Protein AF-A0AAD7WQC2-F1 (afdb_monomer_lite)

Secondary structure (DSSP, 8-state):
--HHHHHHHHHHHHHHHHHHHHHHHHHHHHHHHHHHHHHHHHHHHHHHHHHHHHHHHHHHHHHHHHHHHHHHHHHHHHHHHHHHHHHHHHHHHHHHHHHHHHHHHHHHHHHHHHHHHHHHHHHHHHHHHHHHHHHHHHHHHHHHHHHHHHHHHHHHHHHHHTTT-TTSSTTSSSSSSHHHHHHHHHHHHHHHHHHHHHHHHHHHHHHHHHHHHHHHHHHHHHHHHHHHHHHHHHHHHHHHHHHHHHHHHHHHHHHHHHHHHHHHHHHHHHHHHHHHHHHHHHHHHHHHHHHHHHHHHHHHHHHHHHTT---HHHHHHHTT-TT--S---BTTB---SS---S--TT------HHHHHHHHHHSTT-------------

Structure (mmCIF, N/CA/C/O backbone):
data_AF-A0AAD7WQC2-F1
#
_entry.id   AF-A0AAD7WQC2-F1
#
loop_
_atom_site.group_PDB
_atom_site.id
_atom_site.type_symbol
_atom_site.label_atom_id
_atom_site.label_alt_id
_atom_site.label_comp_id
_atom_site.label_asym_id
_atom_site.label_entity_id
_atom_site.label_seq_id
_atom_site.pdbx_PDB_ins_code
_atom_site.Cartn_x
_atom_site.Cartn_y
_atom_site.Cartn_z
_atom_site.occupancy
_atom_site.B_iso_or_equiv
_atom_site.auth_seq_id
_atom_site.auth_comp_id
_atom_site.auth_asym_id
_atom_site.auth_atom_id
_atom_site.pdbx_PDB_model_num
ATOM 1 N N . MET A 1 1 ? 65.958 4.303 -96.182 1.00 52.22 1 MET A N 1
ATOM 2 C CA . MET A 1 1 ? 64.596 4.334 -95.602 1.00 52.22 1 MET A CA 1
ATOM 3 C C . MET A 1 1 ? 64.155 5.788 -95.545 1.00 52.22 1 MET A C 1
ATOM 5 O O . MET A 1 1 ? 64.936 6.613 -95.093 1.00 52.22 1 MET A O 1
ATOM 9 N N . ASN A 1 2 ? 62.997 6.119 -96.120 1.00 58.69 2 ASN A N 1
ATOM 10 C CA . ASN A 1 2 ? 62.570 7.495 -96.389 1.00 58.69 2 ASN A CA 1
ATOM 11 C C . ASN A 1 2 ? 62.038 8.180 -95.117 1.00 58.69 2 ASN A C 1
ATOM 13 O O . ASN A 1 2 ? 61.086 7.698 -94.511 1.00 58.69 2 ASN A O 1
ATOM 17 N N . ILE A 1 3 ? 62.592 9.342 -94.757 1.00 68.31 3 ILE A N 1
ATOM 18 C CA . ILE A 1 3 ? 62.172 10.179 -93.609 1.00 68.31 3 ILE A CA 1
ATOM 19 C C . ILE A 1 3 ? 60.666 10.521 -93.676 1.00 68.31 3 ILE A C 1
ATOM 21 O O . ILE A 1 3 ? 59.980 10.627 -92.659 1.00 68.31 3 ILE A O 1
ATOM 25 N N . ILE A 1 4 ? 60.119 10.611 -94.889 1.00 72.12 4 ILE A N 1
ATOM 26 C CA . ILE A 1 4 ? 58.696 10.858 -95.150 1.00 72.12 4 ILE A CA 1
ATOM 27 C C . ILE A 1 4 ? 57.804 9.719 -94.618 1.00 72.12 4 ILE A C 1
ATOM 29 O O . ILE A 1 4 ? 56.710 9.984 -94.113 1.00 72.12 4 ILE A O 1
ATOM 33 N N . ASP A 1 5 ? 58.261 8.467 -94.673 1.00 72.88 5 ASP A N 1
ATOM 34 C CA . ASP A 1 5 ? 57.474 7.311 -94.230 1.00 72.88 5 ASP A CA 1
ATOM 35 C C . ASP A 1 5 ? 57.450 7.189 -92.698 1.00 72.88 5 ASP A C 1
ATOM 37 O O . ASP A 1 5 ? 56.428 6.816 -92.120 1.00 72.88 5 ASP A O 1
ATOM 41 N N . GLU A 1 6 ? 58.521 7.597 -92.010 1.00 73.81 6 GLU A N 1
ATOM 42 C CA . GLU A 1 6 ? 58.545 7.674 -90.543 1.00 73.81 6 GLU A CA 1
ATOM 43 C C . GLU A 1 6 ? 57.596 8.747 -89.996 1.00 73.81 6 GLU A C 1
ATOM 45 O O . GLU A 1 6 ? 56.908 8.514 -88.998 1.00 73.81 6 GLU A O 1
ATOM 50 N N . ILE A 1 7 ? 57.517 9.907 -90.658 1.00 78.94 7 ILE A N 1
ATOM 51 C CA . ILE A 1 7 ? 56.594 10.988 -90.282 1.00 78.94 7 ILE A CA 1
ATOM 52 C C . ILE A 1 7 ? 55.140 10.532 -90.470 1.00 78.94 7 ILE A C 1
ATOM 54 O O . ILE A 1 7 ? 54.322 10.710 -89.564 1.00 78.94 7 ILE A O 1
ATOM 58 N N . LYS A 1 8 ? 54.822 9.866 -91.590 1.00 80.31 8 LYS A N 1
ATOM 59 C CA . LYS A 1 8 ? 53.489 9.284 -91.831 1.00 80.31 8 LYS A CA 1
ATOM 60 C C . LYS A 1 8 ? 53.132 8.211 -90.801 1.00 80.31 8 LYS A C 1
ATOM 62 O O . LYS A 1 8 ? 52.029 8.231 -90.261 1.00 80.31 8 LYS A O 1
ATOM 67 N N . CYS A 1 9 ? 54.062 7.315 -90.471 1.00 80.31 9 CYS A N 1
ATOM 68 C CA . CYS A 1 9 ? 53.865 6.304 -89.431 1.00 80.31 9 CYS A CA 1
ATOM 69 C C . CYS A 1 9 ? 53.627 6.921 -88.045 1.00 80.31 9 CYS A C 1
ATOM 71 O O . CYS A 1 9 ? 52.752 6.452 -87.318 1.00 80.31 9 CYS A O 1
ATOM 73 N N . LYS A 1 10 ? 54.358 7.978 -87.668 1.00 81.19 10 LYS A N 1
ATOM 74 C CA . LYS A 1 10 ? 54.127 8.704 -86.405 1.00 81.19 10 LYS A CA 1
ATOM 75 C C . LYS A 1 10 ? 52.756 9.385 -86.383 1.00 81.19 10 LYS A C 1
ATOM 77 O O . LYS A 1 10 ? 52.055 9.284 -85.380 1.00 81.19 10 LYS A O 1
ATOM 82 N N . TRP A 1 11 ? 52.344 10.005 -87.488 1.00 81.44 11 TRP A N 1
ATOM 83 C CA . TRP A 1 11 ? 51.035 10.652 -87.602 1.00 81.44 11 TRP A CA 1
ATOM 84 C C . TRP A 1 11 ? 49.876 9.646 -87.525 1.00 81.44 11 TRP A C 1
ATOM 86 O O . TRP A 1 11 ? 48.934 9.848 -86.763 1.00 81.44 11 TRP A O 1
ATOM 96 N N . MET A 1 12 ? 49.979 8.507 -88.222 1.00 82.94 12 MET A N 1
ATOM 97 C CA . MET A 1 12 ? 48.986 7.427 -88.132 1.00 82.94 12 MET A CA 1
ATOM 98 C C . MET A 1 12 ? 48.903 6.818 -86.726 1.00 82.94 12 MET A C 1
ATOM 100 O O . MET A 1 12 ? 47.805 6.525 -86.257 1.00 82.94 12 MET A O 1
ATOM 104 N N . LYS A 1 13 ? 50.038 6.662 -86.029 1.00 84.81 13 LYS A N 1
ATOM 105 C CA . LYS A 1 13 ? 50.064 6.204 -84.629 1.00 84.81 13 LYS A CA 1
ATOM 106 C C . LYS A 1 13 ? 49.393 7.203 -83.683 1.00 84.81 13 LYS A C 1
ATOM 108 O O . LYS A 1 13 ? 48.610 6.778 -82.840 1.00 84.81 13 LYS A O 1
ATOM 113 N N . GLY A 1 14 ? 49.638 8.504 -83.854 1.00 86.12 14 GLY A N 1
ATOM 114 C CA . GLY A 1 14 ? 48.955 9.552 -83.087 1.00 86.12 14 GLY A CA 1
ATOM 115 C C . GLY A 1 14 ? 47.439 9.535 -83.306 1.00 86.12 14 GLY A C 1
ATOM 116 O O . GLY A 1 14 ? 46.674 9.508 -82.347 1.00 86.12 14 GLY A O 1
ATOM 117 N N . LEU A 1 15 ? 46.999 9.418 -84.564 1.00 86.12 15 LEU A N 1
ATOM 118 C CA . LEU A 1 15 ? 45.578 9.330 -84.912 1.00 86.12 15 LEU A CA 1
ATOM 119 C C . LEU A 1 15 ? 44.902 8.075 -84.325 1.00 86.12 15 LEU A C 1
ATOM 121 O O . LEU A 1 15 ? 43.753 8.131 -83.887 1.00 86.12 15 LEU A O 1
ATOM 125 N N . ALA A 1 16 ? 45.600 6.936 -84.310 1.00 86.94 16 ALA A N 1
ATOM 126 C CA . ALA A 1 16 ? 45.114 5.708 -83.683 1.00 86.94 16 ALA A CA 1
ATOM 127 C C . ALA A 1 16 ? 44.996 5.856 -82.155 1.00 86.94 16 ALA A C 1
ATOM 129 O O . ALA A 1 16 ? 43.985 5.462 -81.577 1.00 86.94 16 ALA A O 1
ATOM 130 N N . GLN A 1 17 ? 45.974 6.497 -81.514 1.00 87.31 17 GLN A N 1
ATOM 131 C CA . GLN A 1 17 ? 45.959 6.756 -80.076 1.00 87.31 17 GLN A CA 1
ATOM 132 C C . GLN A 1 17 ? 44.826 7.712 -79.667 1.00 87.31 17 GLN A C 1
ATOM 134 O O . GLN A 1 17 ? 44.162 7.480 -78.657 1.00 87.31 17 GLN A O 1
ATOM 139 N N . ASP A 1 18 ? 44.538 8.739 -80.468 1.00 85.50 18 ASP A N 1
ATOM 140 C CA . ASP A 1 18 ? 43.404 9.640 -80.234 1.00 85.50 18 ASP A CA 1
ATOM 141 C C . ASP A 1 18 ? 42.053 8.922 -80.381 1.00 85.50 18 ASP A C 1
ATOM 143 O O . ASP A 1 18 ? 41.130 9.135 -79.584 1.00 85.50 18 ASP A O 1
ATOM 147 N N . ARG A 1 19 ? 41.936 8.003 -81.348 1.00 85.31 19 ARG A N 1
ATOM 148 C CA . ARG A 1 19 ? 40.758 7.129 -81.492 1.00 85.31 19 ARG A CA 1
ATOM 149 C C . ARG A 1 19 ? 40.580 6.198 -80.288 1.00 85.31 19 ARG A C 1
ATOM 151 O O . ARG A 1 19 ? 39.465 6.048 -79.793 1.00 85.31 19 ARG A O 1
ATOM 158 N N . ASP A 1 20 ? 41.656 5.625 -79.762 1.00 89.19 20 ASP A N 1
ATOM 159 C CA . ASP A 1 20 ? 41.582 4.778 -78.568 1.00 89.19 20 ASP A CA 1
ATOM 160 C C . ASP A 1 20 ? 41.245 5.579 -77.304 1.00 89.19 20 ASP A C 1
ATOM 162 O O . ASP A 1 20 ? 40.431 5.140 -76.489 1.00 89.19 20 ASP A O 1
ATOM 166 N N . ASN A 1 21 ? 41.809 6.778 -77.152 1.00 89.81 21 ASN A N 1
ATOM 167 C CA . ASN A 1 21 ? 41.521 7.667 -76.026 1.00 89.81 21 ASN A CA 1
ATOM 168 C C . ASN A 1 21 ? 40.066 8.149 -76.034 1.00 89.81 21 ASN A C 1
ATOM 170 O O . ASN A 1 21 ? 39.415 8.174 -74.990 1.00 89.81 21 ASN A O 1
ATOM 174 N N . THR A 1 22 ? 39.523 8.497 -77.202 1.00 89.31 22 THR A N 1
ATOM 175 C CA . THR A 1 22 ? 38.102 8.853 -77.334 1.00 89.31 22 THR A CA 1
ATOM 176 C C . THR A 1 22 ? 37.194 7.664 -77.026 1.00 89.31 22 THR A C 1
ATOM 178 O O . THR A 1 22 ? 36.212 7.834 -76.302 1.00 89.31 22 THR A O 1
ATOM 181 N N . ARG A 1 23 ? 37.554 6.447 -77.461 1.00 88.75 23 ARG A N 1
ATOM 182 C CA . ARG A 1 23 ? 36.821 5.222 -77.103 1.00 88.75 23 ARG A CA 1
ATOM 183 C C . ARG A 1 23 ? 36.840 4.953 -75.596 1.00 88.75 23 ARG A C 1
ATOM 185 O O . ARG A 1 23 ? 35.794 4.648 -75.031 1.00 88.75 23 ARG A O 1
ATOM 192 N N . LYS A 1 24 ? 37.990 5.105 -74.928 1.00 90.31 24 LYS A N 1
ATOM 193 C CA . LYS A 1 24 ? 38.105 4.953 -73.463 1.00 90.31 24 LYS A CA 1
ATOM 194 C C . LYS A 1 24 ? 37.222 5.952 -72.719 1.00 90.31 24 LYS A C 1
ATOM 196 O O . LYS A 1 24 ? 36.406 5.537 -71.905 1.00 90.31 24 LYS A O 1
ATOM 201 N N . ARG A 1 25 ? 37.279 7.235 -73.094 1.00 90.50 25 ARG A N 1
ATOM 202 C CA . ARG A 1 25 ? 36.416 8.283 -72.517 1.00 90.50 25 ARG A CA 1
ATOM 203 C C . ARG A 1 25 ? 34.928 7.983 -72.701 1.00 90.50 25 ARG A C 1
ATOM 205 O O . ARG A 1 25 ? 34.137 8.233 -71.799 1.00 90.50 25 ARG A O 1
ATOM 212 N N . GLN A 1 26 ? 34.533 7.433 -73.851 1.00 90.81 26 GLN A N 1
ATOM 213 C CA . GLN A 1 26 ? 33.146 7.019 -74.084 1.00 90.81 26 GLN A CA 1
ATOM 214 C C . GLN A 1 26 ? 32.723 5.859 -73.177 1.00 90.81 26 GLN A C 1
ATOM 216 O O . GLN A 1 26 ? 31.599 5.861 -72.681 1.00 90.81 26 GLN A O 1
ATOM 221 N N . VAL A 1 27 ? 33.594 4.872 -72.954 1.00 93.75 27 VAL A N 1
ATOM 222 C CA . VAL A 1 27 ? 33.313 3.743 -72.052 1.00 93.75 27 VAL A CA 1
ATOM 223 C C . VAL A 1 27 ? 33.231 4.213 -70.599 1.00 93.75 27 VAL A C 1
ATOM 225 O O . VAL A 1 27 ? 32.269 3.881 -69.915 1.00 93.75 27 VAL A O 1
ATOM 228 N N . GLU A 1 28 ? 34.175 5.038 -70.150 1.00 92.88 28 GLU A N 1
ATOM 229 C CA . GLU A 1 28 ? 34.177 5.626 -68.804 1.00 92.88 28 GLU A CA 1
ATOM 230 C C . GLU A 1 28 ? 32.934 6.491 -68.569 1.00 92.88 28 GLU A C 1
ATOM 232 O O . GLU A 1 28 ? 32.253 6.341 -67.559 1.00 92.88 28 GLU A O 1
ATOM 237 N N . SER A 1 29 ? 32.572 7.342 -69.533 1.00 91.19 29 SER A N 1
ATOM 238 C CA . SER A 1 29 ? 31.359 8.162 -69.455 1.00 91.19 29 SER A CA 1
ATOM 239 C C . SER A 1 29 ? 30.089 7.309 -69.371 1.00 91.19 29 SER A C 1
ATOM 241 O O . SER A 1 29 ? 29.187 7.634 -68.596 1.00 91.19 29 SER A O 1
ATOM 243 N N . LYS A 1 30 ? 30.024 6.194 -70.113 1.00 94.88 30 LYS A N 1
ATOM 244 C CA . LYS A 1 30 ? 28.917 5.233 -70.004 1.00 94.88 30 LYS A CA 1
ATOM 245 C C . LYS A 1 30 ? 28.871 4.578 -68.623 1.00 94.88 30 LYS A C 1
ATOM 247 O O . LYS A 1 30 ? 27.803 4.576 -68.023 1.00 94.88 30 LYS A O 1
ATOM 252 N N . ALA A 1 31 ? 30.009 4.120 -68.099 1.00 94.25 31 ALA A N 1
ATOM 253 C CA . ALA A 1 31 ? 30.100 3.490 -66.781 1.00 94.25 31 ALA A CA 1
ATOM 254 C C . ALA A 1 31 ? 29.697 4.445 -65.643 1.00 94.25 31 ALA A C 1
ATOM 256 O O . ALA A 1 31 ? 28.931 4.063 -64.761 1.00 94.25 31 ALA A O 1
ATOM 257 N N . VAL A 1 32 ? 30.135 5.709 -65.693 1.00 95.44 32 VAL A N 1
ATOM 258 C CA . VAL A 1 32 ? 29.693 6.749 -64.748 1.00 95.44 32 VAL A CA 1
ATOM 259 C C . VAL A 1 32 ? 28.186 6.982 -64.871 1.00 95.44 32 VAL A C 1
ATOM 261 O O . VAL A 1 32 ? 27.492 7.077 -63.861 1.00 95.44 32 VAL A O 1
ATOM 264 N N . GLY A 1 33 ? 27.656 7.024 -66.097 1.00 95.38 33 GLY A N 1
ATOM 265 C CA . GLY A 1 33 ? 26.219 7.144 -66.338 1.00 95.38 33 GLY A CA 1
ATOM 266 C C . GLY A 1 33 ? 25.408 5.972 -65.773 1.00 95.38 33 GLY A C 1
ATOM 267 O O . GLY A 1 33 ? 24.350 6.197 -65.189 1.00 95.38 33 GLY A O 1
ATOM 268 N N . ASP A 1 34 ? 25.896 4.738 -65.913 1.00 95.62 34 ASP A N 1
ATOM 269 C CA . ASP A 1 34 ? 25.281 3.538 -65.330 1.00 95.62 34 ASP A CA 1
ATOM 270 C C . ASP A 1 34 ? 25.308 3.563 -63.799 1.00 95.62 34 ASP A C 1
ATOM 272 O O . ASP A 1 34 ? 24.289 3.292 -63.165 1.00 95.62 34 ASP A O 1
ATOM 276 N N . TYR A 1 35 ? 26.431 3.963 -63.203 1.00 96.12 35 TYR A N 1
ATOM 277 C CA . TYR A 1 35 ? 26.565 4.081 -61.753 1.00 96.12 35 TYR A CA 1
ATOM 278 C C . TYR A 1 35 ? 25.604 5.123 -61.162 1.00 96.12 35 TYR A C 1
ATOM 280 O O . TYR A 1 35 ? 24.885 4.841 -60.204 1.00 96.12 35 TYR A O 1
ATOM 288 N N . VAL A 1 36 ? 25.511 6.309 -61.775 1.00 95.94 36 VAL A N 1
ATOM 289 C CA . VAL A 1 36 ? 24.562 7.350 -61.341 1.00 95.94 36 VAL A CA 1
ATOM 290 C C . VAL A 1 36 ? 23.115 6.860 -61.465 1.00 95.94 36 VAL A C 1
ATOM 292 O O . VAL A 1 36 ? 22.307 7.106 -60.569 1.00 95.94 36 VAL A O 1
ATOM 295 N N . ARG A 1 37 ? 22.779 6.111 -62.527 1.00 95.62 37 ARG A N 1
ATOM 296 C CA . ARG A 1 37 ? 21.454 5.481 -62.665 1.00 95.62 37 ARG A CA 1
ATOM 297 C C . ARG A 1 37 ? 21.161 4.502 -61.527 1.00 95.62 37 ARG A C 1
ATOM 299 O O . ARG A 1 37 ? 20.058 4.535 -60.986 1.00 95.62 37 ARG A O 1
ATOM 306 N N . GLN A 1 38 ? 22.123 3.663 -61.143 1.00 95.69 38 GLN A N 1
ATOM 307 C CA . GLN A 1 38 ? 21.961 2.727 -60.025 1.00 95.69 38 GLN A CA 1
ATOM 308 C C . GLN A 1 38 ? 21.729 3.463 -58.702 1.00 95.69 38 GLN A C 1
ATOM 310 O O . GLN A 1 38 ? 20.760 3.161 -58.006 1.00 95.69 38 GLN A O 1
ATOM 315 N N . GLN A 1 39 ? 22.518 4.502 -58.411 1.00 95.50 39 GLN A N 1
ATOM 316 C CA . GLN A 1 39 ? 22.320 5.324 -57.213 1.00 95.50 39 GLN A CA 1
ATOM 317 C C . GLN A 1 39 ? 20.933 5.980 -57.174 1.00 95.50 39 GLN A C 1
ATOM 319 O O . GLN A 1 39 ? 20.293 6.023 -56.123 1.00 95.50 39 GLN A O 1
ATOM 324 N N . MET A 1 40 ? 20.432 6.477 -58.311 1.00 95.31 40 MET A N 1
ATOM 325 C CA . MET A 1 40 ? 19.078 7.036 -58.383 1.00 95.31 40 MET A CA 1
ATOM 326 C C . MET A 1 40 ? 18.012 5.987 -58.045 1.00 95.31 40 MET A C 1
ATOM 328 O O . MET A 1 40 ? 17.113 6.271 -57.252 1.00 95.31 40 MET A O 1
ATOM 332 N N . MET A 1 41 ? 18.139 4.772 -58.583 1.00 96.62 41 MET A N 1
ATOM 333 C CA . MET A 1 41 ? 17.212 3.669 -58.306 1.00 96.62 41 MET A CA 1
ATOM 334 C C . MET A 1 41 ? 17.243 3.252 -56.828 1.00 96.62 41 MET A C 1
ATOM 336 O O . MET A 1 41 ? 16.187 3.068 -56.219 1.00 96.62 41 MET A O 1
ATOM 340 N N . GLU A 1 42 ? 18.429 3.166 -56.222 1.00 95.50 42 GLU A N 1
ATOM 341 C CA . GLU A 1 42 ? 18.589 2.892 -54.789 1.00 95.50 42 GLU A CA 1
ATOM 342 C C . GLU A 1 42 ? 17.952 3.989 -53.932 1.00 95.50 42 GLU A C 1
ATOM 344 O O . GLU A 1 42 ? 17.179 3.705 -53.014 1.00 95.50 42 GLU A O 1
ATOM 349 N N . HIS A 1 43 ? 18.197 5.260 -54.255 1.00 95.81 43 HIS A N 1
ATOM 350 C CA . HIS A 1 43 ? 17.582 6.379 -53.546 1.00 95.81 43 HIS A CA 1
ATOM 351 C C . HIS A 1 43 ? 16.055 6.377 -53.660 1.00 95.81 43 HIS A C 1
ATOM 353 O O . HIS A 1 43 ? 15.366 6.668 -52.677 1.00 95.81 43 HIS A O 1
ATOM 359 N N . GLU A 1 44 ? 15.503 6.048 -54.827 1.00 96.00 44 GLU A N 1
ATOM 360 C CA . GLU A 1 44 ? 14.060 5.899 -55.008 1.00 96.00 44 GLU A CA 1
ATOM 361 C C . GLU A 1 44 ? 13.491 4.740 -54.190 1.00 96.00 44 GLU A C 1
ATOM 363 O O . GLU A 1 44 ? 12.449 4.900 -53.545 1.00 96.00 44 GLU A O 1
ATOM 368 N N . PHE A 1 45 ? 14.179 3.600 -54.164 1.00 96.38 45 PHE A N 1
ATOM 369 C CA . PHE A 1 45 ? 13.796 2.457 -53.344 1.00 96.38 45 PHE A CA 1
ATOM 370 C C . PHE A 1 45 ? 13.789 2.813 -51.852 1.00 96.38 45 PHE A C 1
ATOM 372 O O . PHE A 1 45 ? 12.777 2.623 -51.175 1.00 96.38 45 PHE A O 1
ATOM 379 N N . MET A 1 46 ? 14.855 3.448 -51.358 1.00 94.06 46 MET A N 1
ATOM 380 C CA . MET A 1 46 ? 14.947 3.906 -49.969 1.00 94.06 46 MET A CA 1
ATOM 381 C C . MET A 1 46 ? 13.867 4.940 -49.630 1.00 94.06 46 MET A C 1
ATOM 383 O O . MET A 1 46 ? 13.310 4.930 -48.532 1.00 94.06 46 MET A O 1
ATOM 387 N N . ARG A 1 47 ? 13.512 5.829 -50.568 1.00 94.31 47 ARG A N 1
ATOM 388 C CA . ARG A 1 47 ? 12.388 6.763 -50.389 1.00 94.31 47 ARG A CA 1
ATOM 389 C C . ARG A 1 47 ? 11.054 6.033 -50.260 1.00 94.31 47 ARG A C 1
ATOM 391 O O . ARG A 1 47 ? 10.238 6.450 -49.442 1.00 94.31 47 ARG A O 1
ATOM 398 N N . LYS A 1 48 ? 10.820 4.976 -51.044 1.00 96.44 48 LYS A N 1
ATOM 399 C CA . LYS A 1 48 ? 9.602 4.156 -50.950 1.00 96.44 48 LYS A CA 1
ATOM 400 C C . LYS A 1 48 ? 9.538 3.411 -49.616 1.00 96.44 48 LYS A C 1
ATOM 402 O O . LYS A 1 48 ? 8.505 3.480 -48.960 1.00 96.44 48 LYS A O 1
ATOM 407 N N . GLN A 1 49 ? 10.639 2.803 -49.171 1.00 94.00 49 GLN A N 1
ATOM 408 C CA . GLN A 1 49 ? 10.698 2.151 -47.857 1.00 94.00 49 GLN A CA 1
ATOM 409 C C . GLN A 1 49 ? 10.395 3.127 -46.716 1.00 94.00 49 GLN A C 1
ATOM 411 O O . GLN A 1 49 ? 9.488 2.882 -45.932 1.00 94.00 49 GLN A O 1
ATOM 416 N N . ARG A 1 50 ? 11.035 4.304 -46.701 1.00 95.38 50 ARG A N 1
ATOM 417 C CA . ARG A 1 50 ? 10.766 5.335 -45.681 1.00 95.38 50 ARG A CA 1
ATOM 418 C C . ARG A 1 50 ? 9.310 5.801 -45.647 1.00 95.38 50 ARG A C 1
ATOM 420 O O . ARG A 1 50 ? 8.853 6.257 -44.605 1.00 95.38 50 ARG A O 1
ATOM 427 N N . LYS A 1 51 ? 8.593 5.773 -46.775 1.00 96.44 51 LYS A N 1
ATOM 428 C CA . LYS A 1 51 ? 7.158 6.101 -46.799 1.00 96.44 51 LYS A CA 1
ATOM 429 C C . LYS A 1 51 ? 6.337 5.007 -46.120 1.00 96.44 51 LYS A C 1
ATOM 431 O O . LYS A 1 51 ? 5.515 5.336 -45.276 1.00 96.44 51 LYS A O 1
ATOM 436 N N . LEU A 1 52 ? 6.620 3.743 -46.432 1.00 96.75 52 LEU A N 1
ATOM 437 C CA . LEU A 1 52 ? 5.955 2.598 -45.807 1.00 96.75 52 LEU A CA 1
ATOM 438 C C . LEU A 1 52 ? 6.209 2.545 -44.297 1.00 96.75 52 LEU A C 1
ATOM 440 O O . LEU A 1 52 ? 5.282 2.303 -43.531 1.00 96.75 52 LEU A O 1
ATOM 444 N N . ASP A 1 53 ? 7.438 2.814 -43.857 1.00 94.69 53 ASP A N 1
ATOM 445 C CA . ASP A 1 53 ? 7.759 2.826 -42.427 1.00 94.69 53 ASP A CA 1
ATOM 446 C C . ASP A 1 53 ? 7.016 3.949 -41.695 1.00 94.69 53 ASP A C 1
ATOM 448 O O . ASP A 1 53 ? 6.437 3.711 -40.642 1.00 94.69 53 ASP A O 1
ATOM 452 N N . LYS A 1 54 ? 6.916 5.143 -42.295 1.00 95.69 54 LYS A N 1
ATOM 453 C CA . LYS A 1 54 ? 6.110 6.241 -41.737 1.00 95.69 54 LYS A CA 1
ATOM 454 C C . LYS A 1 54 ? 4.628 5.892 -41.628 1.00 95.69 54 LYS A C 1
ATOM 456 O O . LYS A 1 54 ? 3.985 6.284 -40.661 1.00 95.69 54 LYS A O 1
ATOM 461 N N . GLU A 1 55 ? 4.074 5.192 -42.615 1.00 96.94 55 GLU A N 1
ATOM 462 C CA . GLU A 1 55 ? 2.680 4.736 -42.575 1.00 96.94 55 GLU A CA 1
ATOM 463 C C . GLU A 1 55 ? 2.463 3.744 -41.425 1.00 96.94 55 GLU A C 1
ATOM 465 O O . GLU A 1 55 ? 1.540 3.929 -40.631 1.00 96.94 55 GLU A O 1
ATOM 470 N N . ARG A 1 56 ? 3.373 2.775 -41.256 1.00 96.38 56 ARG A N 1
ATOM 471 C CA . ARG A 1 56 ? 3.353 1.830 -40.126 1.00 96.38 56 ARG A CA 1
ATOM 472 C C . ARG A 1 56 ? 3.476 2.538 -38.778 1.00 96.38 56 ARG A C 1
ATOM 474 O O . ARG A 1 56 ? 2.687 2.274 -37.876 1.00 96.38 56 ARG A O 1
ATOM 481 N N . GLU A 1 57 ? 4.411 3.479 -38.651 1.00 96.25 57 GLU A N 1
ATOM 482 C CA . GLU A 1 57 ? 4.584 4.285 -37.438 1.00 96.25 57 GLU A CA 1
ATOM 483 C C . GLU A 1 57 ? 3.313 5.080 -37.103 1.00 96.25 57 GLU A C 1
ATOM 485 O O . GLU A 1 57 ? 2.905 5.142 -35.943 1.00 96.25 57 GLU A O 1
ATOM 490 N N . MET A 1 58 ? 2.639 5.655 -38.106 1.00 95.81 58 MET A N 1
ATOM 491 C CA . MET A 1 58 ? 1.376 6.365 -37.891 1.00 95.81 58 MET A CA 1
ATOM 492 C C . MET A 1 58 ? 0.255 5.437 -37.412 1.00 95.81 58 MET A C 1
ATOM 494 O O . MET A 1 58 ? -0.509 5.814 -36.517 1.00 95.81 58 MET A O 1
ATOM 498 N N . GLU A 1 59 ? 0.149 4.235 -37.978 1.00 97.06 59 GLU A N 1
ATOM 499 C CA . GLU A 1 59 ? -0.815 3.222 -37.539 1.00 97.06 59 GLU A CA 1
ATOM 500 C C . GLU A 1 59 ? -0.541 2.768 -36.101 1.00 97.06 59 GLU A C 1
ATOM 502 O O . GLU A 1 59 ? -1.468 2.691 -35.289 1.00 97.06 59 GLU A O 1
ATOM 507 N N . ASP A 1 60 ? 0.725 2.561 -35.745 1.00 95.81 60 ASP A N 1
ATOM 508 C CA . ASP A 1 60 ? 1.132 2.216 -34.386 1.00 95.81 60 ASP A CA 1
ATOM 509 C C . ASP A 1 60 ? 0.815 3.336 -33.392 1.00 95.81 60 ASP A C 1
ATOM 511 O O . ASP A 1 60 ? 0.203 3.085 -32.348 1.00 95.81 60 ASP A O 1
ATOM 515 N N . CYS A 1 61 ? 1.132 4.587 -33.734 1.00 95.81 61 CYS A N 1
ATOM 516 C CA . CYS A 1 61 ? 0.762 5.746 -32.924 1.00 95.81 61 CYS A CA 1
ATOM 517 C C . CYS A 1 61 ? -0.756 5.847 -32.728 1.00 95.81 61 CYS A C 1
ATOM 519 O O . CYS A 1 61 ? -1.221 6.165 -31.627 1.00 95.81 61 CYS A O 1
ATOM 521 N N . ARG A 1 62 ? -1.544 5.564 -33.772 1.00 96.62 62 ARG A N 1
ATOM 522 C CA . ARG A 1 62 ? -3.008 5.551 -33.687 1.00 96.62 62 ARG A CA 1
ATOM 523 C C . ARG A 1 62 ? -3.499 4.440 -32.761 1.00 96.62 62 ARG A C 1
ATOM 525 O O . ARG A 1 62 ? -4.301 4.712 -31.867 1.00 96.62 62 ARG A O 1
ATOM 532 N N . ARG A 1 63 ? -2.985 3.219 -32.917 1.00 97.62 63 ARG A N 1
ATOM 533 C CA . ARG A 1 63 ? -3.338 2.061 -32.082 1.00 97.62 63 ARG A CA 1
ATOM 534 C C . ARG A 1 63 ? -3.042 2.316 -30.604 1.00 97.62 63 ARG A C 1
ATOM 536 O O . ARG A 1 63 ? -3.897 2.050 -29.759 1.00 97.62 63 ARG A O 1
ATOM 543 N N . ILE A 1 64 ? -1.871 2.875 -30.296 1.00 96.06 64 ILE A N 1
ATOM 544 C CA . ILE A 1 64 ? -1.469 3.215 -28.923 1.00 96.06 64 ILE A CA 1
ATOM 545 C C . ILE A 1 64 ? -2.400 4.282 -28.336 1.00 96.06 64 ILE A C 1
ATOM 547 O O . ILE A 1 64 ? -2.848 4.153 -27.197 1.00 96.06 64 ILE A O 1
ATOM 551 N N . ARG A 1 65 ? -2.763 5.310 -29.115 1.00 96.81 65 ARG A N 1
ATOM 552 C CA . ARG A 1 65 ? -3.710 6.346 -28.671 1.00 96.81 65 ARG A CA 1
ATOM 553 C C . ARG A 1 65 ? -5.082 5.757 -28.332 1.00 96.81 65 ARG A C 1
ATOM 555 O O . ARG A 1 65 ? -5.629 6.039 -27.271 1.00 96.81 65 ARG A O 1
ATOM 562 N N . GLU A 1 66 ? -5.611 4.890 -29.191 1.00 97.44 66 GLU A N 1
ATOM 563 C CA . GLU A 1 66 ? -6.903 4.229 -28.969 1.00 97.44 66 GLU A CA 1
ATOM 564 C C . GLU A 1 66 ? -6.890 3.289 -27.750 1.00 97.44 66 GLU A C 1
ATOM 566 O O . GLU A 1 66 ? -7.915 3.114 -27.084 1.00 97.44 66 GLU A O 1
ATOM 571 N N . GLN A 1 67 ? -5.753 2.656 -27.447 1.00 97.38 67 GLN A N 1
ATOM 572 C CA . GLN A 1 67 ? -5.569 1.878 -26.217 1.00 97.38 67 GLN A CA 1
ATOM 573 C C . GLN A 1 67 ? -5.556 2.786 -24.986 1.00 97.38 67 GLN A C 1
ATOM 575 O O . GLN A 1 67 ? -6.330 2.557 -24.056 1.00 97.38 67 GLN A O 1
ATOM 580 N N . TYR A 1 68 ? -4.770 3.863 -25.016 1.00 96.69 68 TYR A N 1
ATOM 581 C CA . TYR A 1 68 ? -4.703 4.839 -23.931 1.00 96.69 68 TYR A CA 1
ATOM 582 C C . TYR A 1 68 ? -6.080 5.438 -23.601 1.00 96.69 68 TYR A C 1
ATOM 584 O O . TYR A 1 68 ? -6.490 5.480 -22.439 1.00 96.69 68 TYR A O 1
ATOM 592 N N . ASP A 1 69 ? -6.851 5.832 -24.616 1.00 96.81 69 ASP A N 1
ATOM 593 C CA . ASP A 1 69 ? -8.190 6.395 -24.420 1.00 96.81 69 ASP A CA 1
ATOM 594 C C . ASP A 1 69 ? -9.196 5.364 -23.885 1.00 96.81 69 ASP A C 1
ATOM 596 O O . ASP A 1 69 ? -10.140 5.713 -23.164 1.00 96.81 69 ASP A O 1
ATOM 600 N N . ARG A 1 70 ? -9.024 4.079 -24.216 1.00 97.44 70 ARG A N 1
ATOM 601 C CA . ARG A 1 70 ? -9.812 2.988 -23.621 1.00 97.44 70 ARG A CA 1
ATOM 602 C C . ARG A 1 70 ? -9.467 2.794 -22.150 1.00 97.44 70 ARG A C 1
ATOM 604 O O . ARG A 1 70 ? -10.378 2.801 -21.323 1.00 97.44 70 ARG A O 1
ATOM 611 N N . GLU A 1 71 ? -8.187 2.697 -21.808 1.00 96.38 71 GLU A N 1
ATOM 612 C CA . GLU A 1 71 ? -7.746 2.561 -20.415 1.00 96.38 71 GLU A CA 1
ATOM 613 C C . GLU A 1 71 ? -8.195 3.745 -19.559 1.00 96.38 71 GLU A C 1
ATOM 615 O O . GLU A 1 71 ? -8.705 3.564 -18.453 1.00 96.38 71 GLU A O 1
ATOM 620 N N . LYS A 1 72 ? -8.090 4.965 -20.092 1.00 96.94 72 LYS A N 1
ATOM 621 C CA . LYS A 1 72 ? -8.555 6.178 -19.416 1.00 96.94 72 LYS A CA 1
ATOM 622 C C . LYS A 1 72 ? -10.055 6.132 -19.118 1.00 96.94 72 LYS A C 1
ATOM 624 O O . LYS A 1 72 ? -10.470 6.544 -18.036 1.00 96.94 72 LYS A O 1
ATOM 629 N N . ARG A 1 73 ? -10.877 5.625 -20.046 1.00 97.75 73 ARG A N 1
ATOM 630 C CA . ARG A 1 73 ? -12.323 5.439 -19.827 1.00 97.75 73 ARG A CA 1
ATOM 631 C C . ARG A 1 73 ? -12.609 4.376 -18.769 1.00 97.75 73 ARG A C 1
ATOM 633 O O . ARG A 1 73 ? -13.431 4.625 -17.892 1.00 97.75 73 ARG A O 1
ATOM 640 N N . LEU A 1 74 ? -11.905 3.246 -18.810 1.00 97.38 74 LEU A N 1
ATOM 641 C CA . LEU A 1 74 ? -12.057 2.174 -17.821 1.00 97.38 74 LEU A CA 1
ATOM 642 C C . LEU A 1 74 ? -11.681 2.638 -16.412 1.00 97.38 74 LEU A C 1
ATOM 644 O O . LEU A 1 74 ? -12.428 2.384 -15.473 1.00 97.38 74 LEU A O 1
ATOM 648 N N . ARG A 1 75 ? -10.578 3.381 -16.258 1.00 95.25 75 ARG A N 1
ATOM 649 C CA . ARG A 1 75 ? -10.180 3.953 -14.960 1.00 95.25 75 ARG A CA 1
ATOM 650 C C . ARG A 1 75 ? -11.248 4.883 -14.398 1.00 95.25 75 ARG A C 1
ATOM 652 O O . ARG A 1 75 ? -11.633 4.729 -13.246 1.00 95.25 75 ARG A O 1
ATOM 659 N N . LYS A 1 76 ? -11.793 5.779 -15.228 1.00 96.44 76 LYS A N 1
ATOM 660 C CA . LYS A 1 76 ? -12.905 6.652 -14.819 1.00 96.44 76 LYS A CA 1
ATOM 661 C C . LYS A 1 76 ? -14.130 5.851 -14.379 1.00 96.44 76 LYS A C 1
ATOM 663 O O . LYS A 1 76 ? -14.716 6.160 -13.353 1.00 96.44 76 LYS A O 1
ATOM 668 N N . GLN A 1 77 ? -14.503 4.806 -15.118 1.00 96.62 77 GLN A N 1
ATOM 669 C CA . GLN A 1 77 ? -15.621 3.939 -14.729 1.00 96.62 77 GLN A CA 1
ATOM 670 C C . GLN A 1 77 ? -15.361 3.230 -13.396 1.00 96.62 77 GLN A C 1
ATOM 672 O O . GLN A 1 77 ? -16.238 3.209 -12.540 1.00 96.62 77 GLN A O 1
ATOM 677 N N . GLN A 1 78 ? -14.154 2.700 -13.185 1.00 95.56 78 GLN A N 1
ATOM 678 C CA . GLN A 1 78 ? -13.773 2.075 -11.917 1.00 95.56 78 GLN A CA 1
ATOM 679 C C . GLN A 1 78 ? -13.805 3.065 -10.750 1.00 95.56 78 GLN A C 1
ATOM 681 O O . GLN A 1 78 ? -14.239 2.707 -9.659 1.00 95.56 78 GLN A O 1
ATOM 686 N N . GLU A 1 79 ? -13.363 4.304 -10.959 1.00 95.56 79 GLU A N 1
ATOM 687 C CA . GLU A 1 79 ? -13.455 5.361 -9.950 1.00 95.56 79 GLU A CA 1
ATOM 688 C C . GLU A 1 79 ? -14.909 5.691 -9.603 1.00 95.56 79 GLU A C 1
ATOM 690 O O . GLU A 1 79 ? -15.239 5.799 -8.424 1.00 95.56 79 GLU A O 1
ATOM 695 N N . GLU A 1 80 ? -15.792 5.801 -10.597 1.00 96.62 80 GLU A N 1
ATOM 696 C CA . GLU A 1 80 ? -17.218 6.038 -10.351 1.00 96.62 80 GLU A CA 1
ATOM 697 C C . GLU A 1 80 ? -17.883 4.866 -9.616 1.00 96.62 80 GLU A C 1
ATOM 699 O O . GLU A 1 80 ? -18.639 5.093 -8.672 1.00 96.62 80 GLU A O 1
ATOM 704 N N . VAL A 1 81 ? -17.543 3.619 -9.960 1.00 97.38 81 VAL A N 1
ATOM 705 C CA . VAL A 1 81 ? -18.016 2.432 -9.226 1.00 97.38 81 VAL A CA 1
ATOM 706 C C . VAL A 1 81 ? -17.538 2.466 -7.774 1.00 97.38 81 VAL A C 1
ATOM 708 O O . VAL A 1 81 ? -18.360 2.373 -6.868 1.00 97.38 81 VAL A O 1
ATOM 711 N N . LYS A 1 82 ? -16.247 2.725 -7.528 1.00 95.81 82 LYS A N 1
ATOM 712 C CA . LYS A 1 82 ? -15.704 2.854 -6.163 1.00 95.81 82 LYS A CA 1
ATOM 713 C C . LYS A 1 82 ? -16.411 3.946 -5.358 1.00 95.81 82 LYS A C 1
ATOM 715 O O . LYS A 1 82 ? -16.696 3.749 -4.180 1.00 95.81 82 LYS A O 1
ATOM 720 N N . LYS A 1 83 ? -16.716 5.093 -5.977 1.00 97.00 83 LYS A N 1
ATOM 721 C CA . LYS A 1 83 ? -17.486 6.167 -5.329 1.00 97.00 83 LYS A CA 1
ATOM 722 C C . LYS A 1 83 ? -18.907 5.719 -4.995 1.00 97.00 83 LYS A C 1
ATOM 724 O O . LYS A 1 83 ? -19.400 6.052 -3.919 1.00 97.00 83 LYS A O 1
ATOM 729 N N . MET A 1 84 ? -19.573 4.994 -5.895 1.00 96.69 84 MET A N 1
ATOM 730 C CA . MET A 1 84 ? -20.909 4.457 -5.632 1.00 96.69 84 MET A CA 1
ATOM 731 C C . MET A 1 84 ? -20.894 3.444 -4.489 1.00 96.69 84 MET A C 1
ATOM 733 O O . MET A 1 84 ? -21.726 3.548 -3.591 1.00 96.69 84 MET A O 1
ATOM 737 N N . ASP A 1 85 ? -19.938 2.521 -4.484 1.00 96.25 85 ASP A N 1
ATOM 738 C CA . ASP A 1 85 ? -19.819 1.502 -3.442 1.00 96.25 85 ASP A CA 1
ATOM 739 C C . ASP A 1 85 ? -19.501 2.133 -2.081 1.00 96.25 85 ASP A C 1
ATOM 741 O O . ASP A 1 85 ? -20.138 1.796 -1.085 1.00 96.25 85 ASP A O 1
ATOM 745 N N . ALA A 1 86 ? -18.620 3.138 -2.039 1.00 96.88 86 ALA A N 1
ATOM 746 C CA . ALA A 1 86 ? -18.346 3.900 -0.821 1.00 96.88 86 ALA A CA 1
ATOM 747 C C . ALA A 1 86 ? -19.599 4.615 -0.284 1.00 96.88 86 ALA A C 1
ATOM 749 O O . ALA A 1 86 ? -19.856 4.603 0.921 1.00 96.88 86 ALA A O 1
ATOM 750 N N . ARG A 1 87 ? -20.414 5.210 -1.168 1.00 96.81 87 ARG A N 1
ATOM 751 C CA . ARG A 1 87 ? -21.692 5.830 -0.776 1.00 96.81 87 ARG A CA 1
ATOM 752 C C . ARG A 1 87 ? -22.682 4.798 -0.241 1.00 96.81 87 ARG A C 1
ATOM 754 O O . ARG A 1 87 ? -23.323 5.066 0.769 1.00 96.81 87 ARG A O 1
ATOM 761 N N . LYS A 1 88 ? -22.800 3.635 -0.889 1.00 97.50 88 LYS A N 1
ATOM 762 C CA . LYS A 1 88 ? -23.683 2.547 -0.438 1.00 97.50 88 LYS A CA 1
ATOM 763 C C . LYS A 1 88 ? -23.273 2.033 0.938 1.00 97.50 88 LYS A C 1
ATOM 765 O O . LYS A 1 88 ? -24.103 2.038 1.838 1.00 97.50 88 LYS A O 1
ATOM 770 N N . ALA A 1 89 ? -21.992 1.720 1.131 1.00 97.25 89 ALA A N 1
ATOM 771 C CA . ALA A 1 89 ? -21.466 1.270 2.418 1.00 97.25 89 ALA A CA 1
ATOM 772 C C . ALA A 1 89 ? -21.704 2.303 3.533 1.00 97.25 89 ALA A C 1
ATOM 774 O O . ALA A 1 89 ? -22.084 1.948 4.647 1.00 97.25 89 ALA A O 1
ATOM 775 N N . HIS A 1 90 ? -21.539 3.598 3.236 1.00 97.25 90 HIS A N 1
ATOM 776 C CA . HIS A 1 90 ? -21.840 4.656 4.200 1.00 97.25 90 HIS A CA 1
ATOM 777 C C . HIS A 1 90 ? -23.332 4.709 4.563 1.00 97.25 90 HIS A C 1
ATOM 779 O O . HIS A 1 90 ? -23.675 4.808 5.739 1.00 97.25 90 HIS A O 1
ATOM 785 N N . MET A 1 91 ? -24.224 4.598 3.576 1.00 97.38 91 MET A N 1
ATOM 786 C CA . MET A 1 91 ? -25.672 4.570 3.808 1.00 97.38 91 MET A CA 1
ATOM 787 C C . MET A 1 91 ? -26.109 3.342 4.612 1.00 97.38 91 MET A C 1
ATOM 789 O O . MET A 1 91 ? -26.918 3.470 5.530 1.00 97.38 91 MET A O 1
ATOM 793 N N . GLU A 1 92 ? -25.555 2.170 4.308 1.00 97.19 92 GLU A N 1
ATOM 794 C CA . GLU A 1 92 ? -25.786 0.941 5.071 1.00 97.19 92 GLU A CA 1
ATOM 795 C C . GLU A 1 92 ? -25.324 1.107 6.519 1.00 97.19 92 GLU A C 1
ATOM 797 O O . GLU A 1 92 ? -26.077 0.811 7.445 1.00 97.19 92 GLU A O 1
ATOM 802 N N . HIS A 1 93 ? -24.138 1.681 6.733 1.00 96.44 93 HIS A N 1
ATOM 803 C CA . HIS A 1 93 ? -23.644 1.973 8.072 1.00 96.44 93 HIS A CA 1
ATOM 804 C C . HIS A 1 93 ? -24.580 2.918 8.840 1.00 96.44 93 HIS A C 1
ATOM 806 O O . HIS A 1 93 ? -24.968 2.609 9.967 1.00 96.44 93 HIS A O 1
ATOM 812 N N . LEU A 1 94 ? -25.026 4.020 8.230 1.00 97.38 94 LEU A N 1
ATOM 813 C CA . LEU A 1 94 ? -25.998 4.920 8.859 1.00 97.38 94 LEU A CA 1
ATOM 814 C C . LEU A 1 94 ? -27.315 4.208 9.191 1.00 97.38 94 LEU A C 1
ATOM 816 O O . LEU A 1 94 ? -27.866 4.411 10.273 1.00 97.38 94 LEU A O 1
ATOM 820 N N . SER A 1 95 ? -27.800 3.341 8.299 1.00 97.19 95 SER A N 1
ATOM 821 C CA . SER A 1 95 ? -28.987 2.525 8.556 1.00 97.19 95 SER A CA 1
ATOM 822 C C . SER A 1 95 ? -28.782 1.604 9.760 1.00 97.19 95 SER A C 1
ATOM 824 O O . SER A 1 95 ? -29.641 1.561 10.636 1.00 97.19 95 SER A O 1
ATOM 826 N N . THR A 1 96 ? -27.645 0.904 9.847 1.00 96.62 96 THR A N 1
ATOM 827 C CA . THR A 1 96 ? -27.336 0.034 10.997 1.00 96.62 96 THR A CA 1
ATOM 828 C C . THR A 1 96 ? -27.242 0.817 12.304 1.00 96.62 96 THR A C 1
ATOM 830 O O . THR A 1 96 ? -27.811 0.389 13.305 1.00 96.62 96 THR A O 1
ATOM 833 N N . MET A 1 97 ? -26.611 1.996 12.293 1.00 96.88 97 MET A N 1
ATOM 834 C CA . MET A 1 97 ? -26.522 2.876 13.462 1.00 96.88 97 MET A CA 1
ATOM 835 C C . MET A 1 97 ? -27.897 3.359 13.926 1.00 96.88 97 MET A C 1
ATOM 837 O O . MET A 1 97 ? -28.167 3.380 15.125 1.00 96.88 97 MET A O 1
ATOM 841 N N . ASN A 1 98 ? -28.788 3.705 12.996 1.00 96.69 98 ASN A N 1
ATOM 842 C CA . ASN A 1 98 ? -30.158 4.087 13.332 1.00 96.69 98 ASN A CA 1
ATOM 843 C C . ASN A 1 98 ? -30.934 2.916 13.945 1.00 96.69 98 ASN A C 1
ATOM 845 O O . ASN A 1 98 ? -31.608 3.106 14.955 1.00 96.69 98 ASN A O 1
ATOM 849 N N . THR A 1 99 ? -30.803 1.705 13.396 1.00 96.81 99 THR A N 1
ATOM 850 C CA . THR A 1 99 ? -31.432 0.506 13.970 1.00 96.81 99 THR A CA 1
ATOM 851 C C . THR A 1 99 ? -30.921 0.225 15.381 1.00 96.81 99 THR A C 1
ATOM 853 O O . THR A 1 99 ? -31.725 -0.017 16.277 1.00 96.81 99 THR A O 1
ATOM 856 N N . ILE A 1 100 ? -29.604 0.308 15.607 1.00 95.81 100 ILE A N 1
ATOM 857 C CA . ILE A 1 100 ? -29.007 0.133 16.940 1.00 95.81 100 ILE A CA 1
ATOM 858 C C . ILE A 1 100 ? -29.548 1.184 17.906 1.00 95.81 100 ILE A C 1
ATOM 860 O O . ILE A 1 100 ? -30.008 0.828 18.984 1.00 95.81 100 ILE A O 1
ATOM 864 N N . ARG A 1 101 ? -29.584 2.457 17.498 1.00 97.44 101 ARG A N 1
ATOM 865 C CA . ARG A 1 101 ? -30.119 3.541 18.329 1.00 97.44 101 ARG A CA 1
ATOM 866 C C . ARG A 1 101 ? -31.573 3.289 18.731 1.00 97.44 101 ARG A C 1
ATOM 868 O O . ARG A 1 101 ? -31.914 3.474 19.891 1.00 97.44 101 ARG A O 1
ATOM 875 N N . VAL A 1 102 ? -32.419 2.848 17.798 1.00 97.31 102 VAL A N 1
ATOM 876 C CA . VAL A 1 102 ? -33.823 2.513 18.094 1.00 97.31 102 VAL A CA 1
ATOM 877 C C . VAL A 1 102 ? -33.913 1.354 19.088 1.00 97.31 102 VAL A C 1
ATOM 879 O O . VAL A 1 102 ? -34.684 1.435 20.041 1.00 97.31 102 VAL A O 1
ATOM 882 N N . LEU A 1 103 ? -33.107 0.304 18.912 1.00 96.88 103 LEU A N 1
ATOM 883 C CA . LEU A 1 103 ? -33.066 -0.832 19.839 1.00 96.88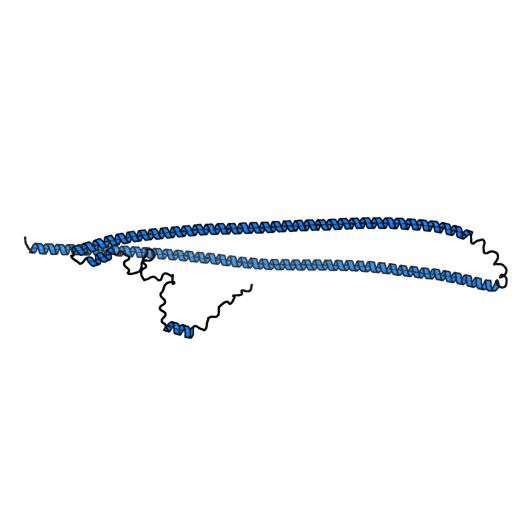 103 LEU A CA 1
ATOM 884 C C . LEU A 1 103 ? -32.583 -0.423 21.237 1.00 96.88 103 LEU A C 1
ATOM 886 O O . LEU A 1 103 ? -33.129 -0.882 22.239 1.00 96.88 103 LEU A O 1
ATOM 890 N N . GLU A 1 104 ? -31.581 0.449 21.321 1.00 94.12 104 GLU A N 1
ATOM 891 C CA . GLU A 1 104 ? -31.087 0.991 22.588 1.00 94.12 104 GLU A CA 1
ATOM 892 C C . GLU A 1 104 ? -32.146 1.842 23.290 1.00 94.12 104 GLU A C 1
ATOM 894 O O . GLU A 1 104 ? -32.362 1.663 24.488 1.00 94.12 104 GLU A O 1
ATOM 899 N N . SER A 1 105 ? -32.850 2.711 22.557 1.00 95.75 105 SER A N 1
ATOM 900 C CA . SER A 1 105 ? -33.964 3.492 23.105 1.00 95.75 105 SER A CA 1
ATOM 901 C C . SER A 1 105 ? -35.081 2.589 23.631 1.00 95.75 105 SER A C 1
ATOM 903 O O . SER A 1 105 ? -35.509 2.761 24.768 1.00 95.75 105 SER A O 1
ATOM 905 N N . GLN A 1 106 ? -35.480 1.562 22.875 1.00 96.06 106 GLN A N 1
ATOM 906 C CA . GLN A 1 106 ? -36.468 0.581 23.341 1.00 96.06 106 GLN A CA 1
ATOM 907 C C . GLN A 1 106 ? -36.002 -0.147 24.606 1.00 96.06 106 GLN A C 1
ATOM 909 O O . GLN A 1 106 ? -36.775 -0.347 25.540 1.00 96.06 106 GLN A O 1
ATOM 914 N N . LYS A 1 107 ? -34.723 -0.531 24.678 1.00 96.00 107 LYS A N 1
ATOM 915 C CA . LYS A 1 107 ? -34.165 -1.166 25.877 1.00 96.00 107 LYS A CA 1
ATOM 916 C C . LYS A 1 107 ? -34.220 -0.230 27.088 1.00 96.00 107 LYS A C 1
ATOM 918 O O . LYS A 1 107 ? -34.580 -0.680 28.174 1.00 96.00 107 LYS A O 1
ATOM 923 N N . GLN A 1 108 ? -33.892 1.049 26.907 1.00 94.50 108 GLN A N 1
ATOM 924 C CA . GLN A 1 108 ? -33.970 2.056 27.968 1.00 94.50 108 GLN A CA 1
ATOM 925 C C . GLN A 1 108 ? -35.407 2.259 28.456 1.00 94.50 108 GLN A C 1
ATOM 927 O O . GLN A 1 108 ? -35.630 2.279 29.665 1.00 94.50 108 GLN A O 1
ATOM 932 N N . GLU A 1 109 ? -36.382 2.328 27.547 1.00 95.56 109 GLU A N 1
ATOM 933 C CA . GLU A 1 109 ? -37.807 2.416 27.895 1.00 95.56 109 GLU A CA 1
ATOM 934 C C . GLU A 1 109 ? -38.255 1.202 28.723 1.00 95.56 109 GLU A C 1
ATOM 936 O O . GLU A 1 109 ? -38.827 1.361 29.801 1.00 95.56 109 GLU A O 1
ATOM 941 N N . MET A 1 110 ? -37.892 -0.015 28.303 1.00 93.56 110 MET A N 1
ATOM 942 C CA . MET A 1 110 ? -38.198 -1.239 29.056 1.00 93.56 110 MET A CA 1
ATOM 943 C C . MET A 1 110 ? -37.537 -1.260 30.447 1.00 93.56 110 MET A C 1
ATOM 945 O O . MET A 1 110 ? -38.116 -1.757 31.416 1.00 93.56 110 MET A O 1
ATOM 949 N N . GLU A 1 111 ? -36.315 -0.738 30.583 1.00 94.81 111 GLU A N 1
ATOM 950 C CA . GLU A 1 111 ? -35.640 -0.604 31.880 1.00 94.81 111 GLU A CA 1
ATOM 951 C C . GLU A 1 111 ? -36.291 0.469 32.768 1.00 94.81 111 GLU A C 1
ATOM 953 O O . GLU A 1 111 ? -36.392 0.290 33.984 1.00 94.81 111 GLU A O 1
ATOM 958 N N . GLU A 1 112 ? -36.772 1.570 32.191 1.00 95.06 112 GLU A N 1
ATOM 959 C CA . GLU A 1 112 ? -37.553 2.587 32.898 1.00 95.06 112 GLU A CA 1
ATOM 960 C C . GLU A 1 112 ? -38.888 2.052 33.402 1.00 95.06 112 GLU A C 1
ATOM 962 O O . GLU A 1 112 ? -39.233 2.285 34.562 1.00 95.06 112 GLU A O 1
ATOM 967 N N . GLU A 1 113 ? -39.610 1.288 32.588 1.00 95.38 113 GLU A N 1
ATOM 968 C CA . GLU A 1 113 ? -40.846 0.631 33.011 1.00 95.38 113 GLU A CA 1
ATOM 969 C C . GLU A 1 113 ? -40.601 -0.338 34.169 1.00 95.38 113 GLU A C 1
ATOM 971 O O . GLU A 1 113 ? -41.331 -0.310 35.163 1.00 95.38 113 GLU A O 1
ATOM 976 N N . ARG A 1 114 ? -39.521 -1.130 34.111 1.00 93.94 114 ARG A N 1
ATOM 977 C CA . ARG A 1 114 ? -39.108 -1.991 35.231 1.00 93.94 114 ARG A CA 1
ATOM 978 C C . ARG A 1 114 ? -38.814 -1.182 36.490 1.00 93.94 114 ARG A C 1
ATOM 980 O O . ARG A 1 114 ? -39.259 -1.564 37.571 1.00 93.94 114 ARG A O 1
ATOM 987 N N . ARG A 1 115 ? -38.101 -0.057 36.374 1.00 94.00 115 ARG A N 1
ATOM 988 C CA . ARG A 1 115 ? -37.834 0.837 37.516 1.00 94.00 115 ARG A CA 1
ATOM 989 C C . ARG A 1 115 ? -39.130 1.376 38.120 1.00 94.00 115 ARG A C 1
ATOM 991 O O . ARG A 1 115 ? -39.299 1.288 39.333 1.00 94.00 115 ARG A O 1
ATOM 998 N N . ARG A 1 116 ? -40.063 1.853 37.289 1.00 95.75 116 ARG A N 1
ATOM 999 C CA . ARG A 1 116 ? -41.381 2.340 37.734 1.00 95.75 116 ARG A CA 1
ATOM 1000 C C . ARG A 1 116 ? -42.190 1.247 38.428 1.00 95.75 116 ARG A C 1
ATOM 1002 O O . ARG A 1 116 ? -42.824 1.517 39.445 1.00 95.75 116 ARG A O 1
ATOM 1009 N N . PHE A 1 117 ? -42.145 0.018 37.915 1.00 96.00 117 PHE A N 1
ATOM 1010 C CA . PHE A 1 117 ? -42.810 -1.127 38.534 1.00 96.00 117 PHE A CA 1
ATOM 1011 C C . PHE A 1 117 ? -42.278 -1.390 39.950 1.00 96.00 117 PHE A C 1
ATOM 1013 O O . PHE A 1 117 ? -43.059 -1.418 40.901 1.00 96.00 117 PHE A O 1
ATOM 1020 N N . PHE A 1 118 ? -40.955 -1.480 40.116 1.00 95.19 118 PHE A N 1
ATOM 1021 C CA . PHE A 1 118 ? -40.342 -1.669 41.435 1.00 95.19 118 PHE A CA 1
ATOM 1022 C C . PHE A 1 118 ? -40.603 -0.502 42.390 1.00 95.19 118 PHE A C 1
ATOM 1024 O O . PHE A 1 118 ? -40.774 -0.711 43.593 1.00 95.19 118 PHE A O 1
ATOM 1031 N N . GLU A 1 119 ? -40.630 0.730 41.882 1.00 95.38 119 GLU A N 1
ATOM 1032 C CA . GLU A 1 119 ? -40.945 1.905 42.691 1.00 95.38 119 GLU A CA 1
ATOM 1033 C C . GLU A 1 119 ? -42.390 1.860 43.205 1.00 95.38 119 GLU A C 1
ATOM 1035 O O . GLU A 1 119 ? -42.608 2.022 44.405 1.00 95.38 119 GLU A O 1
ATOM 1040 N N . ASN A 1 120 ? -43.354 1.504 42.353 1.00 95.94 120 ASN A N 1
ATOM 1041 C CA . ASN A 1 120 ? -44.749 1.315 42.753 1.00 95.94 120 ASN A CA 1
ATOM 1042 C C . ASN A 1 120 ? -44.908 0.178 43.784 1.00 95.94 120 ASN A C 1
ATOM 1044 O O . ASN A 1 120 ? -45.542 0.363 44.823 1.00 95.94 120 ASN A O 1
ATOM 1048 N N . GLU A 1 121 ? -44.276 -0.983 43.573 1.00 96.25 121 GLU A N 1
ATOM 1049 C CA . GLU A 1 121 ? -44.290 -2.075 44.563 1.00 96.25 121 GLU A CA 1
ATOM 1050 C C . GLU A 1 121 ? -43.697 -1.639 45.913 1.00 96.25 121 GLU A C 1
ATOM 1052 O O . GLU A 1 121 ? -44.225 -1.957 46.987 1.00 96.25 121 GLU A O 1
ATOM 1057 N N . ARG A 1 122 ? -42.606 -0.866 45.883 1.00 95.38 122 ARG A N 1
ATOM 1058 C CA . ARG A 1 122 ? -41.982 -0.303 47.083 1.00 95.38 122 ARG A CA 1
ATOM 1059 C C . ARG A 1 122 ? -42.918 0.678 47.789 1.00 95.38 122 ARG A C 1
ATOM 1061 O O . ARG A 1 122 ? -43.023 0.623 49.018 1.00 95.38 122 ARG A O 1
ATOM 1068 N N . GLU A 1 123 ? -43.600 1.551 47.054 1.00 95.12 123 GLU A N 1
ATOM 1069 C CA . GLU A 1 123 ? -44.592 2.481 47.599 1.00 95.12 123 GLU A CA 1
ATOM 1070 C C . GLU A 1 123 ? -45.769 1.745 48.250 1.00 95.12 123 GLU A C 1
ATOM 1072 O O . GLU A 1 123 ? -46.129 2.056 49.391 1.00 95.12 123 GLU A O 1
ATOM 1077 N N . GLN A 1 124 ? -46.310 0.713 47.598 1.00 94.56 124 GLN A N 1
ATOM 1078 C CA . GLN A 1 124 ? -47.360 -0.152 48.156 1.00 94.56 124 GLN A CA 1
ATOM 1079 C C . GLN A 1 124 ? -46.902 -0.857 49.440 1.00 94.56 124 GLN A C 1
ATOM 1081 O O . GLN A 1 124 ? -47.622 -0.927 50.438 1.00 94.56 124 GLN A O 1
ATOM 1086 N N . MET A 1 125 ? -45.656 -1.327 49.478 1.00 91.62 125 MET A N 1
ATOM 1087 C CA . MET A 1 125 ? -45.094 -1.930 50.683 1.00 91.62 125 MET A CA 1
ATOM 1088 C C . MET A 1 125 ? -44.953 -0.910 51.828 1.00 91.62 125 MET A C 1
ATOM 1090 O O . MET A 1 125 ? -45.233 -1.227 52.989 1.00 91.62 125 MET A O 1
ATOM 1094 N N . ILE A 1 126 ? -44.520 0.320 51.533 1.00 94.12 126 ILE A N 1
ATOM 1095 C CA . ILE A 1 126 ? -44.382 1.394 52.530 1.00 94.12 126 ILE A CA 1
ATOM 1096 C C . ILE A 1 126 ? -45.752 1.826 53.061 1.00 94.12 126 ILE A C 1
ATOM 1098 O O . ILE A 1 126 ? -45.907 1.977 54.277 1.00 94.12 126 ILE A O 1
ATOM 1102 N N . THR A 1 127 ? -46.740 2.016 52.186 1.00 94.44 127 THR A N 1
ATOM 1103 C CA . THR A 1 127 ? -48.117 2.361 52.575 1.00 94.44 127 THR A CA 1
ATOM 1104 C C . THR A 1 127 ? -48.727 1.253 53.430 1.00 94.44 127 THR A C 1
ATOM 1106 O O . THR A 1 127 ? -49.126 1.532 54.561 1.00 94.44 127 THR A O 1
ATOM 1109 N N . GLY A 1 128 ? -48.620 -0.014 53.018 1.00 93.44 128 GLY A N 1
ATOM 1110 C CA . GLY A 1 128 ? -49.067 -1.156 53.821 1.00 93.44 128 GLY A CA 1
ATOM 1111 C C . GLY A 1 128 ? -48.368 -1.268 55.187 1.00 93.44 128 GLY A C 1
ATOM 1112 O O . GLY A 1 128 ? -48.991 -1.618 56.193 1.00 93.44 128 GLY A O 1
ATOM 1113 N N . LYS A 1 129 ? -47.075 -0.916 55.290 1.00 92.94 129 LYS A N 1
ATOM 1114 C CA . LYS A 1 129 ? -46.367 -0.821 56.585 1.00 92.94 129 LYS A CA 1
ATOM 1115 C C . LYS A 1 129 ? -46.914 0.311 57.461 1.00 92.94 129 LYS A C 1
ATOM 1117 O O . LYS A 1 129 ? -47.054 0.123 58.674 1.00 92.94 129 LYS A O 1
ATOM 1122 N N . LYS A 1 130 ? -47.212 1.478 56.879 1.00 94.00 130 LYS A N 1
ATOM 1123 C CA . LYS A 1 130 ? -47.804 2.622 57.595 1.00 94.00 130 LYS A CA 1
ATOM 1124 C C . LYS A 1 130 ? -49.208 2.286 58.099 1.00 94.00 130 LYS A C 1
ATOM 1126 O O . LYS A 1 130 ? -49.477 2.541 59.270 1.00 94.00 130 LYS A O 1
ATOM 1131 N N . GLU A 1 131 ? -50.040 1.653 57.277 1.00 93.38 131 GLU A N 1
ATOM 1132 C CA . GLU A 1 131 ? -51.390 1.200 57.640 1.00 93.38 131 GLU A CA 1
ATOM 1133 C C . GLU A 1 131 ? -51.372 0.157 58.758 1.00 93.38 131 GLU A C 1
ATOM 1135 O O . GLU A 1 131 ? -52.060 0.299 59.764 1.00 93.38 131 GLU A O 1
ATOM 1140 N N . LYS A 1 132 ? -50.500 -0.856 58.673 1.00 93.12 132 LYS A N 1
ATOM 1141 C CA . LYS A 1 132 ? -50.329 -1.822 59.773 1.00 93.12 132 LYS A CA 1
ATOM 1142 C C . LYS A 1 132 ? -49.897 -1.137 61.071 1.00 93.12 132 LYS A C 1
ATOM 1144 O O . LYS A 1 132 ? -50.323 -1.534 62.156 1.00 93.12 132 LYS A O 1
ATOM 1149 N N . LYS A 1 133 ? -49.053 -0.103 60.989 1.00 91.38 133 LYS A N 1
ATOM 1150 C CA . LYS A 1 133 ? -48.622 0.680 62.156 1.00 91.38 133 LYS A CA 1
ATOM 1151 C C . LYS A 1 133 ? -49.759 1.536 62.721 1.00 91.38 133 LYS A C 1
ATOM 1153 O O . LYS A 1 133 ? -49.880 1.619 63.943 1.00 91.38 133 LYS A O 1
ATOM 1158 N N . THR A 1 134 ? -50.573 2.173 61.880 1.00 91.56 134 THR A N 1
ATOM 1159 C CA . THR A 1 134 ? -51.724 2.976 62.324 1.00 91.56 134 THR A CA 1
ATOM 1160 C C . THR A 1 134 ? -52.815 2.091 62.917 1.00 91.56 134 THR A C 1
ATOM 1162 O O . THR A 1 134 ? -53.359 2.442 63.960 1.00 91.56 134 THR A O 1
ATOM 1165 N N . GLU A 1 135 ? -53.055 0.907 62.357 1.00 92.06 135 GLU A N 1
ATOM 1166 C CA . GLU A 1 135 ? -54.028 -0.043 62.893 1.00 92.06 135 GLU A CA 1
ATOM 1167 C C . GLU A 1 135 ? -53.584 -0.607 64.248 1.00 92.06 135 GLU A C 1
ATOM 1169 O O . GLU A 1 135 ? -54.344 -0.570 65.212 1.00 92.06 135 GLU A O 1
ATOM 1174 N N . ARG A 1 136 ? -52.306 -0.992 64.399 1.00 90.94 136 ARG A N 1
ATOM 1175 C CA . ARG A 1 136 ? -51.750 -1.355 65.718 1.00 90.94 136 ARG A CA 1
ATOM 1176 C C . ARG A 1 136 ? -51.911 -0.230 66.743 1.00 90.94 136 ARG A C 1
ATOM 1178 O O . ARG A 1 136 ? -52.213 -0.504 67.901 1.00 90.94 136 ARG A O 1
ATOM 1185 N N . ARG A 1 137 ? -51.728 1.032 66.329 1.00 91.12 137 ARG A N 1
ATOM 1186 C CA . ARG A 1 137 ? -51.966 2.198 67.197 1.00 91.12 137 ARG A CA 1
ATOM 1187 C C . ARG A 1 137 ? -53.440 2.329 67.582 1.00 91.12 137 ARG A C 1
ATOM 1189 O O . ARG A 1 137 ? -53.706 2.564 68.753 1.00 91.12 137 ARG A O 1
ATOM 1196 N N . ARG A 1 138 ? -54.382 2.138 66.650 1.00 92.88 138 ARG A N 1
ATOM 1197 C CA . ARG A 1 138 ? -55.830 2.152 66.934 1.00 92.88 138 ARG A CA 1
ATOM 1198 C C . ARG A 1 138 ? -56.233 1.046 67.904 1.00 92.88 138 ARG A C 1
ATOM 1200 O O . ARG A 1 138 ? -56.941 1.323 68.863 1.00 92.88 138 ARG A O 1
ATOM 1207 N N . VAL A 1 139 ? -55.751 -0.180 67.703 1.00 91.75 139 VAL A N 1
ATOM 1208 C CA . VAL A 1 139 ? -56.014 -1.311 68.610 1.00 91.75 139 VAL A CA 1
ATOM 1209 C C . VAL A 1 139 ? -55.451 -1.036 70.005 1.00 91.75 139 VAL A C 1
ATOM 1211 O O . VAL A 1 139 ? -56.160 -1.205 70.995 1.00 91.75 139 VAL A O 1
ATOM 1214 N N . ALA A 1 140 ? -54.210 -0.548 70.100 1.00 90.62 140 ALA A N 1
ATOM 1215 C CA . ALA A 1 140 ? -53.615 -0.165 71.379 1.00 90.62 140 ALA A CA 1
ATOM 1216 C C . ALA A 1 140 ? -54.392 0.973 72.057 1.00 90.62 140 ALA A C 1
ATOM 1218 O O . ALA A 1 140 ? -54.551 0.963 73.275 1.00 90.62 140 ALA A O 1
ATOM 1219 N N . GLN A 1 141 ? -54.899 1.934 71.281 1.00 88.38 141 GLN A N 1
ATOM 1220 C CA . GLN A 1 141 ? -55.717 3.030 71.788 1.00 88.38 141 GLN A CA 1
ATOM 1221 C C . GLN A 1 141 ? -57.070 2.533 72.312 1.00 88.38 141 GLN A C 1
ATOM 1223 O O . GLN A 1 141 ? -57.422 2.864 73.436 1.00 88.38 141 GLN A O 1
ATOM 1228 N N . ARG A 1 142 ? -57.764 1.651 71.582 1.00 87.38 142 ARG A N 1
ATOM 1229 C CA . ARG A 1 142 ? -58.995 0.996 72.060 1.00 87.38 142 ARG A CA 1
ATOM 1230 C C . ARG A 1 142 ? -58.759 0.196 73.338 1.00 87.38 142 ARG A C 1
ATOM 1232 O O . ARG A 1 142 ? -59.589 0.215 74.238 1.00 87.38 142 ARG A O 1
ATOM 1239 N N . TYR A 1 143 ? -57.624 -0.499 73.437 1.00 88.19 143 TYR A N 1
ATOM 1240 C CA . TYR A 1 143 ? -57.248 -1.210 74.658 1.00 88.19 143 TYR A CA 1
ATOM 1241 C C . TYR A 1 143 ? -57.006 -0.241 75.822 1.00 88.19 143 TYR A C 1
ATOM 1243 O O . TYR A 1 143 ? -57.511 -0.472 76.915 1.00 88.19 143 TYR A O 1
ATOM 1251 N N . LYS A 1 144 ? -56.301 0.874 75.589 1.00 87.62 144 LYS A N 1
ATOM 1252 C CA . LYS A 1 144 ? -56.131 1.937 76.592 1.00 87.62 144 LYS A CA 1
ATOM 1253 C C . LYS A 1 144 ? -57.467 2.538 77.012 1.00 87.62 144 LYS A C 1
ATOM 1255 O O . LYS A 1 144 ? -57.686 2.681 78.201 1.00 87.62 144 LYS A O 1
ATOM 1260 N N . GLU A 1 145 ? -58.360 2.845 76.079 1.00 88.12 145 GLU A N 1
ATOM 1261 C CA . GLU A 1 145 ? -59.700 3.374 76.362 1.00 88.12 145 GLU A CA 1
ATOM 1262 C C . GLU A 1 145 ? -60.560 2.367 77.129 1.00 88.12 145 GLU A C 1
ATOM 1264 O O . GLU A 1 145 ? -61.246 2.752 78.067 1.00 88.12 145 GLU A O 1
ATOM 1269 N N . MET A 1 146 ? -60.472 1.072 76.810 1.00 88.56 146 MET A N 1
ATOM 1270 C CA . MET A 1 146 ? -61.129 0.012 77.580 1.00 88.56 146 MET A CA 1
ATOM 1271 C C . MET A 1 146 ? -60.572 -0.068 79.004 1.00 88.56 146 MET A C 1
ATOM 1273 O O . MET A 1 146 ? -61.341 -0.175 79.954 1.00 88.56 146 MET A O 1
ATOM 1277 N N . VAL A 1 147 ? -59.248 -0.033 79.161 1.00 85.56 147 VAL A N 1
ATOM 1278 C CA . VAL A 1 147 ? -58.585 -0.073 80.470 1.00 85.56 147 VAL A CA 1
ATOM 1279 C C . VAL A 1 147 ? -58.912 1.181 81.274 1.00 85.56 147 VAL A C 1
ATOM 1281 O O . VAL A 1 147 ? -59.257 1.051 82.437 1.00 85.56 147 VAL A O 1
ATOM 1284 N N . VAL A 1 148 ? -58.892 2.368 80.662 1.00 87.25 148 VAL A N 1
ATOM 1285 C CA . VAL A 1 148 ? -59.291 3.638 81.287 1.00 87.25 148 VAL A CA 1
ATOM 1286 C C . VAL A 1 148 ? -60.777 3.639 81.632 1.00 87.25 148 VAL A C 1
ATOM 1288 O O . VAL A 1 148 ? -61.128 4.091 82.709 1.00 87.25 148 VAL A O 1
ATOM 1291 N N . GLY A 1 149 ? -61.648 3.091 80.783 1.00 85.19 149 GLY A N 1
ATOM 1292 C CA . GLY A 1 149 ? -63.073 2.933 81.073 1.00 85.19 149 GLY A CA 1
ATOM 1293 C C . GLY A 1 149 ? -63.317 1.998 82.258 1.00 85.19 149 GLY A C 1
ATOM 1294 O O . GLY A 1 149 ? -64.054 2.357 83.169 1.00 85.19 149 GLY A O 1
ATOM 1295 N N . LYS A 1 150 ? -62.630 0.847 82.296 1.00 82.44 150 LYS A N 1
ATOM 1296 C CA . LYS A 1 150 ? -62.654 -0.082 83.438 1.00 82.44 150 LYS A CA 1
ATOM 1297 C C . LYS A 1 150 ? -62.081 0.555 84.704 1.00 82.44 150 LYS A C 1
ATOM 1299 O O . LYS A 1 150 ? -62.687 0.438 85.758 1.00 82.44 150 LYS A O 1
ATOM 1304 N N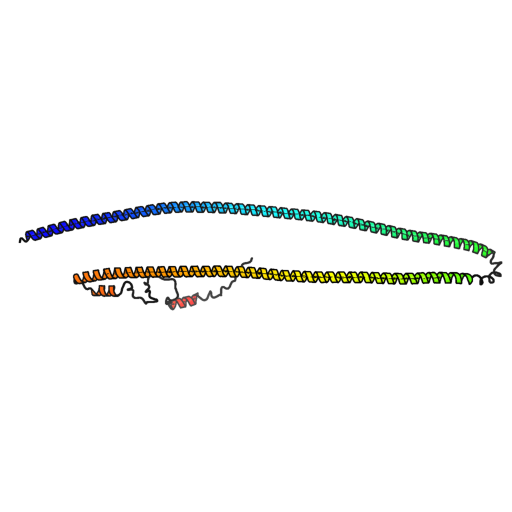 . LEU A 1 151 ? -60.966 1.279 84.601 1.00 80.94 151 LEU A N 1
ATOM 1305 C CA . LEU A 1 151 ? -60.378 2.046 85.702 1.00 80.94 151 LEU A CA 1
ATOM 1306 C C . LEU A 1 151 ? -61.304 3.165 86.172 1.00 80.94 151 LEU A C 1
ATOM 1308 O O . LEU A 1 151 ? -61.371 3.402 87.363 1.00 80.94 151 LEU A O 1
ATOM 1312 N N . ALA A 1 152 ? -62.041 3.831 85.287 1.00 79.00 152 ALA A N 1
ATOM 1313 C CA . ALA A 1 152 ? -63.006 4.860 85.659 1.00 79.00 152 ALA A CA 1
ATOM 1314 C C . ALA A 1 152 ? -64.203 4.251 86.404 1.00 79.00 152 ALA A C 1
ATOM 1316 O O . ALA A 1 152 ? -64.592 4.769 87.448 1.00 79.00 152 ALA A O 1
ATOM 1317 N N . THR A 1 153 ? -64.728 3.110 85.938 1.00 75.75 153 THR A N 1
ATOM 1318 C CA . THR A 1 153 ? -65.764 2.363 86.668 1.00 75.75 153 THR A CA 1
ATOM 1319 C C . THR A 1 153 ? -65.240 1.828 88.000 1.00 75.75 153 THR A C 1
ATOM 1321 O O . THR A 1 153 ? -65.912 1.957 89.017 1.00 75.75 153 THR A O 1
ATOM 1324 N N . GLU A 1 154 ? -64.008 1.313 88.036 1.00 70.94 154 GLU A N 1
ATOM 1325 C CA . GLU A 1 154 ? -63.352 0.849 89.259 1.00 70.94 154 GLU A CA 1
ATOM 1326 C C . GLU A 1 154 ? -63.020 1.999 90.209 1.00 70.94 154 GLU A C 1
ATOM 1328 O O . GLU A 1 154 ? -63.121 1.795 91.404 1.00 70.94 154 GLU A O 1
ATOM 1333 N N . MET A 1 155 ? -62.654 3.195 89.736 1.00 65.38 155 MET A N 1
ATOM 1334 C CA . MET A 1 155 ? -62.424 4.387 90.564 1.00 65.38 155 MET A CA 1
ATOM 1335 C C . MET A 1 155 ? -63.732 4.950 91.112 1.00 65.38 155 MET A C 1
ATOM 1337 O O . MET A 1 155 ? -63.752 5.424 92.240 1.00 65.38 155 MET A O 1
ATOM 1341 N N . GLN A 1 156 ? -64.834 4.860 90.368 1.00 61.69 156 GLN A N 1
ATOM 1342 C CA . GLN A 1 156 ? -66.159 5.245 90.853 1.00 61.69 156 GLN A CA 1
ATOM 1343 C C . GLN A 1 156 ? -66.696 4.235 91.882 1.00 61.69 156 GLN A C 1
ATOM 1345 O O . GLN A 1 156 ? -67.277 4.616 92.899 1.00 61.69 156 GLN A O 1
ATOM 1350 N N . GLU A 1 157 ? -66.413 2.944 91.689 1.00 62.41 157 GLU A N 1
ATOM 1351 C CA . GLU A 1 157 ? -66.689 1.899 92.675 1.00 62.41 157 GLU A CA 1
ATOM 1352 C C . GLU A 1 157 ? -65.728 1.919 93.872 1.00 62.41 157 GLU A C 1
ATOM 1354 O O . GLU A 1 157 ? -66.168 1.658 94.986 1.00 62.41 157 GLU A O 1
ATOM 1359 N N . LYS A 1 158 ? -64.442 2.242 93.685 1.00 55.75 158 LYS A N 1
ATOM 1360 C CA . LYS A 1 158 ? -63.432 2.406 94.743 1.00 55.75 158 LYS A CA 1
ATOM 1361 C C . LYS A 1 158 ? -63.665 3.678 95.537 1.00 55.75 158 LYS A C 1
ATOM 1363 O O . LYS A 1 158 ? -63.664 3.585 96.745 1.00 55.75 158 LYS A O 1
ATOM 1368 N N . ALA A 1 159 ? -64.044 4.804 94.943 1.00 54.94 159 ALA A N 1
ATOM 1369 C CA . ALA A 1 159 ? -64.539 5.951 95.712 1.00 54.94 159 ALA A CA 1
ATOM 1370 C C . ALA A 1 159 ? -65.763 5.579 96.584 1.00 54.94 159 ALA A C 1
ATOM 1372 O O . ALA A 1 159 ? -65.963 6.155 97.645 1.00 54.94 159 ALA A O 1
ATOM 1373 N N . SER A 1 160 ? -66.531 4.557 96.180 1.00 49.00 160 SER A N 1
ATOM 1374 C CA . SER A 1 160 ? -67.677 4.017 96.930 1.00 49.00 160 SER A CA 1
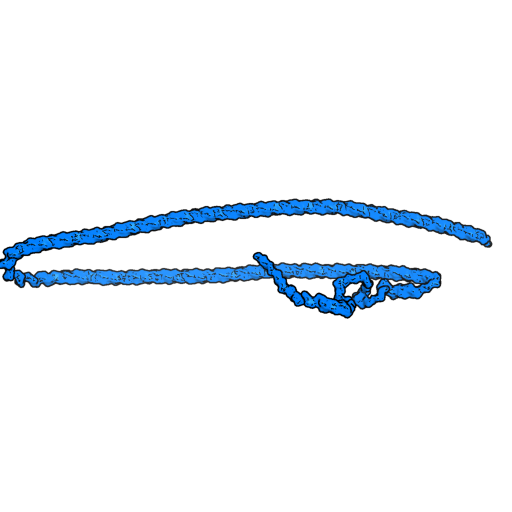ATOM 1375 C C . SER A 1 160 ? -67.326 2.858 97.895 1.00 49.00 160 SER A C 1
ATOM 1377 O O . SER A 1 160 ? -68.139 2.509 98.754 1.00 49.00 160 SER A O 1
ATOM 1379 N N . LYS A 1 161 ? -66.142 2.231 97.767 1.00 52.69 161 LYS A N 1
ATOM 1380 C CA . LYS A 1 161 ? -65.698 1.026 98.514 1.00 52.69 161 LYS A CA 1
ATOM 1381 C C . LYS A 1 161 ? -64.401 1.228 99.328 1.00 52.69 161 LYS A C 1
ATOM 1383 O O . LYS A 1 161 ? -64.186 0.490 100.286 1.00 52.69 161 LYS A O 1
ATOM 1388 N N . GLU A 1 162 ? -63.562 2.218 99.020 1.00 46.75 162 GLU A N 1
ATOM 1389 C CA . GLU A 1 162 ? -62.320 2.594 99.727 1.00 46.75 162 GLU A CA 1
ATOM 1390 C C . GLU A 1 162 ? -62.597 3.303 101.062 1.00 46.75 162 GLU A C 1
ATOM 1392 O O . GLU A 1 162 ? -61.747 3.255 101.946 1.00 46.75 162 GLU A O 1
ATOM 1397 N N . GLU A 1 163 ? -63.814 3.809 101.302 1.00 47.72 163 GLU A N 1
ATOM 1398 C CA . GLU A 1 163 ? -64.268 4.118 102.671 1.00 47.72 163 GLU A CA 1
ATOM 1399 C C . GLU A 1 163 ? -64.521 2.854 103.518 1.00 47.72 163 GLU A C 1
ATOM 1401 O O . GLU A 1 163 ? -64.579 2.933 104.743 1.00 47.72 163 GLU A O 1
ATOM 1406 N N . LYS A 1 164 ? -64.662 1.667 102.908 1.00 49.81 164 LYS A N 1
ATOM 1407 C CA . LYS A 1 164 ? -65.081 0.437 103.610 1.00 49.81 164 LYS A CA 1
ATOM 1408 C C . LYS A 1 164 ? -64.104 -0.740 103.527 1.00 49.81 164 LYS A C 1
ATOM 1410 O O . LYS A 1 164 ? -64.340 -1.741 104.200 1.00 49.81 164 LYS A O 1
ATOM 1415 N N . LEU A 1 165 ? -63.011 -0.667 102.758 1.00 50.66 165 LEU A N 1
ATOM 1416 C CA . LEU A 1 165 ? -62.153 -1.843 102.522 1.00 50.66 165 LEU A CA 1
ATOM 1417 C C . LEU A 1 165 ? -60.630 -1.601 102.500 1.00 50.66 165 LEU A C 1
ATOM 1419 O O . LEU A 1 165 ? -59.890 -2.486 102.076 1.00 50.66 165 LEU A O 1
ATOM 1423 N N . ASN A 1 166 ? -60.128 -0.483 103.038 1.00 46.25 166 ASN A N 1
ATOM 1424 C CA . ASN A 1 166 ? -58.680 -0.281 103.255 1.00 46.25 166 ASN A CA 1
ATOM 1425 C C . ASN A 1 166 ? -58.080 -1.159 104.377 1.00 46.25 166 ASN A C 1
ATOM 1427 O O . ASN A 1 166 ? -56.878 -1.129 104.615 1.00 46.25 166 ASN A O 1
ATOM 1431 N N . ALA A 1 167 ? -58.890 -1.992 105.036 1.00 45.28 167 ALA A N 1
ATOM 1432 C CA . ALA A 1 167 ? -58.452 -2.861 106.127 1.00 45.28 167 ALA A CA 1
ATOM 1433 C C . ALA A 1 167 ? -58.180 -4.329 105.729 1.00 45.28 167 ALA A C 1
ATOM 1435 O O . ALA A 1 167 ? -57.759 -5.098 106.587 1.00 45.28 167 ALA A O 1
ATOM 1436 N N . LYS A 1 168 ? -58.430 -4.767 104.478 1.00 44.09 168 LYS A N 1
ATOM 1437 C CA . LYS A 1 168 ? -58.523 -6.220 104.183 1.00 44.09 168 LYS A CA 1
ATOM 1438 C C . LYS A 1 168 ? -57.629 -6.805 103.078 1.00 44.09 168 LYS A C 1
ATOM 1440 O O . LYS A 1 168 ? -57.581 -8.021 102.967 1.00 44.09 168 LYS A O 1
ATOM 1445 N N . ILE A 1 169 ? -56.904 -6.009 102.285 1.00 46.06 169 ILE A N 1
ATOM 1446 C CA . ILE A 1 169 ? -56.216 -6.519 101.068 1.00 46.06 169 ILE A CA 1
ATOM 1447 C C . ILE A 1 169 ? -54.685 -6.672 101.210 1.00 46.06 169 ILE A C 1
ATOM 1449 O O . ILE A 1 169 ? -54.047 -7.312 100.380 1.00 46.06 169 ILE A O 1
ATOM 1453 N N . LEU A 1 170 ? -54.074 -6.216 102.307 1.00 42.53 170 LEU A N 1
ATOM 1454 C CA . LEU A 1 170 ? -52.637 -6.434 102.556 1.00 42.53 170 LEU A CA 1
ATOM 1455 C C . LEU A 1 170 ? -52.264 -7.892 102.912 1.00 42.53 170 LEU A C 1
ATOM 1457 O O . LEU A 1 170 ? -51.080 -8.199 103.003 1.00 42.53 170 LEU A O 1
ATOM 1461 N N . ALA A 1 171 ? -53.238 -8.795 103.084 1.00 44.81 171 ALA A N 1
ATOM 1462 C CA . ALA A 1 171 ? -53.003 -10.145 103.606 1.00 44.81 171 ALA A CA 1
ATOM 1463 C C . ALA A 1 171 ? -52.874 -11.270 102.551 1.00 44.81 171 ALA A C 1
ATOM 1465 O O . ALA A 1 171 ? -52.391 -12.342 102.894 1.00 44.81 171 ALA A O 1
ATOM 1466 N N . GLU A 1 172 ? -53.260 -11.075 101.281 1.00 45.06 172 GLU A N 1
ATOM 1467 C CA . GLU A 1 172 ? -53.410 -12.207 100.328 1.00 45.06 172 GLU A CA 1
ATOM 1468 C C . GLU A 1 172 ? -52.506 -12.161 99.074 1.00 45.06 172 GLU A C 1
ATOM 1470 O O . GLU A 1 172 ? -52.622 -13.003 98.182 1.00 45.06 172 GLU A O 1
ATOM 1475 N N . SER A 1 173 ? -51.563 -11.217 98.986 1.00 45.44 173 SER A N 1
ATOM 1476 C CA . SER A 1 173 ? -50.836 -10.898 97.739 1.00 45.44 173 SER A CA 1
ATOM 1477 C C . SER A 1 173 ? -49.409 -11.473 97.612 1.00 45.44 173 SER A C 1
ATOM 1479 O O . SER A 1 173 ? -48.625 -10.966 96.810 1.00 45.44 173 SER A O 1
ATOM 1481 N N . THR A 1 174 ? -49.021 -12.510 98.360 1.00 42.84 174 THR A N 1
ATOM 1482 C CA . THR A 1 174 ? -47.637 -13.043 98.282 1.00 42.84 174 THR A CA 1
ATOM 1483 C C . THR A 1 174 ? -47.518 -14.511 97.869 1.00 42.84 174 THR A C 1
ATOM 1485 O O . THR A 1 174 ? -46.464 -14.903 97.387 1.00 42.84 174 THR A O 1
ATOM 1488 N N . ALA A 1 175 ? -48.587 -15.314 97.906 1.00 51.06 175 ALA A N 1
ATOM 1489 C CA . ALA A 1 175 ? -48.479 -16.760 97.644 1.00 51.06 175 ALA A CA 1
ATOM 1490 C C . ALA A 1 175 ? -48.688 -17.197 96.173 1.00 51.06 175 ALA A C 1
ATOM 1492 O O . ALA A 1 175 ? -48.393 -18.334 95.820 1.00 51.06 175 ALA A O 1
ATOM 1493 N N . LYS A 1 176 ? -49.192 -16.326 95.282 1.00 50.81 176 LYS A N 1
ATOM 1494 C CA . LYS A 1 176 ? -49.435 -16.664 93.855 1.00 50.81 176 LYS A CA 1
ATOM 1495 C C . LYS A 1 176 ? -48.316 -16.233 92.897 1.00 50.81 176 LYS A C 1
ATOM 1497 O O . LYS A 1 176 ? -48.387 -16.563 91.713 1.00 50.81 176 LYS A O 1
ATOM 1502 N N . CYS A 1 177 ? -47.314 -15.493 93.377 1.00 52.03 177 CYS A N 1
ATOM 1503 C CA . CYS A 1 177 ? -46.244 -14.949 92.535 1.00 52.03 177 CYS A CA 1
ATOM 1504 C C . CYS A 1 177 ? -45.126 -15.962 92.241 1.00 52.03 177 CYS A C 1
ATOM 1506 O O . CYS A 1 177 ? -44.557 -15.920 91.156 1.00 52.03 177 CYS A O 1
ATOM 1508 N N . GLU A 1 178 ? -44.856 -16.910 93.139 1.00 48.50 178 GLU A N 1
ATOM 1509 C CA . GLU A 1 178 ? -43.704 -17.817 93.006 1.00 48.50 178 GLU A CA 1
ATOM 1510 C C . GLU A 1 178 ? -43.945 -18.953 91.993 1.00 48.50 178 GLU A C 1
ATOM 1512 O O . GLU A 1 178 ? -43.080 -19.236 91.172 1.00 48.50 178 GLU A O 1
ATOM 1517 N N . ALA A 1 179 ? -45.159 -19.513 91.919 1.00 54.41 179 ALA A N 1
ATOM 1518 C CA . ALA A 1 179 ? -45.471 -20.599 90.977 1.00 54.41 179 ALA A CA 1
ATOM 1519 C C . ALA A 1 179 ? -45.527 -20.167 89.492 1.00 54.41 179 ALA A C 1
ATOM 1521 O O . ALA A 1 179 ? -45.364 -20.993 88.595 1.00 54.41 179 ALA A O 1
ATOM 1522 N N . LYS A 1 180 ? -45.758 -18.877 89.205 1.00 60.44 180 LYS A N 1
ATOM 1523 C CA . LYS A 1 180 ? -45.734 -18.336 87.830 1.00 60.44 180 LYS A CA 1
ATOM 1524 C C . LYS A 1 180 ? -44.311 -18.055 87.342 1.00 60.44 180 LYS A C 1
ATOM 1526 O O . LYS A 1 180 ? -44.033 -18.235 86.159 1.00 60.44 180 LYS A O 1
ATOM 1531 N N . LEU A 1 181 ? -43.417 -17.684 88.260 1.00 59.25 181 LEU A N 1
ATOM 1532 C CA . LEU A 1 181 ? -42.013 -17.388 87.969 1.00 59.25 181 LEU A CA 1
ATOM 1533 C C . LEU A 1 181 ? -41.248 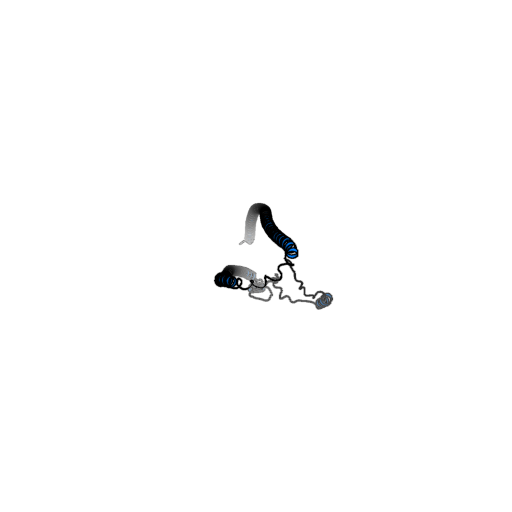-18.620 87.453 1.00 59.25 181 LEU A C 1
ATOM 1535 O O . LEU A 1 181 ? -40.415 -18.483 86.557 1.00 59.25 181 LEU A O 1
ATOM 1539 N N . ASP A 1 182 ? -41.561 -19.824 87.941 1.00 57.31 182 ASP A N 1
ATOM 1540 C CA . ASP A 1 182 ? -40.855 -21.051 87.536 1.00 57.31 182 ASP A CA 1
ATOM 1541 C C . ASP A 1 182 ? -41.262 -21.578 86.147 1.00 57.31 182 ASP A C 1
ATOM 1543 O O . ASP A 1 182 ? -40.410 -22.055 85.392 1.00 57.31 182 ASP A O 1
ATOM 1547 N N . CYS A 1 183 ? -42.532 -21.431 85.748 1.00 64.69 183 CYS A N 1
ATOM 1548 C CA . CYS A 1 183 ? -42.969 -21.773 84.386 1.00 64.69 183 CYS A CA 1
ATOM 1549 C C . CYS A 1 183 ? -42.370 -20.813 83.343 1.00 64.69 183 CYS A C 1
ATOM 1551 O O . CYS A 1 183 ? -41.907 -21.250 82.288 1.00 64.69 183 CYS A O 1
ATOM 1553 N N . GLU A 1 184 ? -42.306 -19.515 83.656 1.00 70.69 184 GLU A N 1
ATOM 1554 C CA . GLU A 1 184 ? -41.686 -18.511 82.784 1.00 70.69 184 GLU A CA 1
ATOM 1555 C C . GLU A 1 184 ? -40.179 -18.749 82.616 1.00 70.69 184 GLU A C 1
ATOM 1557 O O . GLU A 1 184 ? -39.641 -18.574 81.522 1.00 70.69 184 GLU A O 1
ATOM 1562 N N . ARG A 1 185 ? -39.494 -19.208 83.671 1.00 67.56 185 ARG A N 1
ATOM 1563 C CA . ARG A 1 185 ? -38.051 -19.486 83.646 1.00 67.56 185 ARG A CA 1
ATOM 1564 C C . ARG A 1 185 ? -37.688 -20.644 82.712 1.00 67.56 185 ARG A C 1
ATOM 1566 O O . ARG A 1 185 ? -36.705 -20.537 81.978 1.00 67.56 185 ARG A O 1
ATOM 1573 N N . ASN A 1 186 ? -38.485 -21.712 82.692 1.00 72.94 186 ASN A N 1
ATOM 1574 C CA . ASN A 1 186 ? -38.232 -22.878 81.839 1.00 72.94 186 ASN A CA 1
ATOM 1575 C C . ASN A 1 186 ? -38.491 -22.591 80.352 1.00 72.94 186 ASN A C 1
ATOM 1577 O O . ASN A 1 186 ? -37.640 -22.909 79.520 1.00 72.94 186 ASN A O 1
ATOM 1581 N N . GLU A 1 187 ? -39.577 -21.890 80.008 1.00 76.88 187 GLU A N 1
ATOM 1582 C CA . GLU A 1 187 ? -39.812 -21.456 78.622 1.00 76.88 187 GLU A CA 1
ATOM 1583 C C . GLU A 1 187 ? -38.716 -20.512 78.105 1.00 76.88 187 GLU A C 1
ATOM 1585 O O . GLU A 1 187 ? -38.349 -20.553 76.927 1.00 76.88 187 GLU A O 1
ATOM 1590 N N . ASN A 1 188 ? -38.185 -19.637 78.967 1.00 77.88 188 ASN A N 1
ATOM 1591 C CA . ASN A 1 188 ? -37.113 -18.722 78.577 1.00 77.88 188 ASN A CA 1
ATOM 1592 C C . ASN A 1 188 ? -35.806 -19.475 78.288 1.00 77.88 188 ASN A C 1
ATOM 1594 O O . ASN A 1 188 ? -35.072 -19.119 77.365 1.00 77.88 188 ASN A O 1
ATOM 1598 N N . ASN A 1 189 ? -35.532 -20.545 79.039 1.00 78.81 189 ASN A N 1
ATOM 1599 C CA . ASN A 1 189 ? -34.359 -21.389 78.826 1.00 78.81 189 ASN A CA 1
ATOM 1600 C C . ASN A 1 189 ? -34.434 -22.148 77.491 1.00 78.81 189 ASN A C 1
ATOM 1602 O O . ASN A 1 189 ? -33.447 -22.178 76.755 1.00 78.81 189 ASN A O 1
ATOM 1606 N N . GLU A 1 190 ? -35.598 -22.687 77.121 1.00 82.12 190 GLU A N 1
ATOM 1607 C CA . GLU A 1 190 ? -35.790 -23.353 75.822 1.00 82.12 190 GLU A CA 1
ATOM 1608 C C . GLU A 1 190 ? -35.664 -22.378 74.642 1.00 82.12 190 GLU A C 1
ATOM 1610 O O . GLU A 1 190 ? -34.969 -22.669 73.663 1.00 82.12 190 GLU A O 1
ATOM 1615 N N . LYS A 1 191 ? -36.254 -21.179 74.756 1.00 83.12 191 LYS A N 1
ATOM 1616 C CA . LYS A 1 191 ? -36.118 -20.107 73.752 1.00 83.12 191 LYS A CA 1
ATOM 1617 C C . LYS A 1 191 ? -34.655 -19.679 73.587 1.00 83.12 191 LYS A C 1
ATOM 1619 O O . LYS A 1 191 ? -34.192 -19.509 72.458 1.00 83.12 191 LYS A O 1
ATOM 1624 N N . ASN A 1 192 ? -33.901 -19.582 74.683 1.00 82.75 192 ASN A N 1
ATOM 1625 C CA . ASN A 1 192 ? -32.472 -19.269 74.647 1.00 82.75 192 ASN A CA 1
ATOM 1626 C C . ASN A 1 192 ? -31.645 -20.376 73.974 1.00 82.75 192 ASN A C 1
ATOM 1628 O O . ASN A 1 192 ? -30.783 -20.075 73.148 1.00 82.75 192 ASN A O 1
ATOM 1632 N N . MET A 1 193 ? -31.927 -21.652 74.249 1.00 85.69 193 MET A N 1
ATOM 1633 C CA . MET A 1 193 ? -31.234 -22.774 73.598 1.00 85.69 193 MET A CA 1
ATOM 1634 C C . MET A 1 193 ? -31.542 -22.860 72.096 1.00 85.69 193 MET A C 1
ATOM 1636 O O . MET A 1 193 ? -30.635 -23.057 71.278 1.00 85.69 193 MET A O 1
ATOM 1640 N N . ALA A 1 194 ? -32.796 -22.632 71.699 1.00 88.19 194 ALA A N 1
ATOM 1641 C CA . ALA A 1 194 ? -33.178 -22.525 70.292 1.00 88.19 194 ALA A CA 1
ATOM 1642 C C . ALA A 1 194 ? -32.483 -21.336 69.597 1.00 88.19 194 ALA A C 1
ATOM 1644 O O . ALA A 1 194 ? -31.998 -21.463 68.471 1.00 88.19 194 ALA A O 1
ATOM 1645 N N . MET A 1 195 ? -32.346 -20.196 70.281 1.00 90.56 195 MET A N 1
ATOM 1646 C CA . MET A 1 195 ? -31.629 -19.031 69.755 1.00 90.56 195 MET A CA 1
ATOM 1647 C C . MET A 1 195 ? -30.132 -19.314 69.558 1.00 90.56 195 MET A C 1
ATOM 1649 O O . MET A 1 195 ? -29.576 -18.996 68.507 1.00 90.56 195 MET A O 1
ATOM 1653 N N . LEU A 1 196 ? -29.474 -19.958 70.526 1.00 89.38 196 LEU A N 1
ATOM 1654 C CA . LEU A 1 196 ? -28.050 -20.307 70.438 1.00 89.38 196 LEU A CA 1
ATOM 1655 C C . LEU A 1 196 ? -27.765 -21.314 69.310 1.00 89.38 196 LEU A C 1
ATOM 1657 O O . LEU A 1 196 ? -26.790 -21.165 68.566 1.00 89.38 196 LEU A O 1
ATOM 1661 N N . THR A 1 197 ? -28.635 -22.308 69.125 1.00 92.12 197 THR A N 1
ATOM 1662 C CA . THR A 1 197 ? -28.521 -23.271 68.013 1.00 92.12 197 THR A CA 1
ATOM 1663 C C . THR A 1 197 ? -28.795 -22.627 66.648 1.00 92.12 197 THR A C 1
ATOM 1665 O O . THR A 1 197 ? -28.144 -22.969 65.661 1.00 92.12 197 THR A O 1
ATOM 1668 N N . ALA A 1 198 ? -29.692 -21.640 66.570 1.00 93.06 198 ALA A N 1
ATOM 1669 C CA . ALA A 1 198 ? -29.903 -20.860 65.351 1.00 93.06 198 ALA A CA 1
ATOM 1670 C C . ALA A 1 198 ? -28.683 -19.984 65.003 1.00 93.06 198 ALA A C 1
ATOM 1672 O O . ALA A 1 198 ? -28.260 -19.942 63.846 1.00 93.06 198 ALA A O 1
ATOM 1673 N N . ILE A 1 199 ? -28.069 -19.334 66.000 1.00 92.31 199 ILE A N 1
ATOM 1674 C CA . ILE A 1 199 ? -26.868 -18.502 65.813 1.00 92.31 199 ILE A CA 1
ATOM 1675 C C . ILE A 1 199 ? -25.684 -19.343 65.321 1.00 92.31 199 ILE A C 1
ATOM 1677 O O . ILE A 1 199 ? -24.972 -18.929 64.406 1.00 92.31 199 ILE A O 1
ATOM 1681 N N . THR A 1 200 ? -25.467 -20.524 65.901 1.00 92.88 200 THR A N 1
ATOM 1682 C CA . THR A 1 200 ? -24.373 -21.425 65.496 1.00 92.88 200 THR A CA 1
ATOM 1683 C C . THR A 1 200 ? -24.556 -21.932 64.066 1.00 92.88 200 THR A C 1
ATOM 1685 O O . THR A 1 200 ? -23.641 -21.775 63.257 1.00 92.88 200 THR A O 1
ATOM 1688 N N . LYS A 1 201 ? -25.758 -22.400 63.701 1.00 95.00 201 LYS A N 1
ATOM 1689 C CA . LYS A 1 201 ? -26.083 -22.802 62.320 1.00 95.00 201 LYS A CA 1
ATOM 1690 C C . LYS A 1 201 ? -25.899 -21.665 61.314 1.00 95.00 201 LYS A C 1
ATOM 1692 O O . LYS A 1 201 ? -25.346 -21.880 60.238 1.00 95.00 201 LYS A O 1
ATOM 1697 N N . HIS A 1 202 ? -26.317 -20.446 61.658 1.00 94.12 202 HIS A N 1
ATOM 1698 C CA . HIS A 1 202 ? -26.131 -19.285 60.787 1.00 94.12 202 HIS A CA 1
ATOM 1699 C C . HIS A 1 202 ? -24.646 -18.945 60.582 1.00 94.12 202 HIS A C 1
ATOM 1701 O O . HIS A 1 202 ? -24.228 -18.664 59.459 1.00 94.12 202 HIS A O 1
ATOM 1707 N N . ARG A 1 203 ? -23.831 -19.016 61.643 1.00 93.38 203 ARG A N 1
ATOM 1708 C CA . ARG A 1 203 ? -22.376 -18.795 61.566 1.00 93.38 203 ARG A CA 1
ATOM 1709 C C . ARG A 1 203 ? -21.680 -19.839 60.695 1.00 93.38 203 ARG A C 1
ATOM 1711 O O . ARG A 1 203 ? -20.798 -19.483 59.920 1.00 93.38 203 ARG A O 1
ATOM 1718 N N . GLU A 1 204 ? -22.072 -21.106 60.799 1.00 95.06 204 GLU A N 1
ATOM 1719 C CA . GLU A 1 204 ? -21.541 -22.176 59.945 1.00 95.06 204 GLU A CA 1
ATOM 1720 C C . GLU A 1 204 ? -21.947 -22.001 58.483 1.00 95.06 204 GLU A C 1
ATOM 1722 O O . GLU A 1 204 ? -21.102 -22.124 57.597 1.00 95.06 204 GLU A O 1
ATOM 1727 N N . TYR A 1 205 ? -23.212 -21.658 58.227 1.00 95.81 205 TYR A N 1
ATOM 1728 C CA . TYR A 1 205 ? -23.693 -21.352 56.882 1.00 95.81 205 TYR A CA 1
ATOM 1729 C C . TYR A 1 205 ? -22.900 -20.197 56.259 1.00 95.81 205 TYR A C 1
ATOM 1731 O O . TYR A 1 205 ? -22.383 -20.337 55.154 1.00 95.81 205 TYR A O 1
ATOM 1739 N N . LYS A 1 206 ? -22.734 -19.088 56.991 1.00 94.50 206 LYS A N 1
ATOM 1740 C CA . LYS A 1 206 ? -21.973 -17.924 56.517 1.00 94.50 206 LYS A CA 1
ATOM 1741 C C . LYS A 1 206 ? -20.509 -18.251 56.237 1.00 94.50 206 LYS A C 1
ATOM 1743 O O . LYS A 1 206 ? -19.974 -17.778 55.241 1.00 94.50 206 LYS A O 1
ATOM 1748 N N . ARG A 1 207 ? -19.876 -19.084 57.068 1.00 94.69 207 ARG A N 1
ATOM 1749 C CA . ARG A 1 207 ? -18.498 -19.542 56.839 1.00 94.69 207 ARG A CA 1
ATOM 1750 C C . ARG A 1 207 ? -18.385 -20.358 55.547 1.00 94.69 207 ARG A C 1
ATOM 1752 O O . ARG A 1 207 ? -17.514 -20.082 54.734 1.00 94.69 207 ARG A O 1
ATOM 1759 N N . ARG A 1 208 ? -19.302 -21.308 55.323 1.00 94.75 208 ARG A N 1
ATOM 1760 C CA . ARG A 1 208 ? -19.338 -22.118 54.090 1.00 94.75 208 ARG A CA 1
ATOM 1761 C C . ARG A 1 208 ? -19.614 -21.271 52.848 1.00 94.75 208 ARG A C 1
ATOM 1763 O O . ARG A 1 208 ? -18.991 -21.490 51.818 1.00 94.75 208 ARG A O 1
ATOM 1770 N N . GLU A 1 209 ? -20.520 -20.301 52.942 1.00 93.62 209 GLU A N 1
ATOM 1771 C CA . GLU A 1 209 ? -20.799 -19.350 51.859 1.00 93.62 209 GLU A CA 1
ATOM 1772 C C . GLU A 1 209 ? -19.539 -18.545 51.499 1.00 93.62 209 GLU A C 1
ATOM 1774 O O . GLU A 1 209 ? -19.179 -18.466 50.328 1.00 93.62 209 GLU A O 1
ATOM 1779 N N . GLN A 1 210 ? -18.812 -18.032 52.497 1.00 92.06 210 GLN A N 1
ATOM 1780 C CA . GLN A 1 210 ? -17.543 -17.325 52.288 1.00 92.06 210 GLN A CA 1
ATOM 1781 C C . GLN A 1 210 ? -16.460 -18.216 51.668 1.00 92.06 210 GLN A C 1
ATOM 1783 O O . GLN A 1 210 ? -15.765 -17.776 50.758 1.00 92.06 210 GLN A O 1
ATOM 1788 N N . GLU A 1 211 ? -16.332 -19.471 52.105 1.00 94.81 211 GLU A N 1
ATOM 1789 C CA . GLU A 1 211 ? -15.380 -20.427 51.520 1.00 94.81 211 GLU A CA 1
ATOM 1790 C C . GLU A 1 211 ? -15.685 -20.732 50.046 1.00 94.81 211 GLU A C 1
ATOM 1792 O O . GLU A 1 211 ? -14.764 -20.875 49.244 1.00 94.81 211 GLU A O 1
ATOM 1797 N N . MET A 1 212 ? -16.964 -20.826 49.671 1.00 92.25 212 MET A N 1
ATOM 1798 C CA . MET A 1 212 ? -17.366 -21.043 48.277 1.00 92.25 212 MET A CA 1
ATOM 1799 C C . MET A 1 212 ? -17.086 -19.813 47.410 1.00 92.25 212 MET A C 1
ATOM 1801 O O . MET A 1 212 ? -16.583 -19.964 46.299 1.00 92.25 212 MET A O 1
ATOM 1805 N N . MET A 1 213 ? -17.342 -18.609 47.929 1.00 91.19 213 MET A N 1
ATOM 1806 C CA . MET A 1 213 ? -17.007 -17.363 47.232 1.00 91.19 213 MET A CA 1
ATOM 1807 C C . MET A 1 213 ? -15.494 -17.213 47.048 1.00 91.19 213 MET A C 1
ATOM 1809 O O . MET A 1 213 ? -15.048 -16.962 45.934 1.00 91.19 213 MET A O 1
ATOM 1813 N N . ALA A 1 214 ? -14.699 -17.473 48.090 1.00 94.81 214 ALA A N 1
ATOM 1814 C CA . ALA A 1 214 ? -13.239 -17.413 48.017 1.00 94.81 214 ALA A CA 1
ATOM 1815 C C . ALA A 1 214 ? -12.664 -18.415 47.000 1.00 94.81 214 ALA A C 1
ATOM 1817 O O . ALA A 1 214 ? -11.769 -18.075 46.231 1.00 94.81 214 ALA A O 1
ATOM 1818 N N . LYS A 1 215 ? -13.211 -19.637 46.935 1.00 95.19 215 LYS A N 1
ATOM 1819 C CA . LYS A 1 215 ? -12.832 -20.625 45.909 1.00 95.19 215 LYS A CA 1
ATOM 1820 C C . LYS A 1 215 ? -13.202 -20.167 44.497 1.00 95.19 215 LYS A C 1
ATOM 1822 O O . LYS A 1 215 ? -12.430 -20.406 43.572 1.00 95.19 215 LYS A O 1
ATOM 1827 N N . GLY A 1 216 ? -14.357 -19.522 44.327 1.00 93.81 216 GLY A N 1
ATOM 1828 C CA . GLY A 1 216 ? -14.772 -18.947 43.046 1.00 93.81 216 GLY A CA 1
ATOM 1829 C C . GLY A 1 216 ? -13.869 -17.794 42.600 1.00 93.81 216 GLY A C 1
ATOM 1830 O O . GLY A 1 216 ? -13.463 -17.743 41.441 1.00 93.81 216 GLY A O 1
ATOM 1831 N N . GLU A 1 217 ? -13.492 -16.907 43.522 1.00 93.06 217 GLU A N 1
ATOM 1832 C CA . GLU A 1 217 ? -12.532 -15.823 43.272 1.00 93.06 217 GLU A CA 1
ATOM 1833 C C . GLU A 1 217 ? -11.145 -16.367 42.918 1.00 93.06 217 GLU A C 1
ATOM 1835 O O . GLU A 1 217 ? -10.522 -15.889 41.973 1.00 93.06 217 GLU A O 1
ATOM 1840 N N . GLU A 1 218 ? -10.679 -17.405 43.617 1.00 94.88 218 GLU A N 1
ATOM 1841 C CA . GLU A 1 218 ? -9.398 -18.049 43.326 1.00 94.88 218 GLU A CA 1
ATOM 1842 C C . GLU A 1 218 ? -9.390 -18.714 41.940 1.00 94.88 218 GLU A C 1
ATOM 1844 O O . GLU A 1 218 ? -8.404 -18.606 41.210 1.00 94.88 218 GLU A O 1
ATOM 1849 N N . GLN A 1 219 ? -10.484 -19.374 41.549 1.00 93.50 219 GLN A N 1
ATOM 1850 C CA . GLN A 1 219 ? -10.636 -19.940 40.204 1.00 93.50 219 GLN A CA 1
ATOM 1851 C C . GLN A 1 219 ? -10.648 -18.844 39.135 1.00 93.50 219 GLN A C 1
ATOM 1853 O O . GLN A 1 219 ? -9.858 -18.911 38.200 1.00 93.50 219 GLN A O 1
ATOM 1858 N N . SER A 1 220 ? -11.438 -17.786 39.329 1.00 93.62 220 SER A N 1
ATOM 1859 C CA . SER A 1 220 ? -11.476 -16.635 38.418 1.00 93.62 220 SER A CA 1
ATOM 1860 C C . SER A 1 220 ? -10.101 -15.970 38.268 1.00 93.62 220 SER A C 1
ATOM 1862 O O . SER A 1 220 ? -9.650 -15.691 37.159 1.00 93.62 220 SER A O 1
ATOM 1864 N N . ALA A 1 221 ? -9.369 -15.793 39.372 1.00 94.94 221 ALA A N 1
ATOM 1865 C CA . ALA A 1 221 ? -8.014 -15.249 39.345 1.00 94.94 221 ALA A CA 1
ATOM 1866 C C . ALA A 1 221 ? -7.035 -16.152 38.572 1.00 94.94 221 ALA A C 1
ATOM 1868 O O . ALA A 1 221 ? -6.178 -15.649 37.840 1.00 94.94 221 ALA A O 1
ATOM 1869 N N . ARG A 1 222 ? -7.161 -17.480 38.699 1.00 96.12 222 ARG A N 1
ATOM 1870 C CA . ARG A 1 222 ? -6.363 -18.445 37.923 1.00 96.12 222 ARG A CA 1
ATOM 1871 C C . ARG A 1 222 ? -6.707 -18.398 36.437 1.00 96.12 222 ARG A C 1
ATOM 1873 O O . ARG A 1 222 ? -5.789 -18.439 35.621 1.00 96.12 222 ARG A O 1
ATOM 1880 N N . ASP A 1 223 ? -7.983 -18.275 36.094 1.00 95.19 223 ASP A N 1
ATOM 1881 C CA . ASP A 1 223 ? -8.436 -18.194 34.705 1.00 95.19 223 ASP A CA 1
ATOM 1882 C C . ASP A 1 223 ? -7.925 -16.912 34.033 1.00 95.19 223 ASP A C 1
ATOM 1884 O O . ASP A 1 223 ? -7.371 -16.976 32.938 1.00 95.19 223 ASP A O 1
ATOM 1888 N N . ILE A 1 224 ? -7.984 -15.769 34.727 1.00 95.00 224 ILE A N 1
ATOM 1889 C CA . ILE A 1 224 ? -7.419 -14.495 34.248 1.00 95.00 224 ILE A CA 1
ATOM 1890 C C . ILE A 1 224 ? -5.901 -14.607 34.043 1.00 95.00 224 ILE A C 1
ATOM 1892 O O . ILE A 1 224 ? -5.374 -14.161 33.024 1.00 95.00 224 ILE A O 1
ATOM 1896 N N . LEU A 1 225 ? -5.184 -15.223 34.989 1.00 96.31 225 LEU A N 1
ATOM 1897 C CA . LEU A 1 225 ? -3.739 -15.433 34.870 1.00 96.31 225 LEU A CA 1
ATOM 1898 C C . LEU A 1 225 ? -3.393 -16.325 33.667 1.00 96.31 225 LEU A C 1
ATOM 1900 O O . LEU A 1 225 ? -2.411 -16.073 32.969 1.00 96.31 225 LEU A O 1
ATOM 1904 N N . ASN A 1 226 ? -4.172 -17.381 33.433 1.00 96.44 226 ASN A N 1
ATOM 1905 C CA . ASN A 1 226 ? -3.954 -18.288 32.311 1.00 96.44 226 ASN A CA 1
ATOM 1906 C C . ASN A 1 226 ? -4.256 -17.613 30.969 1.00 96.44 226 ASN A C 1
ATOM 1908 O O . ASN A 1 226 ? -3.441 -17.747 30.059 1.00 96.44 226 ASN A O 1
ATOM 1912 N N . ALA A 1 227 ? -5.335 -16.830 30.881 1.00 95.25 227 ALA A N 1
ATOM 1913 C CA . ALA A 1 227 ? -5.643 -16.022 29.703 1.00 95.25 227 ALA A CA 1
ATOM 1914 C C . ALA A 1 227 ? -4.499 -15.046 29.381 1.00 95.25 227 ALA A C 1
ATOM 1916 O O . ALA A 1 227 ? -4.009 -15.028 28.257 1.00 95.25 227 ALA A O 1
ATOM 1917 N N . GLY A 1 228 ? -3.965 -14.340 30.387 1.00 96.44 228 GLY A N 1
ATOM 1918 C CA . GLY A 1 228 ? -2.809 -13.456 30.193 1.00 96.44 228 GLY A CA 1
ATOM 1919 C C . GLY A 1 228 ? -1.565 -14.186 29.665 1.00 96.44 228 GLY A C 1
ATOM 1920 O O . GLY A 1 228 ? -0.892 -13.698 28.763 1.00 96.44 228 GLY A O 1
ATOM 1921 N N . LYS A 1 229 ? -1.283 -15.402 30.155 1.00 96.06 229 LYS A N 1
ATOM 1922 C CA . LYS A 1 229 ? -0.173 -16.228 29.639 1.00 96.06 229 LYS A CA 1
ATOM 1923 C C . LYS A 1 229 ? -0.392 -16.694 28.198 1.00 96.06 229 LYS A C 1
ATOM 1925 O O . LYS A 1 229 ? 0.579 -16.932 27.481 1.00 96.06 229 LYS A O 1
ATOM 1930 N N . GLU A 1 230 ? -1.633 -16.933 27.792 1.00 95.62 230 GLU A N 1
ATOM 1931 C CA . GLU A 1 230 ? -1.973 -17.301 26.414 1.00 95.62 230 GLU A CA 1
ATOM 1932 C C . GLU A 1 230 ? -1.842 -16.107 25.473 1.00 95.62 230 GLU A C 1
ATOM 1934 O O . GLU A 1 230 ? -1.214 -16.249 24.424 1.00 95.62 230 GLU A O 1
ATOM 1939 N N . ASP A 1 231 ? -2.303 -14.931 25.892 1.00 95.19 231 ASP A N 1
ATOM 1940 C CA . ASP A 1 231 ? -2.136 -13.683 25.147 1.00 95.19 231 ASP A CA 1
ATOM 1941 C C . ASP A 1 231 ? -0.653 -13.336 24.949 1.00 95.19 231 ASP A C 1
ATOM 1943 O O . ASP A 1 231 ? -0.234 -13.010 23.836 1.00 95.19 231 ASP A O 1
ATOM 1947 N N . ASP A 1 232 ? 0.172 -13.481 25.992 1.00 96.25 232 ASP A N 1
ATOM 1948 C CA . ASP A 1 232 ? 1.620 -13.261 25.909 1.00 96.25 232 ASP A CA 1
ATOM 1949 C C . ASP A 1 232 ? 2.296 -14.235 24.931 1.00 96.25 232 ASP A C 1
ATOM 1951 O O . ASP A 1 232 ? 3.157 -13.835 24.139 1.00 96.25 232 ASP A O 1
ATOM 1955 N N . ARG A 1 233 ? 1.892 -15.514 24.949 1.00 97.06 233 ARG A N 1
ATOM 1956 C CA . ARG A 1 233 ? 2.385 -16.529 24.002 1.00 97.06 233 ARG A CA 1
ATOM 1957 C C . ARG A 1 233 ? 1.991 -16.194 22.571 1.00 97.06 233 ARG A C 1
ATOM 1959 O O . ARG A 1 233 ? 2.856 -16.182 21.698 1.00 97.06 233 ARG A O 1
ATOM 1966 N N . PHE A 1 234 ? 0.723 -15.864 22.343 1.00 96.50 234 PHE A N 1
ATOM 1967 C CA . PHE A 1 234 ? 0.222 -15.490 21.025 1.00 96.50 234 PHE A CA 1
ATOM 1968 C C . PHE A 1 234 ? 0.918 -14.232 20.497 1.00 96.50 234 PHE A C 1
ATOM 1970 O O . PHE A 1 234 ? 1.331 -14.175 19.338 1.00 96.50 234 PHE A O 1
ATOM 1977 N N . HIS A 1 235 ? 1.111 -13.228 21.354 1.00 96.94 235 HIS A N 1
ATOM 1978 C CA . HIS A 1 235 ? 1.846 -12.023 20.999 1.00 96.94 235 HIS A CA 1
ATOM 1979 C C . HIS A 1 235 ? 3.296 -12.346 20.618 1.00 96.94 235 HIS A C 1
ATOM 1981 O O . HIS A 1 235 ? 3.790 -11.831 19.613 1.00 96.94 235 HIS A O 1
ATOM 1987 N N . TRP A 1 236 ? 3.971 -13.216 21.374 1.00 96.31 236 TRP A N 1
ATOM 1988 C CA . TRP A 1 236 ? 5.333 -13.647 21.066 1.00 96.31 236 TRP A CA 1
ATOM 1989 C C . TRP A 1 236 ? 5.430 -14.379 19.723 1.00 96.31 236 TRP A C 1
ATOM 1991 O O . TRP A 1 236 ? 6.252 -14.002 18.886 1.00 96.31 236 TRP A O 1
ATOM 2001 N N . GLU A 1 237 ? 4.561 -15.361 19.475 1.00 97.19 237 GLU A N 1
ATOM 2002 C CA . GLU A 1 237 ? 4.484 -16.069 18.189 1.00 97.19 237 GLU A CA 1
ATOM 2003 C C . GLU A 1 237 ? 4.219 -15.099 17.035 1.00 97.19 237 GLU A C 1
ATOM 2005 O O . GLU A 1 237 ? 4.865 -15.170 15.987 1.00 97.19 237 GLU A O 1
ATOM 2010 N N . MET A 1 238 ? 3.343 -14.114 17.245 1.00 95.81 238 MET A N 1
ATOM 2011 C CA . MET A 1 238 ? 3.081 -13.104 16.230 1.00 95.81 238 MET A CA 1
ATOM 2012 C C . MET A 1 238 ? 4.271 -12.191 15.947 1.00 95.81 238 MET A C 1
ATOM 2014 O O . MET A 1 238 ? 4.465 -11.762 14.808 1.00 95.81 238 MET A O 1
ATOM 2018 N N . GLN A 1 239 ? 5.080 -11.875 16.955 1.00 94.50 239 GLN A N 1
ATOM 2019 C CA . GLN A 1 239 ? 6.317 -11.127 16.741 1.00 94.50 239 GLN A CA 1
ATOM 2020 C C . GLN A 1 239 ? 7.341 -11.952 15.955 1.00 94.50 239 GLN A C 1
ATOM 2022 O O . GLN A 1 239 ? 7.981 -11.399 15.060 1.00 94.50 239 GLN A O 1
ATOM 2027 N N . GLN A 1 240 ? 7.453 -13.256 16.230 1.00 95.44 240 GLN A N 1
ATOM 2028 C CA . GLN A 1 240 ? 8.341 -14.158 15.488 1.00 95.44 240 GLN A CA 1
ATOM 2029 C C . GLN A 1 240 ? 7.935 -14.263 14.018 1.00 95.44 240 GLN A C 1
ATOM 2031 O O . GLN A 1 240 ? 8.739 -13.950 13.146 1.00 95.44 240 GLN A O 1
ATOM 2036 N N . LEU A 1 241 ? 6.662 -14.544 13.734 1.00 96.44 241 LEU A N 1
ATOM 2037 C CA . LEU A 1 241 ? 6.155 -14.615 12.359 1.00 96.44 241 LEU A CA 1
ATOM 2038 C C . LEU A 1 241 ? 6.371 -13.303 11.586 1.00 96.44 241 LEU A C 1
ATOM 2040 O O . LEU A 1 241 ? 6.764 -13.311 10.422 1.00 96.44 241 LEU A O 1
ATOM 2044 N N . LYS A 1 242 ? 6.179 -12.146 12.233 1.00 95.56 242 LYS A N 1
ATOM 2045 C CA . LYS A 1 242 ? 6.486 -10.841 11.618 1.00 95.56 242 LYS A CA 1
ATOM 2046 C C . LYS A 1 242 ? 7.982 -10.647 11.367 1.00 95.56 242 LYS A C 1
ATOM 2048 O O . LYS A 1 242 ? 8.351 -9.931 10.433 1.00 95.56 242 LYS A O 1
ATOM 2053 N N . ALA A 1 243 ? 8.845 -11.185 12.224 1.00 96.19 243 ALA A N 1
ATOM 2054 C CA . ALA A 1 243 ? 10.291 -11.117 12.050 1.00 96.19 243 ALA A CA 1
ATOM 2055 C C . ALA A 1 243 ? 10.747 -12.003 10.883 1.00 96.19 243 ALA A C 1
ATOM 2057 O O . ALA A 1 243 ? 11.501 -11.519 10.036 1.00 96.19 243 ALA A O 1
ATOM 2058 N N . GLU A 1 244 ? 10.217 -13.224 10.796 1.00 95.56 244 GLU A N 1
ATOM 2059 C CA . GLU A 1 244 ? 10.437 -14.170 9.699 1.00 95.56 244 GLU A CA 1
ATOM 2060 C C . GLU A 1 244 ? 9.960 -13.587 8.365 1.00 95.56 244 GLU A C 1
ATOM 2062 O O . GLU A 1 244 ? 10.743 -13.494 7.425 1.00 95.56 244 GLU A O 1
ATOM 2067 N N . GLU A 1 245 ? 8.738 -13.049 8.293 1.00 96.19 245 GLU A N 1
ATOM 2068 C CA . GLU A 1 245 ? 8.218 -12.424 7.068 1.00 96.19 245 GLU A CA 1
ATOM 2069 C C . GLU A 1 245 ? 9.105 -11.250 6.608 1.00 96.19 245 GLU A C 1
ATOM 2071 O O . GLU A 1 245 ? 9.352 -11.042 5.415 1.00 96.19 245 GLU A O 1
ATOM 2076 N N . LYS A 1 246 ? 9.623 -10.456 7.555 1.00 94.25 246 LYS A N 1
ATOM 2077 C CA . LYS A 1 246 ? 10.583 -9.388 7.241 1.00 94.25 246 LYS A CA 1
ATOM 2078 C C . LYS A 1 246 ? 11.906 -9.956 6.735 1.00 94.25 246 LYS A C 1
ATOM 2080 O O . LYS A 1 246 ? 12.518 -9.337 5.867 1.00 94.25 246 LYS A O 1
ATOM 2085 N N . GLU A 1 247 ? 12.373 -11.070 7.281 1.00 95.69 247 GLU A N 1
ATOM 2086 C CA . GLU A 1 247 ? 13.597 -11.733 6.841 1.00 95.69 247 GLU A CA 1
ATOM 2087 C C . GLU A 1 247 ? 13.457 -12.326 5.443 1.00 95.69 247 GLU A C 1
ATOM 2089 O O . GLU A 1 247 ? 14.302 -12.053 4.592 1.00 95.69 247 GLU A O 1
ATOM 2094 N N . GLU A 1 248 ? 12.355 -13.014 5.158 1.00 96.50 248 GLU A N 1
ATOM 2095 C CA . GLU A 1 248 ? 12.048 -13.537 3.828 1.00 96.50 248 GLU A CA 1
ATOM 2096 C C . GLU A 1 248 ? 11.975 -12.415 2.791 1.00 96.50 248 GLU A C 1
ATOM 2098 O O . GLU A 1 248 ? 12.599 -12.500 1.729 1.00 96.50 248 GLU A O 1
ATOM 2103 N N . LYS A 1 249 ? 11.295 -11.306 3.115 1.00 94.94 249 LYS A N 1
ATOM 2104 C CA . LYS A 1 249 ? 11.255 -10.118 2.248 1.00 94.94 249 LYS A CA 1
ATOM 2105 C C . LYS A 1 249 ? 12.650 -9.543 2.011 1.00 94.94 249 LYS A C 1
ATOM 2107 O O . LYS A 1 249 ? 12.971 -9.194 0.875 1.00 94.94 249 LYS A O 1
ATOM 2112 N N . ARG A 1 250 ? 13.497 -9.457 3.046 1.00 94.81 250 ARG A N 1
ATOM 2113 C CA . ARG A 1 250 ? 14.899 -9.026 2.891 1.00 94.81 250 ARG A CA 1
ATOM 2114 C C . ARG A 1 250 ? 15.675 -9.981 1.984 1.00 94.81 250 ARG A C 1
ATOM 2116 O O . ARG A 1 250 ? 16.347 -9.509 1.072 1.00 94.81 250 ARG A O 1
ATOM 2123 N N . GLY A 1 251 ? 15.543 -11.291 2.184 1.00 96.94 251 GLY A N 1
ATOM 2124 C CA . GLY A 1 251 ? 16.205 -12.312 1.372 1.00 96.94 251 GLY A CA 1
ATOM 2125 C C . GLY A 1 251 ? 15.763 -12.282 -0.093 1.00 96.94 251 GLY A C 1
ATOM 2126 O O . GLY A 1 251 ? 16.593 -12.384 -0.996 1.00 96.94 251 GLY A O 1
ATOM 2127 N N . TYR A 1 252 ? 14.471 -12.071 -0.353 1.00 96.00 252 TYR A N 1
ATOM 2128 C CA . TYR A 1 252 ? 13.950 -11.879 -1.706 1.00 96.00 252 TYR A CA 1
ATOM 2129 C C . TYR A 1 252 ? 14.550 -10.632 -2.364 1.00 96.00 252 TYR A C 1
ATOM 2131 O O . TYR A 1 252 ? 15.079 -10.712 -3.474 1.00 96.00 252 TYR A O 1
ATOM 2139 N N . MET A 1 253 ? 14.538 -9.493 -1.666 1.00 94.50 253 MET A N 1
ATOM 2140 C CA . MET A 1 253 ? 15.109 -8.245 -2.179 1.00 94.50 253 MET A CA 1
ATOM 2141 C C . MET A 1 253 ? 16.603 -8.387 -2.488 1.00 94.50 253 MET A C 1
ATOM 2143 O O . MET A 1 253 ? 17.036 -8.015 -3.579 1.00 94.50 253 MET A O 1
ATOM 2147 N N . ASP A 1 254 ? 17.380 -8.989 -1.589 1.00 95.69 254 ASP A N 1
ATOM 2148 C CA . ASP A 1 254 ? 18.812 -9.213 -1.801 1.00 95.69 254 ASP A CA 1
ATOM 2149 C C . ASP A 1 254 ? 19.078 -10.143 -2.997 1.00 95.69 254 ASP A C 1
ATOM 2151 O O . ASP A 1 254 ? 19.906 -9.851 -3.864 1.00 95.69 254 ASP A O 1
ATOM 2155 N N . ASN A 1 255 ? 18.291 -11.214 -3.140 1.00 97.06 255 ASN A N 1
ATOM 2156 C CA . ASN A 1 255 ? 18.375 -12.102 -4.297 1.00 97.06 255 ASN A CA 1
ATOM 2157 C C . ASN A 1 255 ? 18.075 -11.379 -5.615 1.00 97.06 255 ASN A C 1
ATOM 2159 O O . ASN A 1 255 ? 18.825 -11.542 -6.581 1.00 97.06 255 ASN A O 1
ATOM 2163 N N . THR A 1 256 ? 17.022 -10.556 -5.666 1.00 95.75 256 THR A N 1
ATOM 2164 C CA . THR A 1 256 ? 16.705 -9.777 -6.875 1.00 95.75 256 THR A CA 1
ATOM 2165 C C . THR A 1 256 ? 17.828 -8.804 -7.228 1.00 95.75 256 THR A C 1
ATOM 2167 O O . THR A 1 256 ? 18.226 -8.725 -8.393 1.00 95.75 256 THR A O 1
ATOM 2170 N N . LEU A 1 257 ? 18.412 -8.128 -6.234 1.00 96.50 257 LEU A N 1
ATOM 2171 C CA . LEU A 1 257 ? 19.542 -7.228 -6.438 1.00 96.50 257 LEU A CA 1
ATOM 2172 C C . LEU A 1 257 ? 20.770 -7.985 -6.958 1.00 96.50 257 LEU A C 1
ATOM 2174 O O . LEU A 1 257 ? 21.421 -7.541 -7.906 1.00 96.50 257 LEU A O 1
ATOM 2178 N N . ARG A 1 258 ? 21.065 -9.157 -6.389 1.00 96.75 258 ARG A N 1
ATOM 2179 C CA . ARG A 1 258 ? 22.173 -10.015 -6.822 1.00 96.75 258 ARG A CA 1
ATOM 2180 C C . ARG A 1 258 ? 22.027 -10.434 -8.285 1.00 96.75 258 ARG A C 1
ATOM 2182 O O . ARG A 1 258 ? 23.007 -10.364 -9.029 1.00 96.75 258 ARG A O 1
ATOM 2189 N N . ILE A 1 259 ? 20.819 -10.811 -8.710 1.00 96.38 259 ILE A N 1
ATOM 2190 C CA . ILE A 1 259 ? 20.514 -11.162 -10.106 1.00 96.38 259 ILE A CA 1
ATOM 2191 C C . ILE A 1 259 ? 20.736 -9.952 -11.022 1.00 96.38 259 ILE A C 1
ATOM 2193 O O . ILE A 1 259 ? 21.491 -10.049 -11.990 1.00 96.38 259 ILE A O 1
ATOM 2197 N N . GLN A 1 260 ? 20.184 -8.785 -10.679 1.00 94.56 260 GLN A N 1
ATOM 2198 C CA . GLN A 1 260 ? 20.360 -7.563 -11.476 1.00 94.56 260 GLN A CA 1
ATOM 2199 C C . GLN A 1 260 ? 21.835 -7.155 -11.605 1.00 94.56 260 GLN A C 1
ATOM 2201 O O . GLN A 1 260 ? 22.292 -6.745 -12.676 1.00 94.56 260 GLN A O 1
ATOM 2206 N N . MET A 1 261 ? 22.609 -7.280 -10.526 1.00 96.56 261 MET A N 1
ATOM 2207 C CA . MET A 1 261 ? 24.045 -6.999 -10.537 1.00 96.56 261 MET A CA 1
ATOM 2208 C C . MET A 1 261 ? 24.812 -7.992 -11.416 1.00 96.56 261 MET A C 1
ATOM 2210 O O . MET A 1 261 ? 25.724 -7.584 -12.142 1.00 96.56 261 MET A O 1
ATOM 2214 N N . ALA A 1 262 ? 24.441 -9.274 -11.399 1.00 97.25 262 ALA A N 1
ATOM 2215 C CA . ALA A 1 262 ? 25.020 -10.281 -12.283 1.00 97.25 262 ALA A CA 1
ATOM 2216 C C . ALA A 1 262 ? 24.720 -9.972 -13.760 1.00 97.25 262 ALA A C 1
ATOM 2218 O O . ALA A 1 262 ? 25.643 -9.947 -14.575 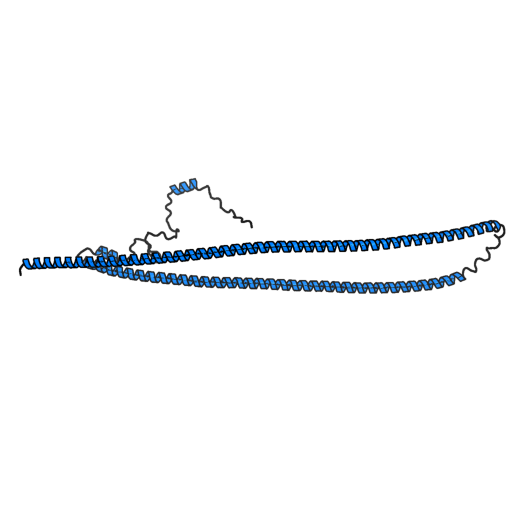1.00 97.25 262 ALA A O 1
ATOM 2219 N N . GLU A 1 263 ? 23.475 -9.632 -14.098 1.00 96.62 263 GLU A N 1
ATOM 2220 C CA . GLU A 1 263 ? 23.087 -9.236 -15.457 1.00 96.62 263 GLU A CA 1
ATOM 2221 C C . GLU A 1 263 ? 23.859 -8.007 -15.950 1.00 96.62 263 GLU A C 1
ATOM 2223 O O . GLU A 1 263 ? 24.371 -7.998 -17.071 1.00 96.62 263 GLU A O 1
ATOM 2228 N N . ARG A 1 264 ? 23.998 -6.973 -15.108 1.00 96.88 264 ARG A N 1
ATOM 2229 C CA . ARG A 1 264 ? 24.783 -5.772 -15.440 1.00 96.88 264 ARG A CA 1
ATOM 2230 C C . ARG A 1 264 ? 26.247 -6.107 -15.711 1.00 96.88 264 ARG A C 1
ATOM 2232 O O . ARG A 1 264 ? 26.817 -5.592 -16.671 1.00 96.88 264 ARG A O 1
ATOM 2239 N N . ARG A 1 265 ? 26.848 -6.992 -14.908 1.00 96.75 265 ARG A N 1
ATOM 2240 C CA . ARG A 1 265 ? 28.228 -7.461 -15.122 1.00 96.75 265 ARG A CA 1
ATOM 2241 C C . ARG A 1 265 ? 28.370 -8.201 -16.449 1.00 96.75 265 ARG A C 1
ATOM 2243 O O . ARG A 1 265 ? 29.338 -7.959 -17.165 1.00 96.75 265 ARG A O 1
ATOM 2250 N N . VAL A 1 266 ? 27.416 -9.065 -16.797 1.00 97.44 266 VAL A N 1
ATOM 2251 C CA . VAL A 1 266 ? 27.420 -9.779 -18.085 1.00 97.44 266 VAL A CA 1
ATOM 2252 C C . VAL A 1 266 ? 27.304 -8.794 -19.249 1.00 97.44 266 VAL A C 1
ATOM 2254 O O . VAL A 1 266 ? 28.143 -8.826 -20.146 1.00 97.44 266 VAL A O 1
ATOM 2257 N N . LYS A 1 267 ? 26.345 -7.860 -19.202 1.00 96.88 267 LYS A N 1
ATOM 2258 C CA . LYS A 1 267 ? 26.171 -6.823 -20.235 1.00 96.88 267 LYS A CA 1
ATOM 2259 C C . LYS A 1 267 ? 27.419 -5.955 -20.402 1.00 96.88 267 LYS A C 1
ATOM 2261 O O . LYS A 1 267 ? 27.850 -5.717 -21.522 1.00 96.88 267 LYS A O 1
ATOM 2266 N N . SER A 1 268 ? 28.038 -5.527 -19.303 1.00 96.06 268 SER A N 1
ATOM 2267 C CA . SER A 1 268 ? 29.269 -4.729 -19.346 1.00 96.06 268 SER A CA 1
ATOM 2268 C C . SER A 1 268 ? 30.432 -5.490 -19.989 1.00 96.06 268 SER A C 1
ATOM 2270 O O . SER A 1 268 ? 31.145 -4.915 -20.808 1.00 96.06 268 SER A O 1
ATOM 2272 N N . ARG A 1 269 ? 30.591 -6.785 -19.684 1.00 96.12 269 ARG A N 1
ATOM 2273 C CA . ARG A 1 269 ? 31.611 -7.633 -20.323 1.00 96.12 269 ARG A CA 1
ATOM 2274 C C . ARG A 1 269 ? 31.356 -7.817 -21.817 1.00 96.12 269 ARG A C 1
ATOM 2276 O O . ARG A 1 269 ? 32.314 -7.818 -22.580 1.00 96.12 269 ARG A O 1
ATOM 2283 N N . LEU A 1 270 ? 30.098 -7.974 -22.231 1.00 96.75 270 LEU A N 1
ATOM 2284 C CA . LEU A 1 270 ? 29.737 -8.067 -23.650 1.00 96.75 270 LEU A CA 1
ATOM 2285 C C . LEU A 1 270 ? 30.082 -6.773 -24.390 1.00 96.75 270 LEU A C 1
ATOM 2287 O O . LEU A 1 270 ? 30.820 -6.824 -25.364 1.00 96.75 270 LEU A O 1
ATOM 2291 N N . LEU A 1 271 ? 29.673 -5.619 -23.857 1.00 95.31 271 LEU A N 1
ATOM 2292 C CA . LEU A 1 271 ? 30.009 -4.312 -24.434 1.00 95.31 271 LEU A CA 1
ATOM 2293 C C . LEU A 1 271 ? 31.523 -4.075 -24.509 1.00 95.31 271 LEU A C 1
ATOM 2295 O O . LEU A 1 271 ? 32.013 -3.470 -25.457 1.00 95.31 271 LEU A O 1
ATOM 2299 N N . GLN A 1 272 ? 32.280 -4.535 -23.509 1.00 96.31 272 GLN A N 1
ATOM 2300 C CA . GLN A 1 272 ? 33.738 -4.439 -23.534 1.00 96.31 272 GLN A CA 1
ATOM 2301 C C . GLN A 1 272 ? 34.341 -5.305 -24.646 1.00 96.31 272 GLN A C 1
ATOM 2303 O O . GLN A 1 272 ? 35.250 -4.849 -25.330 1.00 96.31 272 GLN A O 1
ATOM 2308 N N . LYS A 1 273 ? 33.829 -6.525 -24.846 1.00 96.44 273 LYS A N 1
ATOM 2309 C CA . LYS A 1 273 ? 34.253 -7.386 -25.958 1.00 96.44 273 LYS A CA 1
ATOM 2310 C C . LYS A 1 273 ? 33.929 -6.758 -27.307 1.00 96.44 273 LYS A C 1
ATOM 2312 O O . LYS A 1 273 ? 34.826 -6.644 -28.122 1.00 96.44 273 LYS A O 1
ATOM 2317 N N . GLU A 1 274 ? 32.710 -6.258 -27.492 1.00 94.75 274 GLU A N 1
ATOM 2318 C CA . GLU A 1 274 ? 32.304 -5.581 -28.731 1.00 94.75 274 GLU A CA 1
ATOM 2319 C C . GLU A 1 274 ? 33.186 -4.366 -29.046 1.00 94.75 274 GLU A C 1
ATOM 2321 O O . GLU A 1 274 ? 33.549 -4.154 -30.200 1.00 94.75 274 GLU A O 1
ATOM 2326 N N . ARG A 1 275 ? 33.577 -3.590 -28.024 1.00 92.50 275 ARG A N 1
ATOM 2327 C CA . ARG A 1 275 ? 34.541 -2.491 -28.184 1.00 92.50 275 ARG A CA 1
ATOM 2328 C C . ARG A 1 275 ? 35.911 -2.991 -28.629 1.00 92.50 275 ARG A C 1
ATOM 2330 O O . ARG A 1 275 ? 36.436 -2.466 -29.597 1.00 92.50 275 ARG A O 1
ATOM 2337 N N . MET A 1 276 ? 36.457 -4.015 -27.971 1.00 93.75 276 MET A N 1
ATOM 2338 C CA . MET A 1 276 ? 37.744 -4.595 -28.376 1.00 93.75 276 MET A CA 1
ATOM 2339 C C . MET A 1 276 ? 37.686 -5.170 -29.795 1.00 93.75 276 MET A C 1
ATOM 2341 O O . MET A 1 276 ? 38.609 -4.963 -30.571 1.00 93.75 276 MET A O 1
ATOM 2345 N N . ASP A 1 277 ? 36.598 -5.848 -30.158 1.00 95.81 277 ASP A N 1
ATOM 2346 C CA . ASP A 1 277 ? 36.405 -6.401 -31.501 1.00 95.81 277 ASP A CA 1
ATOM 2347 C C . ASP A 1 277 ? 36.315 -5.288 -32.556 1.00 95.81 277 ASP A C 1
ATOM 2349 O O . ASP A 1 277 ? 36.841 -5.437 -33.658 1.00 95.81 277 ASP A O 1
ATOM 2353 N N . TYR A 1 278 ? 35.671 -4.164 -32.229 1.00 93.81 278 TYR A N 1
ATOM 2354 C CA . TYR A 1 278 ? 35.638 -2.981 -33.087 1.00 93.81 278 TYR A CA 1
ATOM 2355 C C . TYR A 1 278 ? 37.025 -2.347 -33.236 1.00 93.81 278 TYR A C 1
ATOM 2357 O O . TYR A 1 278 ? 37.447 -2.079 -34.358 1.00 93.81 278 TYR A O 1
ATOM 2365 N N . ASP A 1 279 ? 37.745 -2.153 -32.130 1.00 90.94 279 ASP A N 1
ATOM 2366 C CA . ASP A 1 279 ? 39.092 -1.577 -32.131 1.00 90.94 279 ASP A CA 1
ATOM 2367 C C . ASP A 1 279 ? 40.070 -2.455 -32.926 1.00 90.94 279 ASP A C 1
ATOM 2369 O O . ASP A 1 279 ? 40.880 -1.936 -33.692 1.00 90.94 279 ASP A O 1
ATOM 2373 N N . ASN A 1 280 ? 39.948 -3.783 -32.818 1.00 94.56 280 ASN A N 1
ATOM 2374 C CA . ASN A 1 280 ? 40.736 -4.738 -33.598 1.00 94.56 280 ASN A CA 1
ATOM 2375 C C . ASN A 1 280 ? 40.448 -4.610 -35.099 1.00 94.56 280 ASN A C 1
ATOM 2377 O O . ASN A 1 280 ? 41.378 -4.445 -35.881 1.00 94.56 280 ASN A O 1
ATOM 2381 N N . LYS A 1 281 ? 39.170 -4.607 -35.504 1.00 93.94 281 LYS A N 1
ATOM 2382 C CA . LYS A 1 281 ? 38.785 -4.411 -36.916 1.00 93.94 281 LYS A CA 1
ATOM 2383 C C . LYS A 1 281 ? 39.249 -3.062 -37.455 1.00 93.94 281 LYS A C 1
ATOM 2385 O O . LYS A 1 281 ? 39.646 -2.953 -38.610 1.00 93.94 281 LYS A O 1
ATOM 2390 N N . TYR A 1 282 ? 39.190 -2.026 -36.625 1.00 89.94 282 TYR A N 1
ATOM 2391 C CA . TYR A 1 282 ? 39.670 -0.700 -36.987 1.00 89.94 282 TYR A CA 1
ATOM 2392 C C . TYR A 1 282 ? 41.194 -0.680 -37.163 1.00 89.94 282 TYR A C 1
ATOM 2394 O O . TYR A 1 282 ? 41.692 -0.080 -38.112 1.00 89.94 282 TYR A O 1
ATOM 2402 N N . ALA A 1 283 ? 41.938 -1.373 -36.298 1.00 88.38 283 ALA A N 1
ATOM 2403 C CA . ALA A 1 283 ? 43.383 -1.525 -36.429 1.00 88.38 283 ALA A CA 1
ATOM 2404 C C . ALA A 1 283 ? 43.777 -2.328 -37.682 1.00 88.38 283 ALA A C 1
ATOM 2406 O O . ALA A 1 283 ? 44.717 -1.937 -38.370 1.00 88.38 283 ALA A O 1
ATOM 2407 N N . GLU A 1 284 ? 43.046 -3.399 -38.005 1.00 93.62 284 GLU A N 1
ATOM 2408 C CA . GLU A 1 284 ? 43.221 -4.169 -39.246 1.00 93.62 284 GLU A CA 1
ATOM 2409 C C . GLU A 1 284 ? 42.999 -3.286 -40.480 1.00 93.62 284 GLU A C 1
ATOM 2411 O O . GLU A 1 284 ? 43.872 -3.216 -41.342 1.00 93.62 284 GLU A O 1
ATOM 2416 N N . LEU A 1 285 ? 41.892 -2.533 -40.518 1.00 91.00 285 LEU A N 1
ATOM 2417 C CA . LEU A 1 285 ? 41.588 -1.606 -41.611 1.00 91.00 285 LEU A CA 1
ATOM 2418 C C . LEU A 1 285 ? 42.676 -0.535 -41.777 1.00 91.00 285 LEU A C 1
ATOM 2420 O O . LEU A 1 285 ? 43.089 -0.240 -42.895 1.00 91.00 285 LEU A O 1
ATOM 2424 N N . ILE A 1 286 ? 43.173 0.031 -40.672 1.00 85.50 286 ILE A N 1
ATOM 2425 C CA . ILE A 1 286 ? 44.298 0.976 -40.706 1.00 85.50 286 ILE A CA 1
ATOM 2426 C C . ILE A 1 286 ? 45.552 0.318 -41.287 1.00 85.50 286 ILE A C 1
ATOM 2428 O O . ILE A 1 286 ? 46.267 0.963 -42.053 1.00 85.50 286 ILE A O 1
ATOM 2432 N N . GLY A 1 287 ? 45.835 -0.933 -40.916 1.00 88.06 287 GLY A N 1
ATOM 2433 C CA . GLY A 1 287 ? 46.965 -1.692 -41.449 1.00 88.06 287 GLY A CA 1
ATOM 2434 C C . GLY A 1 287 ? 46.868 -1.861 -42.964 1.00 88.06 287 GLY A C 1
ATOM 2435 O O . GLY A 1 287 ? 47.800 -1.502 -43.679 1.00 88.06 287 GLY A O 1
ATOM 2436 N N . GLU A 1 288 ? 45.709 -2.301 -43.459 1.00 91.94 288 GLU A N 1
ATOM 2437 C CA . GLU A 1 288 ? 45.448 -2.437 -44.897 1.00 91.94 288 GLU A CA 1
ATOM 2438 C C . GLU A 1 288 ? 45.570 -1.096 -45.638 1.00 91.94 288 GLU A C 1
ATOM 2440 O O . GLU A 1 288 ? 46.152 -1.018 -46.723 1.00 91.94 288 GLU A O 1
ATOM 2445 N N . GLU A 1 289 ? 45.046 -0.017 -45.056 1.00 88.31 289 GLU A N 1
ATOM 2446 C CA . GLU A 1 289 ? 45.143 1.329 -45.618 1.00 88.31 289 GLU A CA 1
ATOM 2447 C C . GLU A 1 289 ? 46.584 1.863 -45.665 1.00 88.31 289 GLU A C 1
ATOM 2449 O O . GLU A 1 289 ? 46.944 2.589 -46.601 1.00 88.31 289 GLU A O 1
ATOM 2454 N N . GLU A 1 290 ? 47.409 1.547 -44.664 1.00 87.06 290 GLU A N 1
ATOM 2455 C CA . GLU A 1 290 ? 48.831 1.893 -44.655 1.00 87.06 290 GLU A CA 1
ATOM 2456 C C . GLU A 1 290 ? 49.589 1.070 -45.702 1.00 87.06 290 GLU A C 1
ATOM 2458 O O . GLU A 1 290 ? 50.358 1.647 -46.469 1.00 87.06 290 GLU A O 1
ATOM 2463 N N . ASP A 1 291 ? 49.317 -0.231 -45.827 1.00 89.94 291 ASP A N 1
ATOM 2464 C CA . ASP A 1 291 ? 49.928 -1.087 -46.851 1.00 89.94 291 ASP A CA 1
ATOM 2465 C C . ASP A 1 291 ? 49.617 -0.576 -48.264 1.00 89.94 291 ASP A C 1
ATOM 2467 O O . ASP A 1 291 ? 50.517 -0.445 -49.100 1.00 89.94 291 ASP A O 1
ATOM 2471 N N . GLN A 1 292 ? 48.361 -0.200 -48.528 1.00 90.62 292 GLN A N 1
ATOM 2472 C CA . GLN A 1 292 ? 47.960 0.421 -49.795 1.00 90.62 292 GLN A CA 1
ATOM 2473 C C . GLN A 1 292 ? 48.688 1.748 -50.040 1.00 90.62 292 GLN A C 1
ATOM 2475 O O . GLN A 1 292 ? 49.154 2.009 -51.155 1.00 90.62 292 GLN A O 1
ATOM 2480 N N . PHE A 1 293 ? 48.823 2.586 -49.008 1.00 87.69 293 PHE A N 1
ATOM 2481 C CA . PHE A 1 293 ? 49.555 3.848 -49.096 1.00 87.69 293 PHE A CA 1
ATOM 2482 C C . PHE A 1 293 ? 51.043 3.624 -49.401 1.00 87.69 293 PHE A C 1
ATOM 2484 O O . PHE A 1 293 ? 51.601 4.288 -50.280 1.00 87.69 293 PHE A O 1
ATOM 2491 N N . GLN A 1 294 ? 51.689 2.664 -48.741 1.00 86.69 294 GLN A N 1
ATOM 2492 C CA . GLN A 1 294 ? 53.085 2.304 -48.994 1.00 86.69 294 GLN A CA 1
ATOM 2493 C C . GLN A 1 294 ? 53.268 1.732 -50.413 1.00 86.69 294 GLN A C 1
ATOM 2495 O O . GLN A 1 294 ? 54.187 2.127 -51.139 1.00 86.69 294 GLN A O 1
ATOM 2500 N N . HIS A 1 295 ? 52.348 0.884 -50.883 1.00 91.75 295 HIS A N 1
ATOM 2501 C CA . HIS A 1 295 ? 52.371 0.372 -52.257 1.00 91.75 295 HIS A CA 1
ATOM 2502 C C . HIS A 1 295 ? 52.223 1.480 -53.308 1.00 91.75 295 HIS A C 1
ATOM 2504 O O . HIS A 1 295 ? 52.929 1.491 -54.318 1.00 91.75 295 HIS A O 1
ATOM 2510 N N . TYR A 1 296 ? 51.334 2.442 -53.073 1.00 91.06 296 TYR A N 1
ATOM 2511 C CA . TYR A 1 296 ? 51.148 3.572 -53.976 1.00 91.06 296 TYR A CA 1
ATOM 2512 C C . TYR A 1 296 ? 52.360 4.516 -53.971 1.00 91.06 296 TYR A C 1
ATOM 2514 O O . TYR A 1 296 ? 52.877 4.890 -55.026 1.00 91.06 296 TYR A O 1
ATOM 2522 N N . THR A 1 297 ? 52.852 4.890 -52.787 1.00 87.81 297 THR A N 1
ATOM 2523 C CA . THR A 1 297 ? 53.984 5.819 -52.640 1.00 87.81 297 THR A CA 1
ATOM 2524 C C . THR A 1 297 ? 55.274 5.263 -53.226 1.00 87.81 297 THR A C 1
ATOM 2526 O O . THR A 1 297 ? 55.999 6.009 -53.886 1.00 87.81 297 THR A O 1
ATOM 2529 N N . THR A 1 298 ? 55.544 3.964 -53.068 1.00 90.69 298 THR A N 1
ATOM 2530 C CA . THR A 1 298 ? 56.686 3.306 -53.723 1.00 90.69 298 THR A CA 1
ATOM 2531 C C . THR A 1 298 ? 56.609 3.420 -55.248 1.00 90.69 298 THR A C 1
ATOM 2533 O O . THR A 1 298 ? 57.617 3.762 -55.868 1.00 90.69 298 THR A O 1
ATOM 2536 N N . GLY A 1 299 ? 55.421 3.257 -55.844 1.00 92.31 299 GLY A N 1
ATOM 2537 C CA . GLY A 1 299 ? 55.187 3.473 -57.278 1.00 92.31 299 GLY A CA 1
ATOM 2538 C C . GLY A 1 299 ? 55.374 4.928 -57.735 1.00 92.31 299 GLY A C 1
ATOM 2539 O O . GLY A 1 299 ? 55.937 5.193 -58.796 1.00 92.31 299 GLY A O 1
ATOM 2540 N N . VAL A 1 300 ? 54.961 5.905 -56.924 1.00 91.56 300 VAL A N 1
ATOM 2541 C CA . VAL A 1 300 ? 55.188 7.333 -57.222 1.00 91.56 300 VAL A CA 1
ATOM 2542 C C . VAL A 1 300 ? 56.675 7.691 -57.123 1.00 91.56 300 VAL A C 1
ATOM 2544 O O . VAL A 1 300 ? 57.192 8.442 -57.954 1.00 91.56 300 VAL A O 1
ATOM 2547 N N . ILE A 1 301 ? 57.382 7.151 -56.127 1.00 90.31 301 ILE A N 1
ATOM 2548 C CA . ILE A 1 301 ? 58.822 7.370 -55.937 1.00 90.31 301 ILE A CA 1
ATOM 2549 C C . ILE A 1 301 ? 59.620 6.739 -57.082 1.00 90.31 301 ILE A C 1
ATOM 2551 O O . ILE A 1 301 ? 60.547 7.381 -57.583 1.00 90.31 301 ILE A O 1
ATOM 2555 N N . SER A 1 302 ? 59.270 5.524 -57.524 1.00 92.12 302 SER A N 1
ATOM 2556 C CA . SER A 1 302 ? 59.930 4.882 -58.667 1.00 92.12 302 SER A CA 1
ATOM 2557 C C . SER A 1 302 ? 59.707 5.675 -59.956 1.00 92.12 302 SER A C 1
ATOM 2559 O O . SER A 1 302 ? 60.683 6.006 -60.624 1.00 92.12 302 SER A O 1
ATOM 2561 N N . ALA A 1 303 ? 58.475 6.109 -60.240 1.00 92.38 303 ALA A N 1
ATOM 2562 C CA . ALA A 1 303 ? 58.171 6.949 -61.400 1.00 92.38 303 ALA A CA 1
ATOM 2563 C C . ALA A 1 303 ? 58.910 8.304 -61.365 1.00 92.38 303 ALA A C 1
ATOM 2565 O O . ALA A 1 303 ? 59.414 8.781 -62.383 1.00 92.38 303 ALA A O 1
ATOM 2566 N N . ALA A 1 304 ? 59.026 8.935 -60.189 1.00 90.00 304 ALA A N 1
ATOM 2567 C CA . ALA A 1 304 ? 59.793 10.171 -60.024 1.00 90.00 304 ALA A CA 1
ATOM 2568 C C . ALA A 1 304 ? 61.302 9.958 -60.237 1.00 90.00 304 ALA A C 1
ATOM 2570 O O . ALA A 1 304 ? 61.968 10.836 -60.795 1.00 90.00 304 ALA A O 1
ATOM 2571 N N . LYS A 1 305 ? 61.828 8.795 -59.827 1.00 90.75 305 LYS A N 1
ATOM 2572 C CA . LYS A 1 305 ? 63.219 8.384 -60.051 1.00 90.75 305 LYS A CA 1
ATOM 2573 C C . LYS A 1 305 ? 63.494 8.134 -61.535 1.00 90.75 305 LYS A C 1
ATOM 2575 O O . LYS A 1 305 ? 64.493 8.629 -62.043 1.00 90.75 305 LYS A O 1
ATOM 2580 N N . GLU A 1 306 ? 62.597 7.438 -62.231 1.00 93.00 306 GLU A N 1
ATOM 2581 C CA . GLU A 1 306 ? 62.669 7.221 -63.685 1.00 93.00 306 GLU A CA 1
ATOM 2582 C C . GLU A 1 306 ? 62.623 8.543 -64.467 1.00 93.00 306 GLU A C 1
ATOM 2584 O O . GLU A 1 306 ? 63.331 8.711 -65.457 1.00 93.00 306 GLU A O 1
ATOM 2589 N N . ALA A 1 307 ? 61.857 9.525 -63.982 1.00 91.44 307 ALA A N 1
ATOM 2590 C CA . ALA A 1 307 ? 61.784 10.869 -64.553 1.00 91.44 307 ALA A CA 1
ATOM 2591 C C . ALA A 1 307 ? 62.946 11.808 -64.147 1.00 91.44 307 ALA A C 1
ATOM 2593 O O . ALA A 1 307 ? 62.876 13.003 -64.446 1.00 91.44 307 ALA A O 1
ATOM 2594 N N . ASN A 1 308 ? 63.985 11.316 -63.452 1.00 89.44 308 ASN A N 1
ATOM 2595 C CA . ASN A 1 308 ? 65.123 12.095 -62.932 1.00 89.44 308 ASN A CA 1
ATOM 2596 C C . ASN A 1 308 ? 64.727 13.322 -62.077 1.00 89.44 308 ASN A C 1
ATOM 2598 O O . ASN A 1 308 ? 65.407 14.350 -62.081 1.00 89.44 308 ASN A O 1
ATOM 2602 N N . ARG A 1 309 ? 63.619 13.238 -61.329 1.00 90.19 309 ARG A N 1
ATOM 2603 C CA . ARG A 1 309 ? 63.182 14.289 -60.391 1.00 90.19 309 ARG A CA 1
ATOM 2604 C C . ARG A 1 309 ? 63.761 14.044 -58.994 1.00 90.19 309 ARG A C 1
ATOM 2606 O O . ARG A 1 309 ? 64.118 12.924 -58.641 1.00 90.19 309 ARG A O 1
ATOM 2613 N N . ASN A 1 310 ? 63.823 15.088 -58.164 1.00 88.56 310 ASN A N 1
ATOM 2614 C CA . ASN A 1 310 ? 64.282 14.961 -56.777 1.00 88.56 310 ASN A CA 1
ATOM 2615 C C . ASN A 1 310 ? 63.291 14.129 -55.936 1.00 88.56 310 ASN A C 1
ATOM 2617 O O . ASN A 1 310 ? 62.171 14.566 -55.675 1.00 88.56 310 ASN A O 1
ATOM 2621 N N . THR A 1 311 ? 63.718 12.949 -55.485 1.00 88.38 311 THR A N 1
ATOM 2622 C CA . THR A 1 311 ? 62.905 11.993 -54.712 1.00 88.38 311 THR A CA 1
ATOM 2623 C C . THR A 1 311 ? 63.010 12.167 -53.193 1.00 88.38 311 THR A C 1
ATOM 2625 O O . THR A 1 311 ? 62.202 11.596 -52.458 1.00 88.38 311 THR A O 1
ATOM 2628 N N . LEU A 1 312 ? 63.960 12.970 -52.693 1.00 86.56 312 LEU A N 1
ATOM 2629 C CA . LEU A 1 312 ? 64.227 13.129 -51.255 1.00 86.56 312 LEU A CA 1
ATOM 2630 C C . LEU A 1 312 ? 63.010 13.607 -50.437 1.00 86.56 312 LEU A C 1
ATOM 2632 O O . LEU A 1 312 ? 62.790 13.067 -49.349 1.00 86.56 312 LEU A O 1
ATOM 2636 N N . PRO A 1 313 ? 62.181 14.562 -50.914 1.00 87.75 313 PRO A N 1
ATOM 2637 C CA . PRO A 1 313 ? 60.987 14.978 -50.178 1.00 87.75 313 PRO A CA 1
ATOM 2638 C C . PRO A 1 313 ? 59.949 13.857 -50.056 1.00 87.75 313 PRO A C 1
ATOM 2640 O O . PRO A 1 313 ? 59.320 13.722 -49.009 1.00 87.75 313 PRO A O 1
ATOM 2643 N N . LEU A 1 314 ? 59.806 13.032 -51.098 1.00 85.94 314 LEU A N 1
ATOM 2644 C CA . LEU A 1 314 ? 58.842 11.931 -51.142 1.00 85.94 314 LEU A CA 1
ATOM 2645 C C . LEU A 1 314 ? 59.267 10.778 -50.234 1.00 85.94 314 LEU A C 1
ATOM 2647 O O . LEU A 1 314 ? 58.452 10.282 -49.468 1.00 85.94 314 LEU A O 1
ATOM 2651 N N . LEU A 1 315 ? 60.553 10.417 -50.238 1.00 84.69 315 LEU A N 1
ATOM 2652 C CA . LEU A 1 315 ? 61.111 9.432 -49.303 1.00 84.69 315 LEU A CA 1
ATOM 2653 C C . LEU A 1 315 ? 60.945 9.884 -47.848 1.00 84.69 315 LEU A C 1
ATOM 2655 O O . LEU A 1 315 ? 60.578 9.096 -46.980 1.00 84.69 315 LEU A O 1
ATOM 2659 N N . ARG A 1 316 ? 61.158 11.177 -47.577 1.00 83.19 316 ARG A N 1
ATOM 2660 C CA . ARG A 1 316 ? 60.950 11.750 -46.243 1.00 83.19 316 ARG A CA 1
ATOM 2661 C C . ARG A 1 316 ? 59.474 11.776 -45.834 1.00 83.19 316 ARG A C 1
ATOM 2663 O O . ARG A 1 316 ? 59.208 11.761 -44.637 1.00 83.19 316 ARG A O 1
ATOM 2670 N N . ALA A 1 317 ? 58.541 11.855 -46.780 1.00 81.12 317 ALA A N 1
ATOM 2671 C CA . ALA A 1 317 ? 57.107 11.785 -46.508 1.00 81.12 317 ALA A CA 1
ATOM 2672 C C . ALA A 1 317 ? 56.642 10.334 -46.293 1.00 81.12 317 ALA A C 1
ATOM 2674 O O . ALA A 1 317 ? 55.983 10.062 -45.296 1.00 81.12 317 ALA A O 1
ATOM 2675 N N . ALA A 1 318 ? 57.060 9.400 -47.153 1.00 81.50 318 ALA A N 1
ATOM 2676 C CA . ALA A 1 318 ? 56.712 7.980 -47.060 1.00 81.50 318 ALA A CA 1
ATOM 2677 C C . ALA A 1 318 ? 57.243 7.328 -45.769 1.00 81.50 318 ALA A C 1
ATOM 2679 O O . ALA A 1 318 ? 56.493 6.665 -45.058 1.00 81.50 318 ALA A O 1
ATOM 2680 N N . ASN A 1 319 ? 58.497 7.615 -45.390 1.00 77.19 319 ASN A N 1
ATOM 2681 C CA . ASN A 1 319 ? 59.111 7.085 -44.162 1.00 77.19 319 ASN A CA 1
ATOM 2682 C C . ASN A 1 319 ? 58.493 7.630 -42.864 1.00 77.19 319 ASN A C 1
ATOM 2684 O O . ASN A 1 319 ? 58.789 7.120 -41.787 1.00 77.19 319 ASN A O 1
ATOM 2688 N N . LYS A 1 320 ? 57.685 8.695 -42.931 1.00 72.69 320 LYS A N 1
ATOM 2689 C CA . LYS A 1 320 ? 56.978 9.229 -41.760 1.00 72.69 320 LYS A CA 1
ATOM 2690 C C . LYS A 1 320 ? 55.600 8.589 -41.552 1.00 72.69 320 LYS A C 1
ATOM 2692 O O . LYS A 1 320 ? 54.998 8.843 -40.509 1.00 72.69 320 LYS A O 1
ATOM 2697 N N . GLY A 1 321 ? 55.138 7.763 -42.498 1.00 64.56 321 GLY A N 1
ATOM 2698 C CA . GLY A 1 321 ? 53.823 7.117 -42.482 1.00 64.56 321 GLY A CA 1
ATOM 2699 C C . GLY A 1 321 ? 52.654 8.108 -42.515 1.00 64.56 321 GLY A C 1
ATOM 2700 O O . GLY A 1 321 ? 52.842 9.330 -42.538 1.00 64.56 321 GLY A O 1
ATOM 2701 N N . ARG A 1 322 ? 51.425 7.580 -42.470 1.00 58.19 322 ARG A N 1
ATOM 2702 C CA . ARG A 1 322 ? 50.179 8.368 -42.402 1.00 58.19 322 ARG A CA 1
ATOM 2703 C C . ARG A 1 322 ? 50.115 9.352 -41.217 1.00 58.19 322 ARG A C 1
ATOM 2705 O O . ARG A 1 322 ? 49.460 10.384 -41.311 1.00 58.19 322 ARG A O 1
ATOM 2712 N N . TRP A 1 323 ? 50.851 9.105 -40.131 1.00 56.59 323 TRP A N 1
ATOM 2713 C CA . TRP A 1 323 ? 50.749 9.823 -38.845 1.00 56.59 323 TRP A CA 1
ATOM 2714 C C . TRP A 1 323 ? 51.692 11.036 -38.700 1.00 56.59 323 TRP A C 1
ATOM 2716 O O . TRP A 1 323 ? 52.187 11.356 -37.609 1.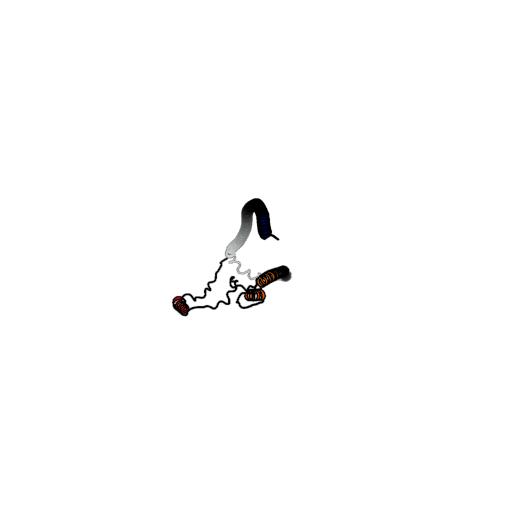00 56.59 323 TRP A O 1
ATOM 2726 N N . CYS A 1 324 ? 51.972 11.728 -39.806 1.00 46.75 324 CYS A N 1
ATOM 2727 C CA . CYS A 1 324 ? 52.918 12.842 -39.861 1.00 46.75 324 CYS A CA 1
ATOM 2728 C C . CYS A 1 324 ? 52.285 14.205 -39.495 1.00 46.75 324 CYS A C 1
ATOM 2730 O O . CYS A 1 324 ? 52.318 15.155 -40.276 1.00 46.75 324 CYS A O 1
ATOM 2732 N N . GLY A 1 325 ? 51.782 14.327 -38.265 1.00 52.31 325 GLY A N 1
ATOM 2733 C CA . GLY A 1 325 ? 51.558 15.609 -37.586 1.00 52.31 325 GLY A CA 1
ATOM 2734 C C . GLY A 1 325 ? 52.672 15.895 -36.569 1.00 52.31 325 GLY A C 1
ATOM 2735 O O . GLY A 1 325 ? 53.141 14.992 -35.874 1.00 52.31 325 GLY A O 1
ATOM 2736 N N . VAL A 1 326 ? 53.129 17.147 -36.458 1.00 45.53 326 VAL A N 1
ATOM 2737 C CA . VAL A 1 326 ? 54.065 17.585 -35.402 1.00 45.53 326 VAL A CA 1
ATOM 2738 C C . VAL A 1 326 ? 53.274 17.778 -34.101 1.00 45.53 326 VAL A C 1
ATOM 2740 O O . VAL A 1 326 ? 52.916 18.895 -33.758 1.00 45.53 326 VAL A O 1
ATOM 2743 N N . GLY A 1 327 ? 52.953 16.689 -33.396 1.00 50.81 327 GLY A N 1
ATOM 2744 C CA . GLY A 1 327 ? 52.296 16.733 -32.080 1.00 50.81 327 GLY A CA 1
ATOM 2745 C C . GLY A 1 327 ? 52.853 15.691 -31.103 1.00 50.81 327 GLY A C 1
ATOM 2746 O O . GLY A 1 327 ? 53.473 14.722 -31.538 1.00 50.81 327 GLY A O 1
ATOM 2747 N N . PRO A 1 328 ? 52.733 15.857 -29.780 1.00 48.28 328 PRO A N 1
ATOM 2748 C CA . PRO A 1 328 ? 53.232 14.870 -28.821 1.00 48.28 328 PRO A CA 1
ATOM 2749 C C . PRO A 1 328 ? 52.466 13.537 -28.916 1.00 48.28 328 PRO A C 1
ATOM 2751 O O . PRO A 1 328 ? 51.296 13.501 -29.282 1.00 48.28 328 PRO A O 1
ATOM 2754 N N . ILE A 1 329 ? 53.149 12.427 -28.619 1.00 46.62 329 ILE A N 1
ATOM 2755 C CA . ILE A 1 329 ? 52.571 11.074 -28.613 1.00 46.62 329 ILE A CA 1
ATOM 2756 C C . ILE A 1 329 ? 52.092 10.776 -27.190 1.00 46.62 329 ILE A C 1
ATOM 2758 O O . ILE A 1 329 ? 52.908 10.721 -26.272 1.00 46.62 329 ILE A O 1
ATOM 2762 N N . THR A 1 330 ? 50.795 10.546 -27.000 1.00 42.56 330 THR A N 1
ATOM 2763 C CA . THR A 1 330 ? 50.236 10.083 -25.719 1.00 42.56 330 THR A CA 1
ATOM 2764 C C . THR A 1 330 ? 49.358 8.861 -25.952 1.00 42.56 330 THR A C 1
ATOM 2766 O O . THR A 1 330 ? 48.295 8.974 -26.546 1.00 42.56 330 THR A O 1
ATOM 2769 N N . GLY A 1 331 ? 49.798 7.692 -25.469 1.00 48.69 331 GLY A N 1
ATOM 2770 C CA . GLY A 1 331 ? 48.986 6.466 -25.452 1.00 48.69 331 GLY A CA 1
ATOM 2771 C C . GLY A 1 331 ? 48.888 5.692 -26.773 1.00 48.69 331 GLY A C 1
ATOM 2772 O O . GLY A 1 331 ? 47.887 5.027 -26.998 1.00 48.69 331 GLY A O 1
ATOM 2773 N N . GLY A 1 332 ? 49.886 5.771 -27.659 1.00 50.50 332 GLY A N 1
ATOM 2774 C CA . GLY A 1 332 ? 49.917 4.982 -28.905 1.00 50.50 332 GLY A CA 1
ATOM 2775 C C . GLY A 1 332 ? 49.045 5.519 -30.049 1.00 50.50 332 GLY A C 1
ATOM 2776 O O . GLY A 1 332 ? 49.270 5.146 -31.194 1.00 50.50 332 GLY A O 1
ATOM 2777 N N . MET A 1 333 ? 48.135 6.459 -29.778 1.00 41.44 333 MET A N 1
ATOM 2778 C CA . MET A 1 333 ? 47.447 7.277 -30.783 1.00 41.44 333 MET A CA 1
ATOM 2779 C C . MET A 1 333 ? 47.975 8.716 -30.739 1.00 41.44 333 MET A C 1
ATOM 2781 O O . MET A 1 333 ? 48.087 9.326 -29.675 1.00 41.44 333 MET A O 1
ATOM 2785 N N . ARG A 1 334 ? 48.316 9.272 -31.906 1.00 53.22 334 ARG A N 1
ATOM 2786 C CA . ARG A 1 334 ? 48.683 10.685 -32.078 1.00 53.22 334 ARG A CA 1
ATOM 2787 C C . ARG A 1 334 ? 47.438 11.414 -32.579 1.00 53.22 334 ARG A C 1
ATOM 2789 O O . ARG A 1 334 ? 46.994 11.154 -33.690 1.00 53.22 334 ARG A O 1
ATOM 2796 N N . THR A 1 335 ? 46.835 12.260 -31.749 1.00 45.97 335 THR A N 1
ATOM 2797 C CA . THR A 1 335 ? 45.626 13.010 -32.118 1.00 45.97 335 THR A CA 1
ATOM 2798 C C . THR A 1 335 ? 45.974 14.141 -33.082 1.00 45.97 335 THR A C 1
ATOM 2800 O O . THR A 1 335 ? 46.843 14.959 -32.771 1.00 45.97 335 THR A O 1
ATOM 2803 N N . ASP A 1 336 ? 45.267 14.228 -34.208 1.00 40.88 336 ASP A N 1
ATOM 2804 C CA . ASP A 1 336 ? 45.246 15.437 -35.028 1.00 40.88 336 ASP A CA 1
ATOM 2805 C C . ASP A 1 336 ? 44.661 16.595 -34.210 1.00 40.88 336 ASP A C 1
ATOM 2807 O O . ASP A 1 336 ? 43.712 16.423 -33.445 1.00 40.88 336 ASP A O 1
ATOM 2811 N N . TYR A 1 337 ? 45.215 17.796 -34.370 1.00 47.66 337 TYR A N 1
ATOM 2812 C CA . TYR A 1 337 ? 44.849 19.017 -33.635 1.00 47.66 337 TYR A CA 1
ATOM 2813 C C . TYR A 1 337 ? 43.414 19.536 -33.899 1.00 47.66 337 TYR A C 1
ATOM 2815 O O . TYR A 1 337 ? 43.114 20.696 -33.626 1.00 47.66 337 TYR A O 1
ATOM 2823 N N . LEU A 1 338 ? 42.508 18.710 -34.427 1.00 43.19 338 LEU A N 1
ATOM 2824 C CA . LEU A 1 338 ? 41.159 19.095 -34.842 1.00 43.19 338 LEU A CA 1
ATOM 2825 C C . LEU A 1 338 ? 40.087 18.143 -34.294 1.00 43.19 338 LEU A C 1
ATOM 2827 O O . LEU A 1 338 ? 39.209 17.697 -35.022 1.00 43.19 338 LEU A O 1
ATOM 2831 N N . ALA A 1 339 ? 40.123 17.860 -32.994 1.00 40.28 339 ALA A N 1
ATOM 2832 C CA . ALA A 1 339 ? 38.927 17.456 -32.256 1.00 40.28 339 ALA A CA 1
ATOM 2833 C C . ALA A 1 339 ? 39.098 17.768 -30.761 1.00 40.28 339 ALA A C 1
ATOM 2835 O O . ALA A 1 339 ? 39.910 17.123 -30.096 1.00 40.28 339 ALA A O 1
ATOM 2836 N N . PRO A 1 340 ? 38.339 18.719 -30.185 1.00 37.59 340 PRO A N 1
ATOM 2837 C CA . PRO A 1 340 ? 38.213 18.826 -28.740 1.00 37.59 340 PRO A CA 1
ATOM 2838 C C . PRO A 1 340 ? 37.428 17.606 -28.239 1.00 37.59 340 PRO A C 1
ATOM 2840 O O . PRO A 1 340 ? 36.199 17.605 -28.205 1.00 37.59 340 PRO A O 1
ATOM 2843 N N . SER A 1 341 ? 38.125 16.527 -27.885 1.00 42.28 341 SER A N 1
ATOM 2844 C CA . SER A 1 341 ? 37.530 15.463 -27.076 1.00 42.28 341 SER A CA 1
ATOM 2845 C C . SER A 1 341 ? 37.309 15.988 -25.656 1.00 42.28 341 SER A C 1
ATOM 2847 O O . SER A 1 341 ? 38.192 16.640 -25.102 1.00 42.28 341 SER A O 1
ATOM 2849 N N . ALA A 1 342 ? 36.141 15.689 -25.093 1.00 43.78 342 ALA A N 1
ATOM 2850 C CA . ALA A 1 342 ? 35.517 16.231 -23.882 1.00 43.78 342 ALA A CA 1
ATOM 2851 C C . ALA A 1 342 ? 36.247 16.002 -22.531 1.00 43.78 342 ALA A C 1
ATOM 2853 O O . ALA A 1 342 ? 35.599 15.696 -21.536 1.00 43.78 342 ALA A O 1
ATOM 2854 N N . ASN A 1 343 ? 37.569 16.173 -22.466 1.00 44.22 343 ASN A N 1
ATOM 2855 C CA . ASN A 1 343 ? 38.351 16.156 -21.228 1.00 44.22 343 ASN A CA 1
ATOM 2856 C C . ASN A 1 343 ? 39.084 17.497 -21.066 1.00 44.22 343 ASN A C 1
ATOM 2858 O O . ASN A 1 343 ? 40.153 17.716 -21.632 1.00 44.22 343 ASN A O 1
ATOM 2862 N N . TYR A 1 344 ? 38.479 18.404 -20.300 1.00 42.09 344 TYR A N 1
ATOM 2863 C CA . TYR A 1 344 ? 38.860 19.817 -20.167 1.00 42.09 344 TYR A CA 1
ATOM 2864 C C . TYR A 1 344 ? 40.041 20.092 -19.219 1.00 42.09 344 TYR A C 1
ATOM 2866 O O . TYR A 1 344 ? 40.382 21.248 -18.986 1.00 42.09 344 TYR A O 1
ATOM 2874 N N . ASP A 1 345 ? 40.706 19.071 -18.684 1.00 48.97 345 ASP A N 1
ATOM 2875 C CA . ASP A 1 345 ? 41.587 19.261 -17.522 1.00 48.97 345 ASP A CA 1
ATOM 2876 C C . ASP A 1 345 ? 42.979 19.824 -17.839 1.00 48.97 345 ASP A C 1
ATOM 2878 O O . ASP A 1 345 ? 43.788 20.022 -16.932 1.00 48.97 345 ASP A O 1
ATOM 2882 N N . LYS A 1 346 ? 43.309 20.078 -19.111 1.00 49.28 346 LYS A N 1
ATOM 2883 C CA . LYS A 1 346 ? 44.650 20.541 -19.505 1.00 49.28 346 LYS A CA 1
ATOM 2884 C C . LYS A 1 346 ? 44.621 21.537 -20.660 1.00 49.28 346 LYS A C 1
ATOM 2886 O O . LYS A 1 346 ? 45.211 21.291 -21.708 1.00 49.28 346 LYS A O 1
ATOM 2891 N N . ILE A 1 347 ? 43.979 22.684 -20.459 1.00 48.38 347 ILE A N 1
ATOM 2892 C CA . ILE A 1 347 ? 44.293 23.884 -21.246 1.00 48.38 347 ILE A CA 1
ATOM 2893 C C . ILE A 1 347 ? 45.123 24.816 -20.352 1.00 48.38 347 ILE A C 1
ATOM 2895 O O . ILE A 1 347 ? 44.702 25.092 -19.227 1.00 48.38 347 ILE A O 1
ATOM 2899 N N . PRO A 1 348 ? 46.301 25.302 -20.789 1.00 47.78 348 PRO A N 1
ATOM 2900 C CA . PRO A 1 348 ? 46.990 26.365 -20.074 1.00 47.78 348 PRO A CA 1
ATOM 2901 C C . PRO A 1 348 ? 46.113 27.623 -20.094 1.00 47.78 348 PRO A C 1
ATOM 2903 O O . PRO A 1 348 ? 45.861 28.216 -21.141 1.00 47.78 348 PRO A O 1
ATOM 2906 N N . ASN A 1 349 ? 45.620 28.002 -18.917 1.00 42.97 349 ASN A N 1
ATOM 2907 C CA . ASN A 1 349 ? 44.833 29.208 -18.704 1.00 42.97 349 ASN A CA 1
ATOM 2908 C C . ASN A 1 349 ? 45.711 30.446 -18.940 1.00 42.97 349 ASN A C 1
ATOM 2910 O O . ASN A 1 349 ? 46.408 30.910 -18.038 1.00 42.97 349 ASN A O 1
ATOM 2914 N N . TYR A 1 350 ? 45.665 31.006 -20.148 1.00 49.81 350 TYR A N 1
ATOM 2915 C CA . TYR A 1 350 ? 46.189 32.344 -20.421 1.00 49.81 350 TYR A CA 1
ATOM 2916 C C . TYR A 1 350 ? 45.209 33.384 -19.874 1.00 49.81 350 TYR A C 1
ATOM 2918 O O . TYR A 1 350 ? 44.446 33.997 -20.615 1.00 49.81 350 TYR A O 1
ATOM 2926 N N . VAL A 1 351 ? 45.202 33.565 -18.555 1.00 54.44 351 VAL A N 1
ATOM 2927 C CA . VAL A 1 351 ? 44.523 34.708 -17.940 1.00 54.44 351 VAL A CA 1
ATOM 2928 C C . VAL A 1 351 ? 45.526 35.854 -17.922 1.00 54.44 351 VAL A C 1
ATOM 2930 O O . VAL A 1 351 ? 46.548 35.771 -17.242 1.00 54.44 351 VAL A O 1
ATOM 2933 N N . SER A 1 352 ? 45.274 36.911 -18.696 1.00 61.44 352 SER A N 1
ATOM 2934 C CA . SER A 1 352 ? 46.063 38.137 -18.574 1.00 61.44 352 SER A CA 1
ATOM 2935 C C . SER A 1 352 ? 45.818 38.758 -17.196 1.00 61.44 352 SER A C 1
ATOM 2937 O O . SER A 1 352 ? 44.717 38.671 -16.646 1.00 61.44 352 SER A O 1
ATOM 2939 N N . THR A 1 353 ? 46.836 39.398 -16.623 1.00 63.38 353 THR A N 1
ATOM 2940 C CA . THR A 1 353 ? 46.742 40.099 -15.327 1.00 63.38 353 THR A CA 1
ATOM 2941 C C . THR A 1 353 ? 45.565 41.076 -15.285 1.00 63.38 353 THR A C 1
ATOM 2943 O O . THR A 1 353 ? 44.856 41.157 -14.289 1.00 63.38 353 THR A O 1
ATOM 2946 N N . THR A 1 354 ? 45.254 41.699 -16.422 1.00 68.31 354 THR A N 1
ATOM 2947 C CA . THR A 1 354 ? 44.103 42.591 -16.612 1.00 68.31 354 THR A CA 1
ATOM 2948 C C . THR A 1 354 ? 42.757 41.912 -16.343 1.00 68.31 354 THR A C 1
ATOM 2950 O O . THR A 1 354 ? 41.859 42.530 -15.776 1.00 68.31 354 THR A O 1
ATOM 2953 N N . VAL A 1 355 ? 42.597 40.640 -16.724 1.00 64.44 355 VAL A N 1
ATOM 2954 C CA . VAL A 1 355 ? 41.357 39.880 -16.497 1.00 64.44 355 VAL A CA 1
ATOM 2955 C C . VAL A 1 355 ? 41.237 39.459 -15.030 1.00 64.44 355 VAL A C 1
ATOM 2957 O O . VAL A 1 355 ? 40.137 39.488 -14.486 1.00 64.44 355 VAL A O 1
ATOM 2960 N N . GLN A 1 356 ? 42.352 39.159 -14.353 1.00 65.81 356 GLN A N 1
ATOM 2961 C CA . GLN A 1 356 ? 42.350 38.883 -12.909 1.00 65.81 356 GLN A CA 1
ATOM 2962 C C . GLN A 1 356 ? 42.004 40.127 -12.081 1.00 65.81 356 GLN A C 1
ATOM 2964 O O . GLN A 1 356 ? 41.285 40.020 -11.087 1.00 65.81 356 GLN A O 1
ATOM 2969 N N . ASP A 1 357 ? 42.464 41.307 -12.499 1.00 67.62 357 ASP A N 1
ATOM 2970 C CA . ASP A 1 357 ? 42.168 42.569 -11.815 1.00 67.62 357 ASP A CA 1
ATOM 2971 C C . ASP A 1 357 ? 40.701 42.987 -11.996 1.00 67.62 357 ASP A C 1
ATOM 2973 O O . ASP A 1 357 ? 40.053 43.418 -11.040 1.00 67.62 357 ASP A O 1
ATOM 2977 N N . LEU A 1 358 ? 40.121 42.754 -13.179 1.00 64.31 358 LEU A N 1
ATOM 2978 C CA . LEU A 1 358 ? 38.681 42.915 -13.404 1.00 64.31 358 LEU A CA 1
ATOM 2979 C C . LEU A 1 358 ? 37.858 41.905 -12.591 1.00 64.31 358 LEU A C 1
ATOM 2981 O O . LEU A 1 358 ? 36.828 42.261 -12.022 1.00 64.31 358 LEU A O 1
ATOM 2985 N N . GLN A 1 359 ? 38.323 40.661 -12.468 1.00 64.75 359 GLN A N 1
ATOM 2986 C CA . GLN A 1 359 ? 37.647 39.639 -11.670 1.00 64.75 359 GLN A CA 1
ATOM 2987 C C . GLN A 1 359 ? 37.701 39.945 -10.164 1.00 64.75 359 GLN A C 1
ATOM 2989 O O . GLN A 1 359 ? 36.750 39.639 -9.453 1.00 64.75 359 GLN A O 1
ATOM 2994 N N . LYS A 1 360 ? 38.746 40.623 -9.671 1.00 67.06 360 LYS A N 1
ATOM 2995 C CA . LYS A 1 360 ? 38.805 41.142 -8.291 1.00 67.06 360 LYS A CA 1
ATOM 2996 C C . LYS A 1 360 ? 37.902 42.358 -8.070 1.00 67.06 360 LYS A C 1
ATOM 2998 O O . LYS A 1 360 ? 37.316 42.477 -7.000 1.00 67.06 360 LYS A O 1
ATOM 3003 N N . LEU A 1 361 ? 37.770 43.235 -9.069 1.00 60.75 361 LEU A N 1
ATOM 3004 C CA . LEU A 1 361 ? 36.907 44.422 -8.995 1.00 60.75 361 LEU A CA 1
ATOM 3005 C C . LEU A 1 361 ? 35.410 44.079 -9.037 1.00 60.75 361 LEU A C 1
ATOM 3007 O O . LEU A 1 361 ? 34.623 44.745 -8.372 1.00 60.75 361 LEU A O 1
ATOM 3011 N N . TYR A 1 362 ? 35.020 43.039 -9.781 1.00 60.94 362 TYR A N 1
ATOM 3012 C CA . TYR A 1 362 ? 33.610 42.666 -9.974 1.00 60.94 362 TYR A CA 1
ATOM 3013 C C . TYR A 1 362 ? 33.195 41.341 -9.304 1.00 60.94 362 TYR A C 1
ATOM 3015 O O . TYR A 1 362 ? 32.005 41.047 -9.230 1.00 60.94 362 TYR A O 1
ATOM 3023 N N . GLY A 1 363 ? 34.136 40.528 -8.812 1.00 51.34 363 GLY A N 1
ATOM 3024 C CA . GLY A 1 363 ? 33.867 39.165 -8.326 1.00 51.34 363 GLY A CA 1
ATOM 3025 C C . GLY A 1 363 ? 33.524 39.024 -6.841 1.00 51.34 363 GLY A C 1
ATOM 3026 O O . GLY A 1 363 ? 33.114 37.948 -6.426 1.00 51.34 363 GLY A O 1
ATOM 3027 N N . ALA A 1 364 ? 33.634 40.077 -6.028 1.00 47.81 364 ALA A N 1
ATOM 3028 C CA . ALA A 1 364 ? 33.432 39.989 -4.574 1.00 47.81 364 ALA A CA 1
ATOM 3029 C C . ALA A 1 364 ? 31.958 40.082 -4.114 1.00 47.81 364 ALA A C 1
ATOM 3031 O O . ALA A 1 364 ? 31.694 40.493 -2.986 1.00 47.81 364 ALA A O 1
ATOM 3032 N N . ALA A 1 365 ? 30.986 39.736 -4.966 1.00 47.91 365 ALA A N 1
ATOM 3033 C CA . ALA A 1 365 ? 29.561 39.904 -4.654 1.00 47.91 365 ALA A CA 1
ATOM 3034 C C . ALA A 1 365 ? 28.731 38.608 -4.618 1.00 47.91 365 ALA A C 1
ATOM 3036 O O . ALA A 1 365 ? 27.520 38.705 -4.451 1.00 47.91 365 ALA A O 1
ATOM 3037 N N . ASN A 1 366 ? 29.318 37.410 -4.755 1.00 46.59 366 ASN A N 1
ATOM 3038 C CA . ASN A 1 366 ? 28.503 36.184 -4.791 1.00 46.59 366 ASN A CA 1
ATOM 3039 C C . ASN A 1 366 ? 29.090 34.941 -4.103 1.00 46.59 366 ASN A C 1
ATOM 3041 O O . ASN A 1 366 ? 28.718 33.821 -4.440 1.00 46.59 366 ASN A O 1
ATOM 3045 N N . ASP A 1 367 ? 29.913 35.127 -3.072 1.00 46.72 367 ASP A N 1
ATOM 3046 C CA . ASP A 1 367 ? 30.273 34.042 -2.153 1.00 46.72 367 ASP A CA 1
ATOM 3047 C C . ASP A 1 367 ? 29.304 34.014 -0.959 1.00 46.72 367 ASP A C 1
ATOM 3049 O O . ASP A 1 367 ? 29.657 34.302 0.183 1.00 46.72 367 ASP A O 1
ATOM 3053 N N . GLN A 1 368 ? 28.040 33.668 -1.220 1.00 43.06 368 GLN A N 1
ATOM 3054 C CA . GLN A 1 368 ? 27.198 33.034 -0.205 1.00 43.06 368 GLN A CA 1
ATOM 3055 C C . GLN A 1 368 ? 27.016 31.563 -0.592 1.00 43.06 368 GLN A C 1
ATOM 3057 O O . GLN A 1 368 ? 26.608 31.284 -1.722 1.00 43.06 368 GLN A O 1
ATOM 3062 N N . PRO A 1 369 ? 27.283 30.602 0.311 1.00 41.59 369 PRO A N 1
ATOM 3063 C CA . PRO A 1 369 ? 27.052 29.197 0.021 1.00 41.59 369 PRO A CA 1
ATOM 3064 C C . PRO A 1 369 ? 25.553 28.988 -0.205 1.00 41.59 369 PRO A C 1
ATOM 3066 O O . PRO A 1 369 ? 24.740 29.157 0.705 1.00 41.59 369 PRO A O 1
ATOM 3069 N N . ALA A 1 370 ? 25.182 28.616 -1.430 1.00 39.94 370 ALA A N 1
ATOM 3070 C CA . ALA A 1 370 ? 23.832 28.221 -1.806 1.00 39.94 370 ALA A CA 1
ATOM 3071 C C . ALA A 1 370 ? 23.475 26.863 -1.170 1.00 39.94 370 ALA A C 1
ATOM 3073 O O . ALA A 1 370 ? 23.321 25.850 -1.842 1.00 39.94 370 ALA A O 1
ATOM 3074 N N . ALA A 1 371 ? 23.344 26.845 0.153 1.00 43.62 371 ALA A N 1
ATOM 3075 C CA . ALA A 1 371 ? 22.717 25.784 0.921 1.00 43.62 371 ALA A CA 1
ATOM 3076 C C . ALA A 1 371 ? 21.319 26.261 1.337 1.00 43.62 371 ALA A C 1
ATOM 3078 O O . ALA A 1 371 ? 21.058 26.550 2.502 1.00 43.62 371 ALA A O 1
ATOM 3079 N N . ARG A 1 372 ? 20.402 26.378 0.370 1.00 43.50 372 ARG A N 1
ATOM 3080 C CA . ARG A 1 372 ? 18.966 26.421 0.668 1.00 43.50 372 ARG A CA 1
ATOM 3081 C C . ARG A 1 372 ? 18.365 25.084 0.273 1.00 43.50 372 ARG A C 1
ATOM 3083 O O . ARG A 1 372 ? 18.329 24.721 -0.898 1.00 43.50 372 ARG A O 1
ATOM 3090 N N . ARG A 1 373 ? 17.963 24.351 1.309 1.00 41.56 373 ARG A N 1
ATOM 3091 C CA . ARG A 1 373 ? 17.187 23.119 1.253 1.00 41.56 373 ARG A CA 1
ATOM 3092 C C . ARG A 1 373 ? 15.943 23.345 0.394 1.00 41.56 373 ARG A C 1
ATOM 3094 O O . ARG A 1 373 ? 15.181 24.276 0.637 1.00 41.56 373 ARG A O 1
ATOM 3101 N N . LEU A 1 374 ? 15.764 22.497 -0.612 1.00 44.06 374 LEU A N 1
ATOM 3102 C CA . LEU A 1 374 ? 14.471 22.281 -1.248 1.00 44.06 374 LEU A CA 1
ATOM 3103 C C . LEU A 1 374 ? 13.661 21.391 -0.304 1.00 44.06 374 LEU A C 1
ATOM 3105 O O . LEU A 1 374 ? 13.758 20.166 -0.362 1.00 44.06 374 LEU A O 1
ATOM 3109 N N . ASP A 1 375 ? 12.916 22.018 0.600 1.00 35.59 375 ASP A N 1
ATOM 3110 C CA . ASP A 1 375 ? 11.922 21.331 1.416 1.00 35.59 375 ASP A CA 1
ATOM 3111 C C . ASP A 1 375 ? 10.695 21.051 0.532 1.00 35.59 375 ASP A C 1
ATOM 3113 O O . ASP A 1 375 ? 9.907 21.944 0.221 1.00 35.59 375 ASP A O 1
ATOM 3117 N N . PHE A 1 376 ? 10.555 19.802 0.085 1.00 39.44 376 PHE A N 1
ATOM 3118 C CA . PHE A 1 376 ? 9.297 19.288 -0.451 1.00 39.44 376 PHE A CA 1
ATOM 3119 C C . PHE A 1 376 ? 8.412 18.859 0.724 1.00 39.44 376 PHE A C 1
ATOM 3121 O O . PHE A 1 376 ? 8.774 17.966 1.490 1.00 39.44 376 PHE A O 1
ATOM 3128 N N . ILE A 1 377 ? 7.260 19.512 0.864 1.00 40.44 377 ILE A N 1
ATOM 3129 C CA . ILE A 1 377 ? 6.192 19.134 1.795 1.00 40.44 377 ILE A CA 1
ATOM 3130 C C . ILE A 1 377 ? 5.339 18.054 1.109 1.00 40.44 377 ILE A C 1
ATOM 3132 O O . ILE A 1 377 ? 4.981 18.218 -0.059 1.00 40.44 377 ILE A O 1
ATOM 3136 N N . TRP A 1 378 ? 5.083 16.954 1.826 1.00 42.56 378 TRP A N 1
ATOM 3137 C CA . TRP A 1 378 ? 4.187 15.856 1.434 1.00 42.56 378 TRP A CA 1
ATOM 3138 C C . TRP A 1 378 ? 2.714 16.252 1.496 1.00 42.56 378 TRP A C 1
ATOM 3140 O O . TRP A 1 378 ? 2.349 16.975 2.452 1.00 42.56 378 TRP A O 1
#

Radius of gyration: 67.16 Å; chains: 1; bounding box: 133×68×202 Å

pLDDT: mean 82.35, std 18.89, range [35.59, 97.75]

InterPro domains:
  IPR039986 Cilia- and flagella- associated protein 210 [PTHR28663] (4-321)
  IPR043597 Trichohyalin-plectin-homology domain [PF13868] (13-303)

Organism: NCBI:txid143900

Sequence (378 aa):
MNIIDEIKCKWMKGLAQDRDNTRKRQVESKAVGDYVRQQMMEHEFMRKQRKLDKEREMEDCRRIREQYDREKRLRKQQEEVKKMDARKAHMEHLSTMNTIRVLESQKQEMEEERRRFFENEREQMITGKKEKKTERRRVAQRYKEMVVGKLATEMQEKASKEEKLNAKILAESTAKCEAKLDCERNENNEKNMAMLTAITKHREYKRREQEMMAKGEEQSARDILNAGKEDDRFHWEMQQLKAEEKEEKRGYMDNTLRIQMAERRVKSRLLQKERMDYDNKYAELIGEEEDQFQHYTTGVISAAKEANRNTLPLLRAANKGRWCGVGPITGGMRTDYLAPSANYDKIPNYVSTTVQDLQKLYGAANDQPAARRLDFIW

Foldseek 3Di:
DDPVVVVVVVVVVVVVVVVVVVVVVVVVVVVVVVVVVVVVVVVVVVVVVVVVVVVVVVVVVVVVVVVVVVVVVVVVVVVVVVVVVVVVVVVVVVVVVVVVVVVVVVVVVVVVVVVVVVVVVVVVVVVVVVVVVVVVVVVVVVVVVVVVVVVVVVVVVCVVPVVPPPPPDVPPPDPPPPVVVVVVVVVVVVVVVVVVVVVVVVVVVVVVVVVVVVVVVVVVVVVVVVVVVVVVVVVVVVVVVVVVVVVVVVVVVVVVVVVVVVVVVVVVVVVVVVVVVVVVVVVVVVVVVQVVVLVVLVVVLVVCVVVVHDSVVSVVVNVCTPLPDPADDDDNDDDDPPDPDPDPPDDPDPDDPVNVVVCVVPVPPDPDPPPDDPDDDD